Protein 5EK8 (pdb70)

B-factor: mean 59.3, std 18.84, range [24.93, 174.99]

Organism: Rippkaea orientalis (strain PCC 8801 / RF-1) (NCBI:txid41431)

Nearest PDB structures (foldseek):
  5ek8-assembly1_A  TM=1.001E+00  e=0.000E+00  Rippkaea orientalis PCC 8801
  8x8f-assembly1_C  TM=7.205E-01  e=2.694E-16  Enhygromyxa salina
  8x8f-assembly2_F  TM=6.835E-01  e=4.776E-16  Enhygromyxa salina
  8x8f-assembly1_L  TM=6.947E-01  e=1.651E-15  Enhygromyxa salina
  8x8f-assembly1_G  TM=6.897E-01  e=1.574E-15  Enhygromyxa salina

Sequence (668 aa):
MSTKTKTIFDEIKAALVLKVIDSPLGRKLIEEKAEKQVSKTQEAITKPIEQLNKATGQLLFSDTNKPLHNIELEVWDRDVGTPSDYLGKGVTDQNGRFEIYYDPEKAGFKDAPDLELRVIDNRVTFDSDNQPVYTNRIAYIIKGGDNVTQKTYDFGTLTVPYWPYDPNSPFARIFMPNPEETPDDYSVGRKFQAYASANVLTPIKAKHTIANTLNPKEPSLTQIQADYPPNLTINLDREKPGYTRSDEYFVLRVLNGMNPCLLKRSKSDPNQFKMSFIWDNYEKDTEHDLHNVEAYFVLKDGKLFPTMITIQSRYPDSLAPHSPLKDREVYTPNDGEKWLQAKRIFRTAALFDGEAIEHYAKAHVQMEQYAVACFRNLRKNPIRLMLTPHLKSIININRRGDDLLVEPNLGLFVTNGPLTYPGFLQMCTEVVATYDWKDWQPRQPICDDHKYAKAANLYWQILTEYVDAFFAKHQQAIADEWVEIRRFSEDLVEHSMPYQPIEGIMANTDSDYEWYDTGELDKPDLPRATFNGKTKVIRPITNSNQPSATDIDNLKQCCRHIIFHTTLWHTWVNDSQSDEGGELAYNSLALRNGSFGSETDPNIAPDPIEATNQVYIFSVLNGIKYGLLVKNEDDDVPEELRTALLNRKDQFAELGIDIGNIRTLINI

InterPro domains:
  IPR000907 Lipoxygenase [PTHR11771] (290-582)
  IPR013819 Lipoxygenase, C-terminal [PF00305] (296-407)
  IPR013819 Lipoxygenase, C-terminal [PS51393] (297-409)
  IPR036226 Lipoxigenase, C-terminal domain superfamily [SSF48484] (151-633)
  IPR038479 Transthyretin-like superfamily [G3DSA:2.60.40.3330] (50-161)

CATH classification: 2.60.40.3330

Radius of gyration: 27.24 Å; Cα contacts (8 Å, |Δi|>4): 1308; chains: 1; bounding box: 79×76×54 Å

Foldseek 3Di:
DVVLVVLLVVLVVVLVVLVCLLDPNNLVVLVVVVVVQWDDDDDADPDDLVQWFKEKEFEAAPAPRAGQAFWKKWKWFDDPPDDIFTFWIWTAHNRRIDIITGHQCSVVPDDGGFIKMWTKDWDWFQDPVRDTDTIIGTQDMDGAHGRDPHSYHYPYYDYDNGQPFDPPDLFGAGDPPPLVPDPFADDSQLVNLLSVLCNVQSVLLSVLSSVCSVPVQDDALVVLLVSDDAFDVVVVCVVPNCPCLDQQNLVLCCQQFLQRDLWWAFPVHRQKIKAWFDQLQAFFDLFFKDWGKMWIWGHDPQGIGTAKMKIKIDDSPQGHRNRDIDDIDMGGPVNPQVRSLSSQQVLLSSLLCSCLPLACQQQQRLLNLLLSLLSSQDDQACVNLLQNLASGQSSSQNVVQCQAALPQDHHLSQPFARGGSVRSVCSRSQVQLQAELPLAAAFADPGPSSLVRLVLNLLLVLLLVLLVVSCVVCVVSNFVQVSSLQSSLCSSQQRGRFHDPHDGRPDDPDPRIDRPGPRRPGDPVPDADDDPHGGGNYHGLDNDSGDDPSSSVSVSSSSSRSQSSFKASNLSNLLSLCVSQLRQLRYTNGFGDVSDDHSSDCRGTDRSSSSSSSNSVSCSRNSSQPAALQPPPRNSNNVSSNVSLVVCQVVCVVSVDGSRSIGRGDND

Secondary structure (DSSP, 8-state):
-HHHHHHHHHHHHHHHHHHHHSSHHHHHHHHHHHHHTPBPPPPP--S-TTTSEEEEEEEEETTT--B--S-EEEEEE--TTS--EEEEEEE--TTSEEEEEE-GGGG-SSSS--EEEEEEEEEEEE-TTS-EEEEEEEEEEEE--SS--SSEEEEEEEEE-SS-B-TT-SS--B--S-GGG-SSPPPHHHHHHHHHHHHHHHHHHHHHHHHHHH-TT-S-HHHHHHHSPP-HHHHHHHHSTTGGGSHHHHHHHHHHSSS---PEEESS-TTEEEEEE--TTS-B-SSB--EEEEEEEEEETTEEEEEEEEEEEB-SS--STT--BPPPEEE-TTSTHHHHHHHHHHHHHHHHHIIIIIIIIIIIIHHHHHHHHHHHH-SSSTHHHHHHHHHTTHHHHHHHHHHHTS-TTT-HHHHTSSB-HHHHHHHHHHHHTT---TT--PPPPSSTT-HHHHHHHHHHHHHHHHHHHHHHHTHHHHHHTHHHHHHHHHHHHHHSPBP----STTS---SSEEES--TTS--TTS---EETTEEBSSPPS--SSS--HHHHHHHHHHHHHHHHIIIIIHHHHHTTHHHHHS-TTT--S--BTTS-S-TT-TTTSPPHHHHHHHHHHHHHHHH----BTTT-TTS-S-HHHHHHHHHTHHHHHTTT--GGG-BSS---

Structure (mmCIF, N/CA/C/O backbone):
data_5EK8
#
_entry.id   5EK8
#
_cell.length_a   121.166
_cell.length_b   121.166
_cell.length_c   234.673
_cell.angle_alpha   90.00
_cell.angle_beta   90.00
_cell.angle_gamma   120.00
#
_symmetry.space_group_name_H-M   'P 64 2 2'
#
loop_
_entity.id
_entity.type
_entity.pdbx_description
1 polymer Lipoxygenase
2 non-polymer 'FE (II) ION'
3 non-polymer 'SODIUM ION'
4 water water
#
loop_
_atom_site.group_PDB
_atom_site.id
_atom_site.type_symbol
_atom_site.label_atom_id
_atom_site.label_alt_id
_atom_site.label_comp_id
_atom_site.label_asym_id
_atom_site.label_entity_id
_atom_site.label_seq_id
_atom_site.pdbx_PDB_ins_code
_atom_site.Cartn_x
_atom_site.Cartn_y
_atom_site.Cartn_z
_atom_site.occupancy
_atom_site.B_iso_or_equiv
_atom_site.auth_seq_id
_atom_site.auth_comp_id
_atom_site.auth_asym_id
_atom_site.auth_atom_id
_atom_site.pdbx_PDB_model_num
ATOM 1 N N . MET A 1 1 ? 57.398 -21.289 31.792 1.00 161.17 1 MET A N 1
ATOM 2 C CA . MET A 1 1 ? 56.907 -20.153 31.021 1.00 161.11 1 MET A CA 1
ATOM 3 C C . MET A 1 1 ? 57.822 -18.942 31.178 1.00 159.20 1 MET A C 1
ATOM 4 O O . MET A 1 1 ? 57.991 -18.411 32.277 1.00 156.88 1 MET A O 1
ATOM 9 N N . SER A 1 2 ? 58.413 -18.515 30.067 1.00 162.55 2 SER A N 1
ATOM 10 C CA . SER A 1 2 ? 59.306 -17.364 30.061 1.00 160.91 2 SER A CA 1
ATOM 11 C C . SER A 1 2 ? 58.567 -16.081 30.428 1.00 154.86 2 SER A C 1
ATOM 12 O O . SER A 1 2 ? 59.140 -15.174 31.033 1.00 152.50 2 SER A O 1
ATOM 15 N N . THR A 1 3 ? 57.289 -16.022 30.063 1.00 149.99 3 THR A N 1
ATOM 16 C CA . THR A 1 3 ? 56.482 -14.820 30.243 1.00 139.76 3 THR A CA 1
ATOM 17 C C . THR A 1 3 ? 56.131 -14.552 31.704 1.00 129.11 3 THR A C 1
ATOM 18 O O . THR A 1 3 ? 55.914 -13.403 32.087 1.00 127.47 3 THR A O 1
ATOM 22 N N . LYS A 1 4 ? 56.088 -15.601 32.520 1.00 120.55 4 LYS A N 1
ATOM 23 C CA . LYS A 1 4 ? 55.611 -15.458 33.894 1.00 110.17 4 LYS A CA 1
ATOM 24 C C . LYS A 1 4 ? 56.532 -14.611 34.764 1.00 98.68 4 LYS A C 1
ATOM 25 O O . LYS A 1 4 ? 56.071 -13.685 35.446 1.00 91.81 4 LYS A O 1
ATOM 31 N N . THR A 1 5 ? 57.825 -14.919 34.735 1.00 93.53 5 THR A N 1
ATOM 32 C CA . THR A 1 5 ? 58.802 -14.177 35.522 1.00 88.16 5 THR A CA 1
ATOM 33 C C . THR A 1 5 ? 58.795 -12.689 35.174 1.00 85.70 5 THR A C 1
ATOM 34 O O . THR A 1 5 ? 58.680 -11.829 36.061 1.00 87.06 5 THR A O 1
ATOM 38 N N . LYS A 1 6 ? 58.919 -12.390 33.884 1.00 88.05 6 LYS A N 1
ATOM 39 C CA . LYS A 1 6 ? 58.938 -11.007 33.419 1.00 86.84 6 LYS A CA 1
ATOM 40 C C . LYS A 1 6 ? 57.633 -10.273 33.713 1.00 82.41 6 LYS A C 1
ATOM 41 O O . LYS A 1 6 ? 57.645 -9.092 34.054 1.00 82.87 6 LYS A O 1
ATOM 47 N N . THR A 1 7 ? 56.510 -10.969 33.570 1.00 78.19 7 THR A N 1
ATOM 48 C CA . THR A 1 7 ? 55.214 -10.388 33.896 1.00 71.24 7 THR A CA 1
ATOM 49 C C . THR A 1 7 ? 55.194 -9.947 35.355 1.00 68.81 7 THR A C 1
ATOM 50 O O . THR A 1 7 ? 54.820 -8.810 35.671 1.00 70.13 7 THR A O 1
ATOM 54 N N . ILE A 1 8 ? 55.621 -10.846 36.238 1.00 64.19 8 ILE A N 1
ATOM 55 C CA . ILE A 1 8 ? 55.658 -10.537 37.662 1.00 64.03 8 ILE A CA 1
ATOM 56 C C . ILE A 1 8 ? 56.524 -9.308 37.946 1.00 63.58 8 ILE A C 1
ATOM 57 O O . ILE A 1 8 ? 56.053 -8.333 38.554 1.00 62.54 8 ILE A O 1
ATOM 62 N N . PHE A 1 9 ? 57.775 -9.343 37.482 1.00 65.10 9 PHE A N 1
ATOM 63 C CA . PHE A 1 9 ? 58.695 -8.231 37.725 1.00 64.67 9 PHE A CA 1
ATOM 64 C C . PHE A 1 9 ? 58.164 -6.928 37.142 1.00 61.99 9 PHE A C 1
ATOM 65 O O . PHE A 1 9 ? 58.474 -5.847 37.636 1.00 62.24 9 PHE A O 1
ATOM 73 N N . ASP A 1 10 ? 57.367 -7.033 36.084 1.00 62.81 10 ASP A N 1
ATOM 74 C CA . ASP A 1 10 ? 56.831 -5.845 35.431 1.00 63.04 10 ASP A CA 1
ATOM 75 C C . ASP A 1 10 ? 55.715 -5.234 36.261 1.00 59.69 10 ASP A C 1
ATOM 76 O O . ASP A 1 10 ? 55.657 -4.015 36.428 1.00 60.05 10 ASP A O 1
ATOM 81 N N . GLU A 1 11 ? 54.822 -6.080 36.766 1.00 59.52 11 GLU A N 1
ATOM 82 C CA . GLU A 1 11 ? 53.758 -5.614 37.653 1.00 61.79 11 GLU A CA 1
ATOM 83 C C . GLU A 1 11 ? 54.348 -4.958 38.897 1.00 57.11 11 GLU A C 1
ATOM 84 O O . GLU A 1 11 ? 53.937 -3.858 39.303 1.00 59.28 11 GLU A O 1
ATOM 90 N N . ILE A 1 12 ? 55.328 -5.635 39.488 1.00 50.12 12 ILE A N 1
ATOM 91 C CA . ILE A 1 12 ? 56.055 -5.091 40.627 1.00 52.56 12 ILE A CA 1
ATOM 92 C C . ILE A 1 12 ? 56.666 -3.729 40.315 1.00 52.44 12 ILE A C 1
ATOM 93 O O . ILE A 1 12 ? 56.459 -2.760 41.048 1.00 53.82 12 ILE A O 1
ATOM 98 N N . LYS A 1 13 ? 57.409 -3.669 39.217 1.00 57.33 13 LYS A N 1
ATOM 99 C CA . LYS A 1 13 ? 58.045 -2.441 38.751 1.00 60.20 13 LYS A CA 1
ATOM 100 C C . LYS A 1 13 ? 57.055 -1.285 38.651 1.00 58.71 13 LYS A C 1
ATOM 101 O O . LYS A 1 13 ? 57.293 -0.196 39.183 1.00 58.08 13 LYS A O 1
ATOM 107 N N . ALA A 1 14 ? 55.939 -1.540 37.976 1.00 56.97 14 ALA A N 1
ATOM 108 C CA . ALA A 1 14 ? 54.887 -0.542 37.814 1.00 59.77 14 ALA A CA 1
ATOM 109 C C . ALA A 1 14 ? 54.400 -0.027 39.162 1.00 61.87 14 ALA A C 1
ATOM 110 O O . ALA A 1 14 ? 54.309 1.192 39.383 1.00 64.50 14 ALA A O 1
ATOM 112 N N . ALA A 1 15 ? 54.100 -0.964 40.059 1.00 61.90 15 ALA A N 1
ATOM 113 C CA . ALA A 1 15 ? 53.653 -0.620 41.403 1.00 60.34 15 ALA A CA 1
ATOM 114 C C . ALA A 1 15 ? 54.637 0.330 42.089 1.00 62.75 15 ALA A C 1
ATOM 115 O O . ALA A 1 15 ? 54.250 1.397 42.579 1.00 65.78 15 ALA A O 1
ATOM 117 N N . LEU A 1 16 ? 55.910 -0.058 42.096 1.00 61.92 16 LEU A N 1
ATOM 118 C CA . LEU A 1 16 ? 56.960 0.732 42.735 1.00 66.28 16 LEU A CA 1
ATOM 119 C C . LEU A 1 16 ? 57.061 2.143 42.158 1.00 68.22 16 LEU A C 1
ATOM 120 O O . LEU A 1 16 ? 57.153 3.125 42.902 1.00 73.39 16 LEU A O 1
ATOM 125 N N . VAL A 1 17 ? 57.049 2.242 40.831 1.00 65.15 17 VAL A N 1
ATOM 126 C CA . VAL A 1 17 ? 57.109 3.541 40.174 1.00 66.66 17 VAL A CA 1
ATOM 127 C C . VAL A 1 17 ? 55.963 4.423 40.653 1.00 70.70 17 VAL A C 1
ATOM 128 O O . VAL A 1 17 ? 56.166 5.598 40.979 1.00 76.20 17 VAL A O 1
ATOM 132 N N . LEU A 1 18 ? 54.764 3.849 40.717 1.00 66.68 18 LEU A N 1
ATOM 133 C CA . LEU A 1 18 ? 53.613 4.608 41.182 1.00 64.64 18 LEU A CA 1
ATOM 134 C C . LEU A 1 18 ? 53.787 5.052 42.624 1.00 72.34 18 LEU A C 1
ATOM 135 O O . LEU A 1 18 ? 53.289 6.106 43.006 1.00 76.72 18 LEU A O 1
ATOM 140 N N . LYS A 1 19 ? 54.503 4.258 43.416 1.00 76.95 19 LYS A N 1
ATOM 141 C CA . LYS A 1 19 ? 54.814 4.662 44.786 1.00 82.53 19 LYS A CA 1
ATOM 142 C C . LYS A 1 19 ? 55.697 5.904 44.786 1.00 79.32 19 LYS A C 1
ATOM 143 O O . LYS A 1 19 ? 55.461 6.844 45.543 1.00 77.88 19 LYS A O 1
ATOM 149 N N . VAL A 1 20 ? 56.716 5.895 43.929 1.00 78.09 20 VAL A N 1
ATOM 150 C CA . VAL A 1 20 ? 57.662 7.005 43.854 1.00 78.80 20 VAL A CA 1
ATOM 151 C C . VAL A 1 20 ? 57.011 8.307 43.382 1.00 75.33 20 VAL A C 1
ATOM 152 O O . VAL A 1 20 ? 57.268 9.376 43.940 1.00 77.59 20 VAL A O 1
ATOM 156 N N . ILE A 1 21 ? 56.168 8.217 42.358 1.00 67.00 21 ILE A N 1
ATOM 157 C CA . ILE A 1 21 ? 55.560 9.415 41.791 1.00 66.93 21 ILE A CA 1
ATOM 158 C C . ILE A 1 21 ? 54.466 9.976 42.695 1.00 68.20 21 ILE A C 1
ATOM 159 O O . ILE A 1 21 ? 54.383 11.186 42.895 1.00 71.10 21 ILE A O 1
ATOM 164 N N . ASP A 1 22 ? 53.631 9.100 43.246 1.00 69.59 22 ASP A N 1
ATOM 165 C CA . ASP A 1 22 ? 52.563 9.539 44.146 1.00 72.17 22 ASP A CA 1
ATOM 166 C C . ASP A 1 22 ? 53.115 9.735 45.556 1.00 77.26 22 ASP A C 1
ATOM 167 O O . ASP A 1 22 ? 52.629 9.145 46.523 1.00 80.54 22 ASP A O 1
ATOM 172 N N . SER A 1 23 ? 54.139 10.578 45.651 1.00 75.51 23 SER A N 1
ATOM 173 C CA . SER A 1 23 ? 54.844 10.844 46.897 1.00 75.31 23 SER A CA 1
ATOM 174 C C . SER A 1 23 ? 55.436 12.250 46.834 1.00 76.54 23 SER A C 1
ATOM 175 O O . SER A 1 23 ? 55.399 12.878 45.776 1.00 77.62 23 SER A O 1
ATOM 178 N N . PRO A 1 24 ? 55.948 12.767 47.969 1.00 79.61 24 PRO A N 1
ATOM 179 C CA . PRO A 1 24 ? 56.614 14.077 47.982 1.00 79.46 24 PRO A CA 1
ATOM 180 C C . PRO A 1 24 ? 57.700 14.249 46.921 1.00 75.64 24 PRO A C 1
ATOM 181 O O . PRO A 1 24 ? 57.812 15.328 46.337 1.00 71.62 24 PRO A O 1
ATOM 185 N N . LEU A 1 25 ? 58.489 13.200 46.693 1.00 75.08 25 LEU A N 1
ATOM 186 C CA . LEU A 1 25 ? 59.549 13.209 45.681 1.00 73.86 25 LEU A CA 1
ATOM 187 C C . LEU A 1 25 ? 58.967 13.457 44.288 1.00 67.83 25 LEU A C 1
ATOM 188 O O . LEU A 1 25 ? 59.363 14.399 43.570 1.00 66.23 25 LEU A O 1
ATOM 193 N N . GLY A 1 26 ? 58.012 12.607 43.919 1.00 62.27 26 GLY A N 1
ATOM 194 C CA . GLY A 1 26 ? 57.329 12.724 42.649 1.00 62.00 26 GLY A CA 1
ATOM 195 C C . GLY A 1 26 ? 56.646 14.063 42.484 1.00 62.20 26 GLY A C 1
ATOM 196 O O . GLY A 1 26 ? 56.773 14.698 41.439 1.00 67.08 26 GLY A O 1
ATOM 197 N N . ARG A 1 27 ? 55.927 14.497 43.513 1.00 56.74 27 ARG A N 1
ATOM 198 C CA . ARG A 1 27 ? 55.177 15.743 43.424 1.00 63.39 27 ARG A CA 1
ATOM 199 C C . ARG A 1 27 ? 56.098 16.948 43.270 1.00 63.05 27 ARG A C 1
ATOM 200 O O . ARG A 1 27 ? 55.801 17.860 42.496 1.00 64.62 27 ARG A O 1
ATOM 208 N N . LYS A 1 28 ? 57.220 16.946 43.985 1.00 60.18 28 LYS A N 1
ATOM 209 C CA . LYS A 1 28 ? 58.207 18.009 43.824 1.00 64.73 28 LYS A CA 1
ATOM 210 C C . LYS A 1 28 ? 58.720 18.057 42.381 1.00 66.83 28 LYS A C 1
ATOM 211 O O . LYS A 1 28 ? 58.748 19.127 41.761 1.00 57.02 28 LYS A O 1
ATOM 217 N N . LEU A 1 29 ? 59.104 16.900 41.844 1.00 65.39 29 LEU A N 1
ATOM 218 C CA . LEU A 1 29 ? 59.611 16.863 40.472 1.00 65.66 29 LEU A CA 1
ATOM 219 C C . LEU A 1 29 ? 58.581 17.343 39.459 1.00 67.29 29 LEU A C 1
ATOM 220 O O . LEU A 1 29 ? 58.912 18.092 38.542 1.00 69.44 29 LEU A O 1
ATOM 225 N N . ILE A 1 30 ? 57.336 16.908 39.627 1.00 65.44 30 ILE A N 1
ATOM 226 C CA . ILE A 1 30 ? 56.254 17.320 38.741 1.00 63.78 30 ILE A CA 1
ATOM 227 C C . ILE A 1 30 ? 56.054 18.828 38.786 1.00 64.80 30 ILE A C 1
ATOM 228 O O . ILE A 1 30 ? 56.081 19.502 37.754 1.00 68.73 30 ILE A O 1
ATOM 233 N N . GLU A 1 31 ? 55.863 19.351 39.993 1.00 68.48 31 GLU A N 1
ATOM 234 C CA . GLU A 1 31 ? 55.612 20.773 40.185 1.00 67.97 31 GLU A CA 1
ATOM 235 C C . GLU A 1 31 ? 56.741 21.632 39.625 1.00 62.36 31 GLU A C 1
ATOM 236 O O . GLU A 1 31 ? 56.498 22.682 39.020 1.00 60.08 31 GLU A O 1
ATOM 242 N N . GLU A 1 32 ? 57.977 21.186 39.812 1.00 60.70 32 GLU A N 1
ATOM 243 C CA . GLU A 1 32 ? 59.101 21.970 39.327 1.00 66.18 32 GLU A CA 1
ATOM 244 C C . GLU A 1 32 ? 59.194 21.883 37.810 1.00 70.86 32 GLU A C 1
ATOM 245 O O . GLU A 1 32 ? 59.454 22.888 37.154 1.00 72.66 32 GLU A O 1
ATOM 251 N N . LYS A 1 33 ? 58.934 20.698 37.260 1.00 71.44 33 LYS A N 1
ATOM 252 C CA . LYS A 1 33 ? 58.830 20.522 35.811 1.00 66.00 33 LYS A CA 1
ATOM 253 C C . LYS A 1 33 ? 57.846 21.521 35.226 1.00 62.39 33 LYS A C 1
ATOM 254 O O . LYS A 1 33 ? 58.094 22.117 34.178 1.00 67.00 33 LYS A O 1
ATOM 260 N N . ALA A 1 34 ? 56.728 21.700 35.920 1.00 57.91 34 ALA A N 1
ATOM 261 C CA . ALA A 1 34 ? 55.730 22.681 35.519 1.00 61.43 34 ALA A CA 1
ATOM 262 C C . ALA A 1 34 ? 56.251 24.109 35.629 1.00 65.94 34 ALA A C 1
ATOM 263 O O . ALA A 1 34 ? 55.953 24.949 34.778 1.00 70.76 34 ALA A O 1
ATOM 265 N N . GLU A 1 35 ? 57.023 24.385 36.675 1.00 68.82 35 GLU A N 1
ATOM 266 C CA . GLU A 1 35 ? 57.466 25.753 36.930 1.00 71.14 35 GLU A CA 1
ATOM 267 C C . GLU A 1 35 ? 58.578 26.212 35.979 1.00 65.61 35 GLU A C 1
ATOM 268 O O . GLU A 1 35 ? 58.671 27.400 35.676 1.00 61.96 35 GLU A O 1
ATOM 274 N N . LYS A 1 36 ? 59.411 25.287 35.504 1.00 64.96 36 LYS A N 1
ATOM 275 C CA . LYS A 1 36 ? 60.537 25.659 34.644 1.00 68.97 36 LYS A CA 1
ATOM 276 C C . LYS A 1 36 ? 60.074 25.997 33.228 1.00 71.15 36 LYS A C 1
ATOM 277 O O . LYS A 1 36 ? 60.721 26.763 32.515 1.00 70.63 36 LYS A O 1
ATOM 283 N N . GLN A 1 37 ? 58.950 25.417 32.823 1.00 71.16 37 GLN A N 1
ATOM 284 C CA . GLN A 1 37 ? 58.459 25.589 31.463 1.00 72.77 37 GLN A CA 1
ATOM 285 C C . GLN A 1 37 ? 57.675 26.889 31.316 1.00 68.84 37 GLN A C 1
ATOM 286 O O . GLN A 1 37 ? 56.972 27.102 30.326 1.00 63.08 37 GLN A O 1
ATOM 292 N N . VAL A 1 38 ? 57.812 27.762 32.308 1.00 66.57 38 VAL A N 1
ATOM 293 C CA . VAL A 1 38 ? 57.243 29.098 32.233 1.00 68.93 38 VAL A CA 1
ATOM 294 C C . VAL A 1 38 ? 58.341 30.090 31.872 1.00 68.77 38 VAL A C 1
ATOM 295 O O . VAL A 1 38 ? 59.364 30.163 32.552 1.00 68.81 38 VAL A O 1
ATOM 299 N N . SER A 1 39 ? 58.143 30.839 30.792 1.00 70.04 39 SER A N 1
ATOM 300 C CA . SER A 1 39 ? 59.129 31.830 30.376 1.00 69.91 39 SER A CA 1
ATOM 301 C C . SER A 1 39 ? 58.803 33.201 30.963 1.00 71.09 39 SER A C 1
ATOM 302 O O . SER A 1 39 ? 57.698 33.722 30.790 1.00 67.54 39 SER A O 1
ATOM 305 N N . LYS A 1 40 ? 59.768 33.769 31.674 1.00 80.69 40 LYS A N 1
ATOM 306 C CA . LYS A 1 40 ? 59.612 35.089 32.260 1.00 83.19 40 LYS A CA 1
ATOM 307 C C . LYS A 1 40 ? 59.354 36.095 31.162 1.00 81.84 40 LYS A C 1
ATOM 308 O O . LYS A 1 40 ? 60.201 36.291 30.295 1.00 84.44 40 LYS A O 1
ATOM 314 N N . THR A 1 41 ? 58.188 36.728 31.183 1.00 73.06 41 THR A N 1
ATOM 315 C CA . THR A 1 41 ? 57.876 37.700 30.146 1.00 73.01 41 THR A CA 1
ATOM 316 C C . THR A 1 41 ? 58.719 38.960 30.341 1.00 76.10 41 THR A C 1
ATOM 317 O O . THR A 1 41 ? 58.659 39.613 31.383 1.00 78.77 41 THR A O 1
ATOM 321 N N . GLN A 1 42 ? 59.524 39.276 29.331 1.00 76.33 42 GLN A N 1
ATOM 322 C CA . GLN A 1 42 ? 60.441 40.406 29.388 1.00 76.77 42 GLN A CA 1
ATOM 323 C C . GLN A 1 42 ? 59.732 41.698 29.009 1.00 80.53 42 GLN A C 1
ATOM 324 O O . GLN A 1 42 ? 58.716 41.673 28.316 1.00 79.55 42 GLN A O 1
ATOM 330 N N . GLU A 1 43 ? 60.275 42.825 29.456 1.00 82.72 43 GLU A N 1
ATOM 331 C CA . GLU A 1 43 ? 59.654 44.118 29.199 1.00 87.29 43 GLU A CA 1
ATOM 332 C C . GLU A 1 43 ? 60.183 44.755 27.917 1.00 86.05 43 GLU A C 1
ATOM 333 O O . GLU A 1 43 ? 61.281 44.438 27.460 1.00 87.03 43 GLU A O 1
ATOM 339 N N . ALA A 1 44 ? 59.388 45.650 27.340 1.00 86.08 44 ALA A N 1
ATOM 340 C CA . ALA A 1 44 ? 59.757 46.329 26.105 1.00 89.09 44 ALA A CA 1
ATOM 341 C C . ALA A 1 44 ? 61.029 47.142 26.290 1.00 90.51 44 ALA A C 1
ATOM 342 O O . ALA A 1 44 ? 61.221 47.788 27.320 1.00 91.92 44 ALA A O 1
ATOM 344 N N . ILE A 1 45 ? 61.897 47.106 25.286 1.00 90.97 45 ILE A N 1
ATOM 345 C CA . ILE A 1 45 ? 63.138 47.864 25.330 1.00 93.89 45 ILE A CA 1
ATOM 346 C C . ILE A 1 45 ? 62.884 49.322 24.973 1.00 97.84 45 ILE A C 1
ATOM 347 O O . ILE A 1 45 ? 63.050 49.731 23.824 1.00 100.24 45 ILE A O 1
ATOM 352 N N . THR A 1 46 ? 62.467 50.106 25.961 1.00 99.41 46 THR A N 1
ATOM 353 C CA . THR A 1 46 ? 62.226 51.523 25.736 1.00 101.56 46 THR A CA 1
ATOM 354 C C . THR A 1 46 ? 63.552 52.264 25.736 1.00 101.60 46 THR A C 1
ATOM 355 O O . THR A 1 46 ? 64.257 52.312 26.744 1.00 100.17 46 THR A O 1
ATOM 359 N N . LYS A 1 47 ? 63.868 52.826 24.575 1.00 101.46 47 LYS A N 1
ATOM 360 C CA . LYS A 1 47 ? 65.158 53.422 24.268 1.00 102.56 47 LYS A CA 1
ATOM 361 C C . LYS A 1 47 ? 65.052 53.914 22.833 1.00 107.33 47 LYS A C 1
ATOM 362 O O . LYS A 1 47 ? 64.315 53.317 22.041 1.00 109.85 47 LYS A O 1
ATOM 368 N N . PRO A 1 48 ? 65.757 55.009 22.487 1.00 109.58 48 PRO A N 1
ATOM 369 C CA . PRO A 1 48 ? 65.696 55.459 21.090 1.00 111.18 48 PRO A CA 1
ATOM 370 C C . PRO A 1 48 ? 66.073 54.367 20.093 1.00 109.97 48 PRO A C 1
ATOM 371 O O . PRO A 1 48 ? 67.067 53.671 20.288 1.00 108.59 48 PRO A O 1
ATOM 375 N N . ILE A 1 49 ? 65.277 54.225 19.038 1.00 110.75 49 ILE A N 1
ATOM 376 C CA . ILE A 1 49 ? 65.456 53.147 18.068 1.00 110.35 49 ILE A CA 1
ATOM 377 C C . ILE A 1 49 ? 66.756 53.274 17.272 1.00 112.53 49 ILE A C 1
ATOM 378 O O . ILE A 1 49 ? 67.266 52.281 16.748 1.00 111.07 49 ILE A O 1
ATOM 383 N N . GLU A 1 50 ? 67.286 54.491 17.181 1.00 118.43 50 GLU A N 1
ATOM 384 C CA . GLU A 1 50 ? 68.535 54.728 16.467 1.00 122.45 50 GLU A CA 1
ATOM 385 C C . GLU A 1 50 ? 69.700 54.164 17.268 1.00 122.04 50 GLU A C 1
ATOM 386 O O . GLU A 1 50 ? 70.666 53.643 16.709 1.00 124.36 50 GLU A O 1
ATOM 392 N N . GLN A 1 51 ? 69.589 54.272 18.587 1.00 118.48 51 GLN A N 1
ATOM 393 C CA . GLN A 1 51 ? 70.620 53.800 19.498 1.00 113.73 51 GLN A CA 1
ATOM 394 C C . GLN A 1 51 ? 70.575 52.280 19.627 1.00 105.73 51 GLN A C 1
ATOM 395 O O . GLN A 1 51 ? 71.510 51.657 20.130 1.00 102.94 51 GLN A O 1
ATOM 401 N N . LEU A 1 52 ? 69.477 51.691 19.164 1.00 99.60 52 LEU A N 1
ATOM 402 C CA . LEU A 1 52 ? 69.288 50.247 19.218 1.00 93.17 52 LEU A CA 1
ATOM 403 C C . LEU A 1 52 ? 69.877 49.545 18.000 1.00 91.30 52 LEU A C 1
ATOM 404 O O . LEU A 1 52 ? 70.152 50.168 16.975 1.00 93.04 52 LEU A O 1
ATOM 409 N N . ASN A 1 53 ? 70.071 48.239 18.135 1.00 92.27 53 ASN A N 1
ATOM 410 C CA . ASN A 1 53 ? 70.529 47.390 17.046 1.00 96.00 53 ASN A CA 1
ATOM 411 C C . ASN A 1 53 ? 69.343 46.563 16.541 1.00 92.71 53 ASN A C 1
ATOM 412 O O . ASN A 1 53 ? 68.272 46.583 17.151 1.00 92.48 53 ASN A O 1
ATOM 417 N N . LYS A 1 54 ? 69.514 45.842 15.436 1.00 89.79 54 LYS A N 1
ATOM 418 C CA . LYS A 1 54 ? 68.395 45.080 14.888 1.00 86.61 54 LYS A CA 1
ATOM 419 C C . LYS A 1 54 ? 68.782 43.695 14.364 1.00 83.45 54 LYS A C 1
ATOM 420 O O . LYS A 1 54 ? 69.908 43.464 13.917 1.00 84.35 54 LYS A O 1
ATOM 426 N N . ALA A 1 55 ? 67.825 42.777 14.445 1.00 78.03 55 ALA A N 1
ATOM 427 C CA . ALA A 1 55 ? 67.966 41.430 13.918 1.00 72.84 55 ALA A CA 1
ATOM 428 C C . ALA A 1 55 ? 66.750 41.098 13.059 1.00 68.79 55 ALA A C 1
ATOM 429 O O . ALA A 1 55 ? 65.616 41.298 13.480 1.00 67.63 55 ALA A O 1
ATOM 431 N N . THR A 1 56 ? 66.981 40.598 11.852 1.00 65.09 56 THR A N 1
ATOM 432 C CA . THR A 1 56 ? 65.875 40.335 10.942 1.00 65.79 56 THR A CA 1
ATOM 433 C C . THR A 1 56 ? 65.855 38.896 10.470 1.00 65.64 56 THR A C 1
ATOM 434 O O . THR A 1 56 ? 66.820 38.148 10.661 1.00 65.15 56 THR A O 1
ATOM 438 N N . GLY A 1 57 ? 64.746 38.509 9.849 1.00 63.62 57 GLY A N 1
ATOM 439 C CA . GLY A 1 57 ? 64.672 37.187 9.251 1.00 56.30 57 GLY A CA 1
ATOM 440 C C . GLY A 1 57 ? 63.267 36.721 8.944 1.00 55.35 57 GLY A C 1
ATOM 441 O O . GLY A 1 57 ? 62.320 37.495 9.019 1.00 55.62 57 GLY A O 1
ATOM 442 N N . GLN A 1 58 ? 63.135 35.450 8.584 1.00 54.33 58 GLN A N 1
ATOM 443 C CA . GLN A 1 58 ? 61.830 34.866 8.315 1.00 53.38 58 GLN A CA 1
ATOM 444 C C . GLN A 1 58 ? 61.755 33.444 8.847 1.00 67.53 58 GLN A C 1
ATOM 445 O O . GLN A 1 58 ? 62.671 32.648 8.647 1.00 51.74 58 GLN A O 1
ATOM 451 N N . LEU A 1 59 ? 60.658 33.131 9.527 1.00 64.83 59 LEU A N 1
ATOM 452 C CA . LEU A 1 59 ? 60.462 31.805 10.099 1.00 60.08 59 LEU A CA 1
ATOM 453 C C . LEU A 1 59 ? 59.368 31.029 9.377 1.00 58.93 59 LEU A C 1
ATOM 454 O O . LEU A 1 59 ? 58.297 31.562 9.097 1.00 60.57 59 LEU A O 1
ATOM 459 N N . LEU A 1 60 ? 59.649 29.764 9.087 1.00 56.34 60 LEU A N 1
ATOM 460 C CA . LEU A 1 60 ? 58.685 28.887 8.431 1.00 55.40 60 LEU A CA 1
ATOM 461 C C . LEU A 1 60 ? 58.466 27.610 9.244 1.00 52.96 60 LEU A C 1
ATOM 462 O O . LEU A 1 60 ? 59.360 27.174 9.968 1.00 50.50 60 LEU A O 1
ATOM 467 N N . PHE A 1 61 ? 57.277 27.020 9.136 1.00 53.74 61 PHE A N 1
ATOM 468 C CA . PHE A 1 61 ? 57.049 25.680 9.674 1.00 52.08 61 PHE A CA 1
ATOM 469 C C . PHE A 1 61 ? 58.024 24.712 9.015 1.00 56.03 61 PHE A C 1
ATOM 470 O O . PHE A 1 61 ? 58.288 24.818 7.815 1.00 59.06 61 PHE A O 1
ATOM 478 N N . SER A 1 62 ? 58.549 23.765 9.783 1.00 55.10 62 SER A N 1
ATOM 479 C CA . SER A 1 62 ? 59.491 22.796 9.232 1.00 57.56 62 SER A CA 1
ATOM 480 C C . SER A 1 62 ? 58.823 21.799 8.275 1.00 55.43 62 SER A C 1
ATOM 481 O O . SER A 1 62 ? 59.473 21.291 7.361 1.00 56.47 62 SER A O 1
ATOM 484 N N . ASP A 1 63 ? 57.533 21.529 8.475 1.00 53.67 63 ASP A N 1
ATOM 485 C CA . ASP A 1 63 ? 56.856 20.475 7.715 1.00 52.26 63 ASP A CA 1
ATOM 486 C C . ASP A 1 63 ? 56.058 20.967 6.504 1.00 53.94 63 ASP A C 1
ATOM 487 O O . ASP A 1 63 ? 55.990 20.269 5.493 1.00 58.18 63 ASP A O 1
ATOM 492 N N . THR A 1 64 ? 55.458 22.151 6.595 1.00 50.69 64 THR A N 1
ATOM 493 C CA . THR A 1 64 ? 54.688 22.692 5.474 1.00 49.82 64 THR A CA 1
ATOM 494 C C . THR A 1 64 ? 55.431 23.822 4.768 1.00 58.10 64 THR A C 1
ATOM 495 O O . THR A 1 64 ? 55.049 24.237 3.673 1.00 59.29 64 THR A O 1
ATOM 499 N N . ASN A 1 65 ? 56.491 24.314 5.403 1.00 62.75 65 ASN A N 1
ATOM 500 C CA . ASN A 1 65 ? 57.262 25.448 4.892 1.00 65.13 65 ASN A CA 1
ATOM 501 C C . ASN A 1 65 ? 56.400 26.694 4.672 1.00 62.10 65 ASN A C 1
ATOM 502 O O . ASN A 1 65 ? 56.787 27.612 3.947 1.00 57.95 65 ASN A O 1
ATOM 507 N N . LYS A 1 66 ? 55.233 26.714 5.311 1.00 59.89 66 LYS A N 1
ATOM 508 C CA . LYS A 1 66 ? 54.395 27.904 5.368 1.00 55.97 66 LYS A CA 1
ATOM 509 C C . LYS A 1 66 ? 54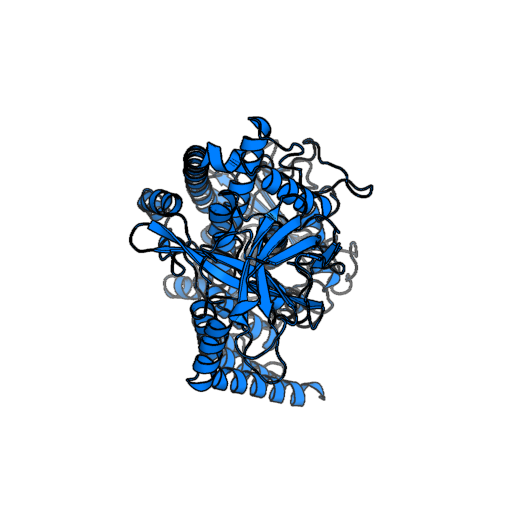.958 28.840 6.425 1.00 55.24 66 LYS A C 1
ATOM 510 O O . LYS A 1 66 ? 55.683 28.400 7.314 1.00 54.16 66 LYS A O 1
ATOM 516 N N . PRO A 1 67 ? 54.638 30.137 6.331 1.00 55.36 67 PRO A N 1
ATOM 517 C CA . PRO A 1 67 ? 55.139 31.090 7.326 1.00 53.76 67 PRO A CA 1
ATOM 518 C C . PRO A 1 67 ? 54.633 30.807 8.733 1.00 54.50 67 PRO A C 1
ATOM 519 O O . PRO A 1 67 ? 53.452 30.508 8.913 1.00 55.56 67 PRO A O 1
ATOM 523 N N . LEU A 1 68 ? 55.533 30.889 9.710 1.00 58.06 68 LEU A N 1
ATOM 524 C CA . LEU A 1 68 ? 55.162 30.843 11.122 1.00 56.56 68 LEU A CA 1
ATOM 525 C C . LEU A 1 68 ? 54.737 32.242 11.549 1.00 54.27 68 LEU A C 1
ATOM 526 O O . LEU A 1 68 ? 55.567 33.079 11.899 1.00 55.46 68 LEU A O 1
ATOM 531 N N . HIS A 1 69 ? 53.433 32.482 11.513 1.00 51.34 69 HIS A N 1
ATOM 532 C CA . HIS A 1 69 ? 52.886 33.829 11.592 1.00 53.41 69 HIS A CA 1
ATOM 533 C C . HIS A 1 69 ? 52.543 34.296 13.001 1.00 58.24 69 HIS A C 1
ATOM 534 O O . HIS A 1 69 ? 52.078 33.514 13.831 1.00 59.46 69 HIS A O 1
ATOM 541 N N . ASN A 1 70 ? 52.771 35.585 13.248 1.00 61.97 70 ASN A N 1
ATOM 542 C CA . ASN A 1 70 ? 52.329 36.259 14.467 1.00 62.79 70 ASN A CA 1
ATOM 543 C C . ASN A 1 70 ? 52.775 35.555 15.742 1.00 65.21 70 ASN A C 1
ATOM 544 O O . ASN A 1 70 ? 52.022 35.475 16.713 1.00 66.76 70 ASN A O 1
ATOM 549 N N . ILE A 1 71 ? 53.996 35.034 15.736 1.00 64.46 71 ILE A N 1
ATOM 550 C CA . ILE A 1 71 ? 54.520 34.356 16.909 1.00 63.97 71 ILE A CA 1
ATOM 551 C C . ILE A 1 71 ? 55.617 35.211 17.532 1.00 69.33 71 ILE A C 1
ATOM 552 O O . ILE A 1 71 ? 56.365 35.894 16.826 1.00 72.48 71 ILE A O 1
ATOM 557 N N . GLU A 1 72 ? 55.684 35.203 18.859 1.00 71.10 72 GLU A N 1
ATOM 558 C CA . GLU A 1 72 ? 56.600 36.087 19.566 1.00 71.75 72 GLU A CA 1
ATOM 559 C C . GLU A 1 72 ? 58.028 35.573 19.496 1.00 66.81 72 GLU A C 1
ATOM 560 O O . GLU A 1 72 ? 58.283 34.373 19.606 1.00 65.31 72 GLU A O 1
ATOM 566 N N . LEU A 1 73 ? 58.952 36.505 19.301 1.00 62.99 73 LEU A N 1
ATOM 567 C CA . LEU A 1 73 ? 60.368 36.194 19.223 1.00 63.70 73 LEU A CA 1
ATOM 568 C C . LEU A 1 73 ? 61.143 37.031 20.226 1.00 63.37 73 LEU A C 1
ATOM 569 O O . LEU A 1 73 ? 60.875 38.223 20.393 1.00 61.79 73 LEU A O 1
ATOM 574 N N . GLU A 1 74 ? 62.104 36.405 20.894 1.00 65.98 74 GLU A N 1
ATOM 575 C CA . GLU A 1 74 ? 62.961 37.127 21.823 1.00 67.39 74 GLU A CA 1
ATOM 576 C C . GLU A 1 74 ? 64.428 36.992 21.419 1.00 68.85 74 GLU A C 1
ATOM 577 O O . GLU A 1 74 ? 64.913 35.894 21.142 1.00 65.97 74 GLU A O 1
ATOM 583 N N . VAL A 1 75 ? 65.128 38.116 21.365 1.00 69.35 75 VAL A N 1
ATOM 584 C CA . VAL A 1 75 ? 66.556 38.093 21.087 1.00 71.09 75 VAL A CA 1
ATOM 585 C C . VAL A 1 75 ? 67.337 38.035 22.394 1.00 76.00 75 VAL A C 1
ATOM 586 O O . VAL A 1 75 ? 67.192 38.894 23.260 1.00 76.29 75 VAL A O 1
ATOM 590 N N . TRP A 1 76 ? 68.156 37.001 22.528 1.00 78.47 76 TRP A N 1
ATOM 591 C CA . TRP A 1 76 ? 68.953 36.788 23.725 1.00 76.25 76 TRP A CA 1
ATOM 592 C C . TRP A 1 76 ? 70.424 36.656 23.381 1.00 78.70 76 TRP A C 1
ATOM 593 O O . TRP A 1 76 ? 70.778 36.242 22.282 1.00 80.22 76 TRP A O 1
ATOM 604 N N . ASP A 1 77 ? 71.282 37.000 24.327 1.00 84.97 77 ASP A N 1
ATOM 605 C CA . ASP A 1 77 ? 72.679 36.641 24.224 1.00 92.01 77 ASP A CA 1
ATOM 606 C C . ASP A 1 77 ? 72.912 35.323 24.937 1.00 98.08 77 ASP A C 1
ATOM 607 O O . ASP A 1 77 ? 72.678 35.210 26.150 1.00 100.30 77 ASP A O 1
ATOM 612 N N . ARG A 1 78 ? 73.363 34.332 24.174 1.00 103.17 78 ARG A N 1
ATOM 613 C CA . ARG A 1 78 ? 73.794 33.060 24.727 1.00 109.27 78 ARG A CA 1
ATOM 614 C C . ARG A 1 78 ? 75.283 33.133 25.027 1.00 119.51 78 ARG A C 1
ATOM 615 O O . ARG A 1 78 ? 76.094 33.430 24.146 1.00 124.13 78 ARG A O 1
ATOM 623 N N . ASP A 1 79 ? 75.644 32.887 26.279 1.00 126.62 79 ASP A N 1
ATOM 624 C CA . ASP A 1 79 ? 77.047 32.855 26.659 1.00 133.58 79 ASP A CA 1
ATOM 625 C C . ASP A 1 79 ? 77.360 31.509 27.298 1.00 136.23 79 ASP A C 1
ATOM 626 O O . ASP A 1 79 ? 76.540 30.950 28.031 1.00 136.27 79 ASP A O 1
ATOM 631 N N . VAL A 1 80 ? 78.540 30.981 26.990 1.00 133.78 80 VAL A N 1
ATOM 632 C CA . VAL A 1 80 ? 78.955 29.688 27.511 1.00 133.66 80 VAL A CA 1
ATOM 633 C C . VAL A 1 80 ? 79.280 29.788 29.001 1.00 136.22 80 VAL A C 1
ATOM 634 O O . VAL A 1 80 ? 79.990 30.696 29.440 1.00 138.59 80 VAL A O 1
ATOM 638 N N . GLY A 1 81 ? 78.733 28.855 29.774 1.00 135.68 81 GLY A N 1
ATOM 639 C CA . GLY A 1 81 ? 78.933 28.821 31.211 1.00 135.82 81 GLY A CA 1
ATOM 640 C C . GLY A 1 81 ? 78.542 30.113 31.909 1.00 136.35 81 GLY A C 1
ATOM 641 O O . GLY A 1 81 ? 79.182 30.526 32.880 1.00 136.29 81 GLY A O 1
ATOM 642 N N . THR A 1 82 ? 77.489 30.751 31.408 1.00 133.04 82 THR A N 1
ATOM 643 C CA . THR A 1 82 ? 77.022 32.028 31.933 1.00 128.71 82 THR A CA 1
ATOM 644 C C . THR A 1 82 ? 75.527 32.138 31.671 1.00 126.90 82 THR A C 1
ATOM 645 O O . THR A 1 82 ? 75.054 31.632 30.649 1.00 128.40 82 THR A O 1
ATOM 649 N N . PRO A 1 83 ? 74.769 32.777 32.590 1.00 122.98 83 PRO A N 1
ATOM 650 C CA . PRO A 1 83 ? 73.342 32.965 32.292 1.00 117.86 83 PRO A CA 1
ATOM 651 C C . PRO A 1 83 ? 73.110 33.855 31.078 1.00 114.04 83 PRO A C 1
ATOM 652 O O . PRO A 1 83 ? 73.798 34.863 30.917 1.00 115.64 83 PRO A O 1
ATOM 656 N N . SER A 1 84 ? 72.152 33.474 30.239 1.00 106.09 84 SER A N 1
ATOM 657 C CA . SER A 1 84 ? 71.813 34.240 29.045 1.00 100.33 84 SER A CA 1
ATOM 658 C C . SER A 1 84 ? 71.262 35.614 29.407 1.00 92.98 84 SER A C 1
ATOM 659 O O . SER A 1 84 ? 70.743 35.810 30.508 1.00 88.19 84 SER A O 1
ATOM 662 N N . ASP A 1 85 ? 71.370 36.564 28.481 1.00 88.26 85 ASP A N 1
ATOM 663 C CA . ASP A 1 85 ? 70.876 37.916 28.753 1.00 81.75 85 ASP A CA 1
ATOM 664 C C . ASP A 1 85 ? 69.806 38.353 27.754 1.00 72.95 85 ASP A C 1
ATOM 665 O O . ASP A 1 85 ? 69.938 38.121 26.563 1.00 73.40 85 ASP A O 1
ATOM 670 N N . TYR A 1 86 ? 68.745 38.990 28.236 1.00 66.65 86 TYR A N 1
ATOM 671 C CA . TYR A 1 86 ? 67.682 39.451 27.347 1.00 60.91 86 TYR A CA 1
ATOM 672 C C . TYR A 1 86 ? 68.068 40.746 26.637 1.00 66.31 86 TYR A C 1
ATOM 673 O O . TYR A 1 86 ? 68.565 41.689 27.259 1.00 69.69 86 TYR A O 1
ATOM 682 N N . LEU A 1 87 ? 67.827 40.785 25.328 1.00 67.51 87 LEU A N 1
ATOM 683 C CA . LEU A 1 87 ? 68.257 41.910 24.501 1.00 70.14 87 LEU A CA 1
ATOM 684 C C . LEU A 1 87 ? 67.096 42.649 23.831 1.00 73.60 87 LEU A C 1
ATOM 685 O O . LEU A 1 87 ? 67.175 43.861 23.621 1.00 73.18 87 LEU A O 1
ATOM 690 N N . GLY A 1 88 ? 66.026 41.928 23.496 1.00 74.38 88 GLY A N 1
ATOM 691 C CA . GLY A 1 88 ? 64.883 42.544 22.841 1.00 58.39 88 GLY A CA 1
ATOM 692 C C . GLY A 1 88 ? 63.750 41.606 22.465 1.00 63.37 88 GLY A C 1
ATOM 693 O O . GLY A 1 88 ? 63.942 40.397 22.341 1.00 66.09 88 GLY A O 1
ATOM 694 N N . LYS A 1 89 ? 62.563 42.176 22.273 1.00 64.06 89 LYS A N 1
ATOM 695 C CA . LYS A 1 89 ? 61.364 41.403 21.950 1.00 66.12 89 LYS A CA 1
ATOM 696 C C . LYS A 1 89 ? 60.840 41.712 20.551 1.00 67.54 89 LYS A C 1
ATOM 697 O O . LYS A 1 89 ? 61.386 42.560 19.850 1.00 71.25 89 LYS A O 1
ATOM 703 N N . GLY A 1 90 ? 59.768 41.027 20.160 1.00 67.32 90 GLY A N 1
ATOM 704 C CA . GLY A 1 90 ? 59.122 41.283 18.885 1.00 66.29 90 GLY A CA 1
ATOM 705 C C . GLY A 1 90 ? 58.354 40.090 18.344 1.00 65.15 90 GLY A C 1
ATOM 706 O O . GLY A 1 90 ? 58.389 39.000 18.920 1.00 67.46 90 GLY A O 1
ATOM 707 N N . VAL A 1 91 ? 57.648 40.301 17.237 1.00 60.36 91 VAL A N 1
ATOM 708 C CA . VAL A 1 91 ? 56.821 39.257 16.636 1.00 61.40 91 VAL A CA 1
ATOM 709 C C . VAL A 1 91 ? 57.106 39.077 15.146 1.00 63.92 91 VAL A C 1
ATOM 710 O O . VAL A 1 91 ? 57.734 39.919 14.506 1.00 69.09 91 VAL A O 1
ATOM 714 N N . THR A 1 92 ? 56.634 37.963 14.601 1.00 59.17 92 THR A N 1
ATOM 715 C CA . THR A 1 92 ? 56.668 37.740 13.164 1.00 57.32 92 THR A CA 1
ATOM 716 C C . THR A 1 92 ? 55.412 38.332 12.531 1.00 60.48 92 THR A C 1
ATOM 717 O O . THR A 1 92 ? 54.360 38.374 13.169 1.00 61.52 92 THR A O 1
ATOM 721 N N . ASP A 1 93 ? 55.509 38.791 11.285 1.00 60.11 93 ASP A N 1
ATOM 722 C CA . ASP A 1 93 ? 54.305 39.207 10.571 1.00 60.86 93 ASP A CA 1
ATOM 723 C C . ASP A 1 93 ? 53.631 37.975 9.984 1.00 62.49 93 ASP A C 1
ATOM 724 O O . ASP A 1 93 ? 54.027 36.844 10.276 1.00 52.05 93 ASP A O 1
ATOM 729 N N . GLN A 1 94 ? 52.620 38.196 9.150 1.00 64.20 94 GLN A N 1
ATOM 730 C CA . GLN A 1 94 ? 51.842 37.094 8.594 1.00 59.48 94 GLN A CA 1
ATOM 731 C C . GLN A 1 94 ? 52.671 36.255 7.624 1.00 61.34 94 GLN A C 1
ATOM 732 O O . GLN A 1 94 ? 52.324 35.110 7.331 1.00 62.84 94 GLN A O 1
ATOM 738 N N . ASN A 1 95 ? 53.777 36.820 7.148 1.00 62.20 95 ASN A N 1
ATOM 739 C CA . ASN A 1 95 ? 54.697 36.088 6.288 1.00 64.22 95 ASN A CA 1
ATOM 740 C C . ASN A 1 95 ? 55.859 35.489 7.071 1.00 63.14 95 ASN A C 1
ATOM 741 O O . ASN A 1 95 ? 56.835 35.025 6.483 1.00 61.09 95 ASN A O 1
ATOM 746 N N . GLY A 1 96 ? 55.748 35.502 8.397 1.00 64.74 96 GLY A N 1
ATOM 747 C CA . GLY A 1 96 ? 56.770 34.935 9.259 1.00 61.77 96 GLY A CA 1
ATOM 748 C C . GLY A 1 96 ? 58.023 35.784 9.330 1.00 63.82 96 GLY A C 1
ATOM 749 O O . GLY A 1 96 ? 59.014 35.392 9.944 1.00 66.79 96 GLY A O 1
ATOM 750 N N . ARG A 1 97 ? 57.979 36.952 8.699 1.00 63.54 97 ARG A N 1
ATOM 751 C CA . ARG A 1 97 ? 59.117 37.862 8.697 1.00 65.31 97 ARG A CA 1
ATOM 752 C C . ARG A 1 97 ? 59.156 38.695 9.977 1.00 67.70 97 ARG A C 1
ATOM 753 O O . ARG A 1 97 ? 58.118 39.020 10.553 1.00 69.66 97 ARG A O 1
ATOM 761 N N . PHE A 1 98 ? 60.359 39.037 10.420 1.00 66.12 98 PHE A N 1
ATOM 762 C CA . PHE A 1 98 ? 60.515 39.805 11.643 1.00 66.78 98 PHE A CA 1
ATOM 763 C C . PHE A 1 98 ? 61.696 40.765 11.582 1.00 68.46 98 PHE A C 1
ATOM 764 O O . PHE A 1 98 ? 62.741 40.475 10.969 1.00 68.20 98 PHE A O 1
ATOM 772 N N . GLU A 1 99 ? 61.504 41.900 12.250 1.00 69.20 99 GLU A N 1
ATOM 773 C CA . GLU A 1 99 ? 62.511 42.940 12.391 1.00 72.20 99 GLU A CA 1
ATOM 774 C C . GLU A 1 99 ? 62.612 43.340 13.865 1.00 71.01 99 GLU A C 1
ATOM 775 O O . GLU A 1 99 ? 62.063 44.361 14.283 1.00 69.64 99 GLU A O 1
ATOM 781 N N . ILE A 1 100 ? 63.302 42.513 14.644 1.00 72.62 100 ILE A N 1
ATOM 782 C CA . ILE A 1 100 ? 63.480 42.724 16.082 1.00 76.11 100 ILE A CA 1
ATOM 783 C C . ILE A 1 100 ? 64.473 43.835 16.409 1.00 79.34 100 ILE A C 1
ATOM 784 O O . ILE A 1 100 ? 65.586 43.849 15.896 1.00 79.52 100 ILE A O 1
ATOM 789 N N . TYR A 1 101 ? 64.079 44.757 17.277 1.00 84.25 101 TYR A N 1
ATOM 790 C CA . TYR A 1 101 ? 65.023 45.734 17.800 1.00 89.86 101 TYR A CA 1
ATOM 791 C C . TYR A 1 101 ? 65.591 45.246 19.128 1.00 93.13 101 TYR A C 1
ATOM 792 O O . TYR A 1 101 ? 64.853 45.078 20.102 1.00 95.56 101 TYR A O 1
ATOM 801 N N . TYR A 1 102 ? 66.898 45.003 19.163 1.00 89.71 102 TYR A N 1
ATOM 802 C CA . TYR A 1 102 ? 67.542 44.557 20.396 1.00 85.30 102 TYR A CA 1
ATOM 803 C C . TYR A 1 102 ? 68.708 45.455 20.793 1.00 85.50 102 TYR A C 1
ATOM 804 O O . TYR A 1 102 ? 69.318 46.113 19.951 1.00 84.03 102 TYR A O 1
ATOM 813 N N . ASP A 1 103 ? 69.003 45.479 22.090 1.00 87.01 103 ASP A N 1
ATOM 814 C CA . ASP A 1 103 ? 70.077 46.302 22.630 1.00 89.77 103 ASP A CA 1
ATOM 815 C C . ASP A 1 103 ? 71.277 45.439 23.004 1.00 89.26 103 ASP A C 1
ATOM 816 O O . ASP A 1 103 ? 71.166 44.556 23.850 1.00 88.87 103 ASP A O 1
ATOM 821 N N . PRO A 1 104 ? 72.431 45.692 22.367 1.00 90.14 104 PRO A N 1
ATOM 822 C CA . PRO A 1 104 ? 73.651 44.944 22.684 1.00 92.10 104 PRO A CA 1
ATOM 823 C C . PRO A 1 104 ? 74.164 45.223 24.093 1.00 94.94 104 PRO A C 1
ATOM 824 O O . PRO A 1 104 ? 74.877 44.396 24.642 1.00 94.55 104 PRO A O 1
ATOM 828 N N . GLU A 1 105 ? 73.796 46.362 24.671 1.00 100.40 105 GLU A N 1
ATOM 829 C CA . GLU A 1 105 ? 74.367 46.792 25.946 1.00 104.87 105 GLU A CA 1
ATOM 830 C C . GLU A 1 105 ? 73.920 45.960 27.145 1.00 106.09 105 GLU A C 1
ATOM 831 O O . GLU A 1 105 ? 74.551 46.013 28.202 1.00 110.64 105 GLU A O 1
ATOM 837 N N . LYS A 1 106 ? 72.845 45.191 26.992 1.00 96.33 106 LYS A N 1
ATOM 838 C CA . LYS A 1 106 ? 72.435 44.277 28.051 1.00 93.28 106 LYS A CA 1
ATOM 839 C C . LYS A 1 106 ? 73.360 43.059 28.058 1.00 94.39 106 LYS A C 1
ATOM 840 O O . LYS A 1 106 ? 73.150 42.103 28.806 1.00 98.84 106 LYS A O 1
ATOM 846 N N . ALA A 1 107 ? 74.383 43.111 27.208 1.00 95.87 107 ALA A N 1
ATOM 847 C CA . ALA A 1 107 ? 75.548 42.245 27.327 1.00 100.96 107 ALA A CA 1
ATOM 848 C C . ALA A 1 107 ? 76.158 42.401 28.704 1.00 108.02 107 ALA A C 1
ATOM 849 O O . ALA A 1 107 ? 76.319 41.432 29.447 1.00 107.84 107 ALA A O 1
ATOM 851 N N . GLY A 1 108 ? 76.501 43.645 29.025 1.00 112.45 108 GLY A N 1
ATOM 852 C CA . GLY A 1 108 ? 77.192 43.963 30.255 1.00 114.88 108 GLY A CA 1
ATOM 853 C C . GLY A 1 108 ? 78.622 43.467 30.222 1.00 117.17 108 GLY A C 1
ATOM 854 O O . GLY A 1 108 ? 79.560 44.259 30.151 1.00 120.78 108 GLY A O 1
ATOM 855 N N . PHE A 1 109 ? 78.785 42.149 30.250 1.00 117.99 109 PHE A N 1
ATOM 856 C CA . PHE A 1 109 ? 80.101 41.541 30.415 1.00 119.56 109 PHE A CA 1
ATOM 857 C C . PHE A 1 109 ? 80.998 41.690 29.184 1.00 118.63 109 PHE A C 1
ATOM 858 O O . PHE A 1 109 ? 82.169 42.055 29.311 1.00 120.69 109 PHE A O 1
ATOM 866 N N . LYS A 1 110 ? 80.455 41.414 28.001 1.00 115.27 110 LYS A N 1
ATOM 867 C CA . LYS A 1 110 ? 81.266 41.381 26.784 1.00 113.25 110 LYS A CA 1
ATOM 868 C C . LYS A 1 110 ? 81.090 42.599 25.889 1.00 106.58 110 LYS A C 1
ATOM 869 O O . LYS A 1 110 ? 80.261 43.473 26.146 1.00 102.28 110 LYS A O 1
ATOM 875 N N . ASP A 1 111 ? 81.872 42.619 24.815 1.00 103.00 111 ASP A N 1
ATOM 876 C CA . ASP A 1 111 ? 81.923 43.750 23.902 1.00 99.45 111 ASP A CA 1
ATOM 877 C C . ASP A 1 111 ? 80.867 43.648 22.813 1.00 92.05 111 ASP A C 1
ATOM 878 O O . ASP A 1 111 ? 80.427 44.662 22.269 1.00 88.31 111 ASP A O 1
ATOM 883 N N . ALA A 1 112 ? 80.473 42.418 22.494 1.00 88.07 112 ALA A N 1
ATOM 884 C CA . ALA A 1 112 ? 79.490 42.173 21.447 1.00 82.49 112 ALA A CA 1
ATOM 885 C C . ALA A 1 112 ? 78.664 40.934 21.758 1.00 78.52 112 ALA A C 1
ATOM 886 O O . ALA A 1 112 ? 79.202 39.918 22.196 1.00 75.08 112 ALA A O 1
ATOM 888 N N . PRO A 1 113 ? 77.347 41.016 21.535 1.00 79.07 113 PRO A N 1
ATOM 889 C CA . PRO A 1 113 ? 76.472 39.866 21.780 1.00 78.88 113 PRO A CA 1
ATOM 890 C C . PRO A 1 113 ? 76.704 38.681 20.835 1.00 82.52 113 PRO A C 1
ATOM 891 O O . PRO A 1 113 ? 77.003 38.866 19.654 1.00 82.56 113 PRO A O 1
ATOM 895 N N . ASP A 1 114 ? 76.584 37.474 21.382 1.00 83.90 114 ASP A N 1
ATOM 896 C CA . ASP A 1 114 ? 76.548 36.244 20.598 1.00 83.52 114 ASP A CA 1
ATOM 897 C C . ASP A 1 114 ? 75.099 35.785 20.528 1.00 78.48 114 ASP A C 1
ATOM 898 O O . ASP A 1 114 ? 74.572 35.212 21.481 1.00 73.95 114 ASP A O 1
ATOM 903 N N . LEU A 1 115 ? 74.460 36.038 19.390 1.00 80.13 115 LEU A N 1
ATOM 904 C CA . LEU A 1 115 ? 73.002 36.010 19.304 1.00 73.15 115 LEU A CA 1
ATOM 905 C C . LEU A 1 115 ? 72.357 34.632 19.409 1.00 68.56 115 LEU A C 1
ATOM 906 O O . LEU A 1 115 ? 72.945 33.610 19.055 1.00 64.77 115 LEU A O 1
ATOM 911 N N . GLU A 1 116 ? 71.129 34.647 19.916 1.00 71.34 116 GLU A N 1
ATOM 912 C CA . GLU A 1 116 ? 70.296 33.470 20.100 1.00 69.40 116 GLU A CA 1
ATOM 913 C C . GLU A 1 116 ? 68.842 33.901 19.982 1.00 68.43 116 GLU A C 1
ATOM 914 O O . GLU A 1 116 ? 68.398 34.808 20.682 1.00 66.03 116 GLU A O 1
ATOM 920 N N . LEU A 1 117 ? 68.105 33.265 19.082 1.00 64.80 117 LEU A N 1
ATOM 921 C CA . LEU A 1 117 ? 66.719 33.636 18.842 1.00 64.42 117 LEU A CA 1
ATOM 922 C C . LEU A 1 117 ? 65.757 32.642 19.479 1.00 65.64 117 LEU A C 1
ATOM 923 O O . LEU A 1 117 ? 65.849 31.441 19.242 1.00 69.70 117 LEU A O 1
ATOM 928 N N . ARG A 1 118 ? 64.833 33.141 20.290 1.00 61.75 118 ARG A N 1
ATOM 929 C CA . ARG A 1 118 ? 63.867 32.272 20.944 1.00 58.17 118 ARG A CA 1
ATOM 930 C C . ARG A 1 118 ? 62.466 32.443 20.373 1.00 56.80 118 ARG A C 1
ATOM 931 O O . ARG A 1 118 ? 61.941 33.556 20.295 1.00 56.88 118 ARG A O 1
ATOM 939 N N . VAL A 1 119 ? 61.877 31.325 19.966 1.00 52.76 119 VAL A N 1
ATOM 940 C CA . VAL A 1 119 ? 60.479 31.275 19.584 1.00 51.18 119 VAL A CA 1
ATOM 941 C C . VAL A 1 119 ? 59.670 31.017 20.845 1.00 51.08 119 VAL A C 1
ATOM 942 O O . VAL A 1 119 ? 59.896 30.017 21.548 1.00 49.29 119 VAL A O 1
ATOM 946 N N . ILE A 1 120 ? 58.731 31.926 21.106 1.00 51.12 120 ILE A N 1
ATOM 947 C CA . ILE A 1 120 ? 57.976 31.968 22.350 1.00 53.28 120 ILE A CA 1
ATOM 948 C C . ILE A 1 120 ? 56.497 31.607 22.178 1.00 57.18 120 ILE A C 1
ATOM 949 O O . ILE A 1 120 ? 55.779 32.204 21.374 1.00 56.85 120 ILE A O 1
ATOM 954 N N . ASP A 1 121 ? 56.065 30.624 22.961 1.00 64.31 121 ASP A N 1
ATOM 955 C CA . ASP A 1 121 ? 54.674 30.192 23.040 1.00 66.55 121 ASP A CA 1
ATOM 956 C C . ASP A 1 121 ? 53.986 30.948 24.172 1.00 65.14 121 ASP A C 1
ATOM 957 O O . ASP A 1 121 ? 54.664 31.602 24.963 1.00 65.26 121 ASP A O 1
ATOM 962 N N . ASN A 1 122 ? 52.660 30.862 24.263 1.00 62.77 122 ASN A N 1
ATOM 963 C CA . ASN A 1 122 ? 51.965 31.339 25.463 1.00 65.79 122 ASN A CA 1
ATOM 964 C C . ASN A 1 122 ? 50.509 30.885 25.588 1.00 65.55 122 ASN A C 1
ATOM 965 O O . ASN A 1 122 ? 49.791 30.759 24.598 1.00 68.87 122 ASN A O 1
ATOM 970 N N . ARG A 1 123 ? 50.093 30.636 26.826 1.00 66.59 123 ARG A N 1
ATOM 971 C CA . ARG A 1 123 ? 48.707 30.332 27.150 1.00 66.83 123 ARG A CA 1
ATOM 972 C C . ARG A 1 123 ? 48.034 31.559 27.759 1.00 66.06 123 ARG A C 1
ATOM 973 O O . ARG A 1 123 ? 48.678 32.354 28.446 1.00 65.65 123 ARG A O 1
ATOM 981 N N . VAL A 1 124 ? 46.739 31.715 27.511 1.00 63.50 124 VAL A N 1
ATOM 982 C CA . VAL A 1 124 ? 46.011 32.852 28.056 1.00 62.48 124 VAL A CA 1
ATOM 983 C C . VAL A 1 124 ? 45.130 32.418 29.219 1.00 62.05 124 VAL A C 1
ATOM 984 O O . VAL A 1 124 ? 44.397 31.436 29.127 1.00 61.79 124 VAL A O 1
ATOM 988 N N . THR A 1 125 ? 45.224 33.160 30.316 1.00 63.08 125 THR A N 1
ATOM 989 C CA . THR A 1 125 ? 44.459 32.887 31.524 1.00 60.67 125 THR A CA 1
ATOM 990 C C . THR A 1 125 ? 43.647 34.135 31.875 1.00 60.96 125 THR A C 1
ATOM 991 O O . THR A 1 125 ? 44.054 35.248 31.554 1.00 61.26 125 THR A O 1
ATOM 995 N N . PHE A 1 126 ? 42.483 33.956 32.493 1.00 61.17 126 PHE A N 1
ATOM 996 C CA . PHE A 1 126 ? 41.703 35.096 32.966 1.00 66.27 126 PHE A CA 1
ATOM 997 C C . PHE A 1 126 ? 41.858 35.297 34.474 1.00 71.51 126 PHE A C 1
ATOM 998 O O . PHE A 1 126 ? 41.746 34.351 35.256 1.00 72.48 126 PHE A O 1
ATOM 1006 N N . ASP A 1 127 ? 42.123 36.539 34.872 1.00 74.85 127 ASP A N 1
ATOM 1007 C CA . ASP A 1 127 ? 42.391 36.858 36.271 1.00 79.17 127 ASP A CA 1
ATOM 1008 C C . ASP A 1 127 ? 41.104 37.042 37.066 1.00 82.45 127 ASP A C 1
ATOM 1009 O O . ASP A 1 127 ? 40.033 36.604 36.642 1.00 80.80 127 ASP A O 1
ATOM 1014 N N . SER A 1 128 ? 41.227 37.692 38.220 1.00 91.25 128 SER A N 1
ATOM 1015 C CA . SER A 1 128 ? 40.096 37.943 39.105 1.00 94.96 128 SER A CA 1
ATOM 1016 C C . SER A 1 128 ? 39.028 38.792 38.429 1.00 94.80 128 SER A C 1
ATOM 1017 O O . SER A 1 128 ? 37.833 38.528 38.571 1.00 94.89 128 SER A O 1
ATOM 1020 N N . ASP A 1 129 ? 39.462 39.809 37.691 1.00 91.54 129 ASP A N 1
ATOM 1021 C CA . ASP A 1 129 ? 38.530 40.727 37.048 1.00 90.89 129 ASP A CA 1
ATOM 1022 C C . ASP A 1 129 ? 38.363 40.426 35.564 1.00 85.36 129 ASP A C 1
ATOM 1023 O O . ASP A 1 129 ? 38.175 41.339 34.759 1.00 83.02 129 ASP A O 1
ATOM 1028 N N . ASN A 1 130 ? 38.444 39.143 35.217 1.00 81.95 130 ASN A N 1
ATOM 1029 C CA . ASN A 1 130 ? 38.126 38.664 33.873 1.00 80.69 130 ASN A CA 1
ATOM 1030 C C . ASN A 1 130 ? 38.986 39.286 32.769 1.00 84.38 130 ASN A C 1
ATOM 1031 O O . ASN A 1 130 ? 38.527 39.479 31.643 1.00 86.05 130 ASN A O 1
ATOM 1036 N N . GLN A 1 131 ? 40.237 39.595 33.098 1.00 86.08 131 GLN A N 1
ATOM 1037 C CA . GLN A 1 131 ? 41.171 40.166 32.130 1.00 85.36 131 GLN A CA 1
ATOM 1038 C C . GLN A 1 131 ? 42.253 39.147 31.763 1.00 80.59 131 GLN A C 1
ATOM 1039 O O . GLN A 1 131 ? 42.707 38.384 32.618 1.00 79.17 131 GLN A O 1
ATOM 1045 N N . PRO A 1 132 ? 42.665 39.129 30.483 1.00 78.11 132 PRO A N 1
ATOM 1046 C CA . PRO A 1 132 ? 43.608 38.130 29.961 1.00 72.28 132 PRO A CA 1
ATOM 1047 C C . PRO A 1 132 ? 44.968 38.148 30.658 1.00 67.47 132 PRO A C 1
ATOM 1048 O O . PRO A 1 132 ? 45.538 39.217 30.879 1.00 65.30 132 PRO A O 1
ATOM 1052 N N . VAL A 1 133 ? 45.473 36.966 31.000 1.00 61.60 133 VAL A N 1
ATOM 1053 C CA . VAL A 1 133 ? 46.820 36.827 31.543 1.00 61.38 133 VAL A CA 1
ATOM 1054 C C . VAL A 1 133 ? 47.665 35.968 30.610 1.00 61.49 133 VAL A C 1
ATOM 1055 O O . VAL A 1 133 ? 47.343 34.806 30.357 1.00 61.54 133 VAL A O 1
ATOM 1059 N N . TYR A 1 134 ? 48.744 36.552 30.101 1.00 63.49 134 TYR A N 1
ATOM 1060 C CA . TYR A 1 134 ? 49.597 35.883 29.126 1.00 63.85 134 TYR A CA 1
ATOM 1061 C C . TYR A 1 134 ? 50.815 35.238 29.786 1.00 65.38 134 TYR A C 1
ATOM 1062 O O . TYR A 1 134 ? 51.645 35.914 30.392 1.00 66.11 134 TYR A O 1
ATOM 1071 N N . THR A 1 135 ? 50.914 33.921 29.654 1.00 65.09 135 THR A N 1
ATOM 1072 C CA . THR A 1 135 ? 51.988 33.167 30.284 1.00 58.21 135 THR A CA 1
ATOM 1073 C C . THR A 1 135 ? 52.880 32.506 29.242 1.00 56.84 135 THR A C 1
ATOM 1074 O O . THR A 1 135 ? 52.466 31.560 28.576 1.00 54.84 135 THR A O 1
ATOM 1078 N N . ASN A 1 136 ? 54.109 33.000 29.118 1.00 57.33 136 ASN A N 1
ATOM 1079 C CA . ASN A 1 136 ? 55.013 32.560 28.057 1.00 51.76 136 ASN A CA 1
ATOM 1080 C C . ASN A 1 136 ? 55.628 31.187 28.297 1.00 52.70 136 ASN A C 1
ATOM 1081 O O . ASN A 1 136 ? 55.623 30.670 29.416 1.00 59.30 136 ASN A O 1
ATOM 1086 N N . ARG A 1 137 ? 56.161 30.616 27.222 1.00 52.31 137 ARG A N 1
ATOM 1087 C CA . ARG A 1 137 ? 56.831 29.321 27.235 1.00 52.36 137 ARG A CA 1
ATOM 1088 C C . ARG A 1 137 ? 57.782 29.270 26.043 1.00 55.68 137 ARG A C 1
ATOM 1089 O O . ARG A 1 137 ? 57.428 29.701 24.944 1.00 55.86 137 ARG A O 1
ATOM 1097 N N . ILE A 1 138 ? 58.989 28.757 26.253 1.00 54.67 138 ILE A N 1
ATOM 1098 C CA . ILE A 1 138 ? 59.978 28.723 25.180 1.00 54.80 138 ILE A CA 1
ATOM 1099 C C . ILE A 1 138 ? 59.693 27.589 24.199 1.00 51.37 138 ILE A C 1
ATOM 1100 O O . ILE A 1 138 ? 59.825 26.409 24.530 1.00 47.95 138 ILE A O 1
ATOM 1105 N N . ALA A 1 139 ? 59.295 27.963 22.986 1.00 51.98 139 ALA A N 1
ATOM 1106 C CA . ALA A 1 139 ? 58.894 26.992 21.975 1.00 51.61 139 ALA A CA 1
ATOM 1107 C C . ALA A 1 139 ? 60.090 26.451 21.191 1.00 50.92 139 ALA A C 1
ATOM 1108 O O . ALA A 1 139 ? 60.137 25.263 20.875 1.00 42.13 139 ALA A O 1
ATOM 1110 N N . TYR A 1 140 ? 61.060 27.307 20.884 1.00 52.97 140 TYR A N 1
ATOM 1111 C CA . TYR A 1 140 ? 62.229 26.833 20.136 1.00 54.45 140 TYR A CA 1
ATOM 1112 C C . TYR A 1 140 ? 63.425 27.764 20.297 1.00 55.99 140 TYR A C 1
ATOM 1113 O O . TYR A 1 140 ? 63.266 28.929 20.640 1.00 55.33 140 TYR A O 1
ATOM 1122 N N . ILE A 1 141 ? 64.628 27.251 20.060 1.00 59.49 141 ILE A N 1
ATOM 1123 C CA . ILE A 1 141 ? 65.820 28.096 20.116 1.00 62.51 141 ILE A CA 1
ATOM 1124 C C . ILE A 1 141 ? 66.722 27.905 18.897 1.00 63.08 141 ILE A C 1
ATOM 1125 O O . ILE A 1 141 ? 67.104 26.786 18.558 1.00 65.34 141 ILE A O 1
ATOM 1130 N N . ILE A 1 142 ? 67.053 29.013 18.244 1.00 60.96 142 ILE A N 1
ATOM 1131 C CA . ILE A 1 142 ? 67.954 29.003 17.104 1.00 64.29 142 ILE A CA 1
ATOM 1132 C C . ILE A 1 142 ? 69.245 29.736 17.436 1.00 69.56 142 ILE A C 1
ATOM 1133 O O . ILE A 1 142 ? 69.212 30.843 17.969 1.00 70.94 142 ILE A O 1
ATOM 1138 N N . LYS A 1 143 ? 70.383 29.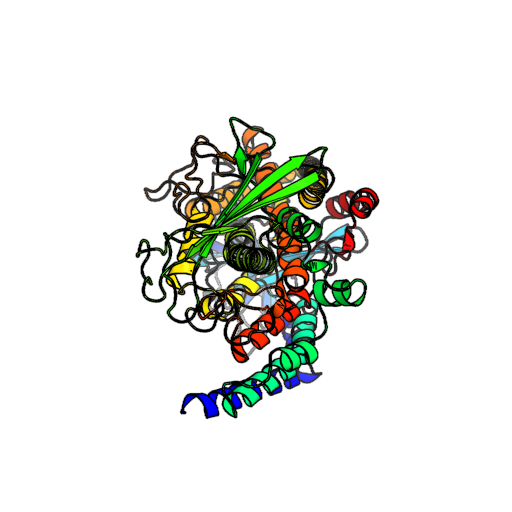126 17.125 1.00 74.90 143 LYS A N 1
ATOM 1139 C CA . LYS A 1 143 ? 71.665 29.767 17.394 1.00 80.31 143 LYS A CA 1
ATOM 1140 C C . LYS A 1 143 ? 72.055 30.701 16.253 1.00 79.90 143 LYS A C 1
ATOM 1141 O O . LYS A 1 143 ? 72.020 30.318 15.083 1.00 74.68 143 LYS A O 1
ATOM 1147 N N . GLY A 1 144 ? 72.409 31.934 16.605 1.00 84.45 144 GLY A N 1
ATOM 1148 C CA . GLY A 1 144 ? 72.797 32.933 15.628 1.00 85.93 144 GLY A CA 1
ATOM 1149 C C . GLY A 1 144 ? 74.280 33.248 15.688 1.00 88.45 144 GLY A C 1
ATOM 1150 O O . GLY A 1 144 ? 75.039 32.583 16.397 1.00 87.64 144 GLY A O 1
ATOM 1151 N N . GLY A 1 145 ? 74.690 34.272 14.946 1.00 90.53 145 GLY A N 1
ATOM 1152 C CA . GLY A 1 145 ? 76.092 34.633 14.828 1.00 91.91 145 GLY A CA 1
ATOM 1153 C C . GLY A 1 145 ? 76.744 35.086 16.120 1.00 92.21 145 GLY A C 1
ATOM 1154 O O . GLY A 1 145 ? 76.076 35.557 17.042 1.00 89.89 145 GLY A O 1
ATOM 1155 N N . ASP A 1 146 ? 78.063 34.937 16.183 1.00 92.74 146 ASP A N 1
ATOM 1156 C CA . ASP A 1 146 ? 78.834 35.366 17.343 1.00 92.85 146 ASP A CA 1
ATOM 1157 C C . ASP A 1 146 ? 79.549 36.677 17.044 1.00 94.53 146 ASP A C 1
ATOM 1158 O O . ASP A 1 146 ? 79.805 36.996 15.881 1.00 95.54 146 ASP A O 1
ATOM 1163 N N . ASN A 1 147 ? 79.865 37.427 18.098 1.00 95.52 147 ASN A N 1
ATOM 1164 C CA . ASN A 1 147 ? 80.556 38.708 17.972 1.00 100.85 147 ASN A CA 1
ATOM 1165 C C . ASN A 1 147 ? 79.833 39.669 17.033 1.00 102.95 147 ASN A C 1
ATOM 1166 O O . ASN A 1 147 ? 80.468 40.394 16.265 1.00 107.21 147 ASN A O 1
ATOM 1171 N N . VAL A 1 148 ? 78.504 39.663 17.094 1.00 99.89 148 VAL A N 1
ATOM 1172 C CA . VAL A 1 148 ? 77.694 40.502 16.219 1.00 99.80 148 VAL A CA 1
ATOM 1173 C C . VAL A 1 148 ? 77.948 41.981 16.479 1.00 100.08 148 VAL A C 1
ATOM 1174 O O . VAL A 1 148 ? 77.568 42.516 17.520 1.00 99.69 148 VAL A O 1
ATOM 1178 N N . THR A 1 149 ? 78.600 42.630 15.520 1.00 101.51 149 THR A N 1
ATOM 1179 C CA . THR A 1 149 ? 78.941 44.043 15.626 1.00 100.78 149 THR A CA 1
ATOM 1180 C C . THR A 1 149 ? 78.399 44.815 14.428 1.00 103.09 149 THR A C 1
ATOM 1181 O O . THR A 1 149 ? 78.954 45.836 14.022 1.00 107.95 149 THR A O 1
ATOM 1185 N N . GLN A 1 150 ? 77.310 44.307 13.865 1.00 100.85 150 GLN A N 1
ATOM 1186 C CA . GLN A 1 150 ? 76.626 44.954 12.757 1.00 102.48 150 GLN A CA 1
ATOM 1187 C C . GLN A 1 150 ? 75.281 45.473 13.249 1.00 100.24 150 GLN A C 1
ATOM 1188 O O . GLN A 1 150 ? 74.613 44.801 14.034 1.00 98.81 150 GLN A O 1
ATOM 1194 N N . LYS A 1 151 ? 74.873 46.655 12.794 1.00 98.46 151 LYS A N 1
ATOM 1195 C CA . LYS A 1 151 ? 73.628 47.239 13.287 1.00 96.42 151 LYS A CA 1
ATOM 1196 C C . LYS A 1 151 ? 72.407 46.482 12.764 1.00 94.45 151 LYS A C 1
ATOM 1197 O O . LYS A 1 151 ? 71.282 46.745 13.187 1.00 93.82 151 LYS A O 1
ATOM 1203 N N . THR A 1 152 ? 72.634 45.553 11.837 1.00 94.71 152 THR A N 1
ATOM 1204 C CA . THR A 1 152 ? 71.596 44.631 11.379 1.00 91.14 152 THR A CA 1
ATOM 1205 C C . THR A 1 152 ? 72.178 43.234 11.187 1.00 87.22 152 THR A C 1
ATOM 1206 O O . THR A 1 152 ? 73.059 43.036 10.349 1.00 85.64 152 THR A O 1
ATOM 1210 N N . TYR A 1 153 ? 71.694 42.266 11.959 1.00 84.84 153 TYR A N 1
ATOM 1211 C CA . TYR A 1 153 ? 72.084 40.876 11.742 1.00 83.11 153 TYR A CA 1
ATOM 1212 C C . TYR A 1 153 ? 70.912 40.076 11.199 1.00 79.33 153 TYR A C 1
ATOM 1213 O O . TYR A 1 153 ? 69.828 40.083 11.776 1.00 78.74 153 TYR A O 1
ATOM 1222 N N . ASP A 1 154 ? 71.138 39.370 10.097 1.00 79.38 154 ASP A N 1
ATOM 1223 C CA . ASP A 1 154 ? 70.061 38.659 9.418 1.00 78.54 154 ASP A CA 1
ATOM 1224 C C . ASP A 1 154 ? 70.193 37.141 9.523 1.00 74.75 154 ASP A C 1
ATOM 1225 O O . ASP A 1 154 ? 71.197 36.564 9.105 1.00 74.04 154 ASP A O 1
ATOM 1230 N N . PHE A 1 155 ? 69.169 36.502 10.083 1.00 74.21 155 PHE A N 1
ATOM 1231 C CA . PHE A 1 155 ? 69.126 35.046 10.156 1.00 77.56 155 PHE A CA 1
ATOM 1232 C C . PHE A 1 155 ? 68.745 34.458 8.805 1.00 80.58 155 PHE A C 1
ATOM 1233 O O . PHE A 1 155 ? 69.058 33.306 8.502 1.00 78.89 155 PHE A O 1
ATOM 1241 N N . GLY A 1 156 ? 68.062 35.261 7.997 1.00 82.08 156 GLY A N 1
ATOM 1242 C CA . GLY A 1 156 ? 67.514 34.783 6.745 1.00 83.04 156 GLY A CA 1
ATOM 1243 C C . GLY A 1 156 ? 66.314 33.907 7.033 1.00 81.20 156 GLY A C 1
ATOM 1244 O O . GLY A 1 156 ? 65.675 34.050 8.076 1.00 79.05 156 GLY A O 1
ATOM 1245 N N . THR A 1 157 ? 66.009 33.000 6.112 1.00 81.53 157 THR A N 1
ATOM 1246 C CA . THR A 1 157 ? 64.881 32.089 6.277 1.00 78.84 157 THR A CA 1
ATOM 1247 C C . THR A 1 157 ? 65.283 30.815 7.017 1.00 80.32 157 THR A C 1
ATOM 1248 O O . THR A 1 157 ? 66.216 30.118 6.625 1.00 87.69 157 THR A O 1
ATOM 1252 N N . LEU A 1 158 ? 64.569 30.526 8.097 1.00 75.55 158 LEU A N 1
ATOM 1253 C CA . LEU A 1 158 ? 64.806 29.320 8.877 1.00 74.98 158 LEU A CA 1
ATOM 1254 C C . LEU A 1 158 ? 63.503 28.566 9.080 1.00 71.31 158 LEU A C 1
ATOM 1255 O O . LEU A 1 158 ? 62.423 29.156 9.020 1.00 70.91 158 LEU A O 1
ATOM 1260 N N . THR A 1 159 ? 63.604 27.263 9.318 1.00 68.91 159 THR A N 1
ATOM 1261 C CA . THR A 1 159 ? 62.425 26.454 9.598 1.00 65.20 159 THR A CA 1
ATOM 1262 C C . THR A 1 159 ? 62.329 26.145 11.085 1.00 62.28 159 THR A C 1
ATOM 1263 O O . THR A 1 159 ? 63.343 26.009 11.770 1.00 59.16 159 THR A O 1
ATOM 1267 N N . VAL A 1 160 ? 61.099 26.043 11.579 1.00 61.45 160 VAL A N 1
ATOM 1268 C CA . VAL A 1 160 ? 60.853 25.736 12.981 1.00 58.90 160 VAL A CA 1
ATOM 1269 C C . VAL A 1 160 ? 59.883 24.567 13.105 1.00 60.53 160 VAL A C 1
ATOM 1270 O O . VAL A 1 160 ? 58.801 24.596 12.525 1.00 60.38 160 VAL A O 1
ATOM 1274 N N . PRO A 1 161 ? 60.272 23.529 13.858 1.00 67.49 161 PRO A N 1
ATOM 1275 C CA . PRO A 1 161 ? 59.378 22.392 14.094 1.00 66.06 161 PRO A CA 1
ATOM 1276 C C . PRO A 1 161 ? 58.311 22.710 15.138 1.00 63.13 161 PRO A C 1
ATOM 1277 O O . PRO A 1 161 ? 58.309 22.120 16.219 1.00 60.60 161 PRO A O 1
ATOM 1281 N N . TYR A 1 162 ? 57.414 23.634 14.809 1.00 57.93 162 TYR A N 1
ATOM 1282 C CA . TYR A 1 162 ? 56.356 24.025 15.729 1.00 51.21 162 TYR A CA 1
ATOM 1283 C C . TYR A 1 162 ? 55.087 23.213 15.490 1.00 52.81 162 TYR A C 1
ATOM 1284 O O . TYR A 1 162 ? 54.431 23.357 14.455 1.00 53.84 162 TYR A O 1
ATOM 1293 N N . TRP A 1 163 ? 54.746 22.376 16.469 1.00 50.92 163 TRP A N 1
ATOM 1294 C CA . TRP A 1 163 ? 53.609 21.459 16.384 1.00 49.42 163 TRP A CA 1
ATOM 1295 C C . TRP A 1 163 ? 53.598 20.681 15.077 1.00 54.58 163 TRP A C 1
ATOM 1296 O O . TRP A 1 163 ? 52.632 20.753 14.318 1.00 56.31 163 TRP A O 1
ATOM 1307 N N . PRO A 1 164 ? 54.674 19.927 14.809 1.00 57.93 164 PRO A N 1
ATOM 1308 C CA . PRO A 1 164 ? 54.768 19.244 13.517 1.00 55.93 164 PRO A CA 1
ATOM 1309 C C . PRO A 1 164 ? 53.750 18.122 13.394 1.00 55.93 164 PRO A C 1
ATOM 1310 O O . PRO A 1 164 ? 53.368 17.533 14.406 1.00 53.92 164 PRO A O 1
ATOM 1314 N N . TYR A 1 165 ? 53.313 17.841 12.169 1.00 55.55 165 TYR A N 1
ATOM 1315 C CA . TYR A 1 165 ? 52.394 16.738 11.925 1.00 50.07 165 TYR A CA 1
ATOM 1316 C C . TYR A 1 165 ? 53.136 15.410 11.868 1.00 52.26 165 TYR A C 1
ATOM 1317 O O . TYR A 1 165 ? 54.260 15.337 11.373 1.00 51.29 165 TYR A O 1
ATOM 1326 N N . ASP A 1 166 ? 52.499 14.365 12.387 1.00 47.86 166 ASP A N 1
ATOM 1327 C CA . ASP A 1 166 ? 53.034 13.010 12.303 1.00 54.28 166 ASP A CA 1
ATOM 1328 C C . ASP A 1 166 ? 52.812 12.472 10.893 1.00 59.37 166 ASP A C 1
ATOM 1329 O O . ASP A 1 166 ? 51.670 12.309 10.464 1.00 64.88 166 ASP A O 1
ATOM 1334 N N . PRO A 1 167 ? 53.903 12.204 10.160 1.00 60.63 167 PRO A N 1
ATOM 1335 C CA . PRO A 1 167 ? 53.802 11.695 8.787 1.00 63.19 167 PRO A CA 1
ATOM 1336 C C . PRO A 1 167 ? 53.611 10.181 8.715 1.00 68.64 167 PRO A C 1
ATOM 1337 O O . PRO A 1 167 ? 53.460 9.635 7.624 1.00 73.42 167 PRO A O 1
ATOM 1341 N N . ASN A 1 168 ? 53.615 9.517 9.866 1.00 73.96 168 ASN A N 1
ATOM 1342 C CA . ASN A 1 168 ? 53.476 8.066 9.913 1.00 72.33 168 ASN A CA 1
ATOM 1343 C C . ASN A 1 168 ? 52.079 7.622 10.318 1.00 70.05 168 ASN A C 1
ATOM 1344 O O . ASN A 1 168 ? 51.768 6.431 10.305 1.00 73.75 168 ASN A O 1
ATOM 1349 N N . SER A 1 169 ? 51.235 8.583 10.673 1.00 61.36 169 SER A N 1
ATOM 1350 C CA . SER A 1 169 ? 49.874 8.269 11.084 1.00 56.79 169 SER A CA 1
ATOM 1351 C C . SER A 1 169 ? 48.901 8.395 9.927 1.00 54.25 169 SER A C 1
ATOM 1352 O O . SER A 1 169 ? 49.050 9.270 9.076 1.00 55.15 169 SER A O 1
ATOM 1355 N N . PRO A 1 170 ? 47.896 7.510 9.894 1.00 50.84 170 PRO A N 1
ATOM 1356 C CA . PRO A 1 170 ? 46.764 7.643 8.971 1.00 46.62 170 PRO A CA 1
ATOM 1357 C C . PRO A 1 170 ? 45.858 8.802 9.380 1.00 48.20 170 PRO A C 1
ATOM 1358 O O . PRO A 1 170 ? 44.888 9.116 8.691 1.00 50.98 170 PRO A O 1
ATOM 1362 N N . PHE A 1 171 ? 46.179 9.425 10.510 1.00 49.12 171 PHE A N 1
ATOM 1363 C CA . PHE A 1 171 ? 45.385 10.522 11.040 1.00 45.83 171 PHE A CA 1
ATOM 1364 C C . PHE A 1 171 ? 46.223 11.782 11.176 1.00 45.59 171 PHE A C 1
ATOM 1365 O O . PHE A 1 171 ? 47.452 11.725 11.224 1.00 50.82 171 PHE A O 1
ATOM 1373 N N . ALA A 1 172 ? 45.554 12.925 11.228 1.00 37.10 172 ALA A N 1
ATOM 1374 C CA . ALA A 1 172 ? 46.238 14.171 11.527 1.00 37.20 172 ALA A CA 1
ATOM 1375 C C . ALA A 1 172 ? 46.543 14.248 13.022 1.00 43.63 172 ALA A C 1
ATOM 1376 O O . ALA A 1 172 ? 45.659 14.510 13.842 1.00 46.27 172 ALA A O 1
ATOM 1378 N N . ARG A 1 173 ? 47.802 13.995 13.367 1.00 45.02 173 ARG A N 1
ATOM 1379 C CA . ARG A 1 173 ? 48.251 13.975 14.754 1.00 43.39 173 ARG A CA 1
ATOM 1380 C C . ARG A 1 173 ? 49.580 14.709 14.887 1.00 45.10 173 ARG A C 1
ATOM 1381 O O . ARG A 1 173 ? 50.291 14.909 13.898 1.00 43.36 173 ARG A O 1
ATOM 1389 N N . ILE A 1 174 ? 49.916 15.108 16.109 1.00 43.08 174 ILE A N 1
ATOM 1390 C CA . ILE A 1 174 ? 51.198 15.753 16.357 1.00 40.32 174 ILE A CA 1
ATOM 1391 C C . ILE A 1 174 ? 52.302 14.703 16.326 1.00 37.52 174 ILE A C 1
ATOM 1392 O O . ILE A 1 174 ? 52.067 13.533 16.631 1.00 38.18 174 ILE A O 1
ATOM 1397 N N . PHE A 1 175 ? 53.500 15.108 15.926 1.00 40.56 175 PHE A N 1
ATOM 1398 C CA . PHE A 1 175 ? 54.638 14.204 15.967 1.00 45.20 175 PHE A CA 1
ATOM 1399 C C . PHE A 1 175 ? 55.269 14.265 17.351 1.00 52.51 175 PHE A C 1
ATOM 1400 O O . PHE A 1 175 ? 55.835 15.284 17.745 1.00 54.73 175 PHE A O 1
ATOM 1408 N N . MET A 1 176 ? 55.159 13.170 18.092 1.00 54.66 176 MET A N 1
ATOM 1409 C CA . MET A 1 176 ? 55.603 13.159 19.474 1.00 56.08 176 MET A CA 1
ATOM 1410 C C . MET A 1 176 ? 56.118 11.783 19.871 1.00 55.94 176 MET A C 1
ATOM 1411 O O . MET A 1 176 ? 55.425 11.028 20.550 1.00 50.70 176 MET A O 1
ATOM 1416 N N . PRO A 1 177 ? 57.344 11.451 19.438 1.00 62.64 177 PRO A N 1
ATOM 1417 C CA . PRO A 1 177 ? 57.962 10.175 19.809 1.00 67.18 177 PRO A CA 1
ATOM 1418 C C . PRO A 1 177 ? 58.174 10.116 21.313 1.00 74.44 177 PRO A C 1
ATOM 1419 O O . PRO A 1 177 ? 57.836 9.124 21.960 1.00 80.24 177 PRO A O 1
ATOM 1423 N N . ASN A 1 178 ? 58.743 11.189 21.851 1.00 70.87 178 ASN A N 1
ATOM 1424 C CA . ASN A 1 178 ? 58.896 11.344 23.285 1.00 68.35 178 ASN A CA 1
ATOM 1425 C C . ASN A 1 178 ? 57.756 12.178 23.838 1.00 67.18 178 ASN A C 1
ATOM 1426 O O . ASN A 1 178 ? 57.758 13.401 23.698 1.00 65.55 178 ASN A O 1
ATOM 1431 N N . PRO A 1 179 ? 56.776 11.519 24.475 1.00 68.87 179 PRO A N 1
ATOM 1432 C CA . PRO A 1 179 ? 55.632 12.218 25.067 1.00 69.32 179 PRO A CA 1
ATOM 1433 C C . PRO A 1 179 ? 56.089 13.119 26.203 1.00 71.73 179 PRO A C 1
ATOM 1434 O O . PRO A 1 179 ? 55.348 13.995 26.647 1.00 69.74 179 PRO A O 1
ATOM 1438 N N . GLU A 1 180 ? 57.317 12.895 26.656 1.00 79.72 180 GLU A N 1
ATOM 1439 C CA . GLU A 1 180 ? 57.895 13.673 27.737 1.00 83.99 180 GLU A CA 1
ATOM 1440 C C . GLU A 1 180 ? 58.269 15.081 27.272 1.00 85.39 180 GLU A C 1
ATOM 1441 O O . GLU A 1 180 ? 58.437 15.979 28.097 1.00 90.54 180 GLU A O 1
ATOM 1447 N N . GLU A 1 181 ? 58.387 15.285 25.960 1.00 80.36 181 GLU A N 1
ATOM 1448 C CA . GLU A 1 181 ? 58.618 16.631 25.441 1.00 76.30 181 GLU A CA 1
ATOM 1449 C C . GLU A 1 181 ? 57.417 17.122 24.627 1.00 68.44 181 GLU A C 1
ATOM 1450 O O . GLU A 1 181 ? 57.542 17.518 23.469 1.00 69.78 181 GLU A O 1
ATOM 1456 N N . THR A 1 182 ? 56.250 17.102 25.262 1.00 60.10 182 THR A N 1
ATOM 1457 C CA . THR A 1 182 ? 55.042 17.698 24.710 1.00 50.45 182 THR A CA 1
ATOM 1458 C C . THR A 1 182 ? 55.134 19.224 24.729 1.00 52.80 182 THR A C 1
ATOM 1459 O O . THR A 1 182 ? 55.752 19.802 25.628 1.00 55.23 182 THR A O 1
ATOM 1463 N N . PRO A 1 183 ? 54.533 19.884 23.727 1.00 47.80 183 PRO A N 1
ATOM 1464 C CA . PRO A 1 183 ? 54.465 21.347 23.717 1.00 43.30 183 PRO A CA 1
ATOM 1465 C C . PRO A 1 183 ? 53.201 21.855 24.400 1.00 43.58 183 PRO A C 1
ATOM 1466 O O . PRO A 1 183 ? 52.927 23.054 24.378 1.00 45.77 183 PRO A O 1
ATOM 1470 N N . ASP A 1 184 ? 52.445 20.935 24.993 1.00 43.50 184 ASP A N 1
ATOM 1471 C CA . ASP A 1 184 ? 51.198 21.260 25.681 1.00 44.99 184 ASP A CA 1
ATOM 1472 C C . ASP A 1 184 ? 50.919 20.226 26.772 1.00 44.56 184 ASP A C 1
ATOM 1473 O O . ASP A 1 184 ? 50.111 19.313 26.594 1.00 39.59 184 ASP A O 1
ATOM 1478 N N . ASP A 1 185 ? 51.604 20.379 27.903 1.00 49.67 185 ASP A N 1
ATOM 1479 C CA . ASP A 1 185 ? 51.519 19.422 29.005 1.00 44.43 185 ASP A CA 1
ATOM 1480 C C . ASP A 1 185 ? 50.223 19.547 29.790 1.00 42.38 185 ASP A C 1
ATOM 1481 O O . ASP A 1 185 ? 49.545 20.572 29.727 1.00 43.12 185 ASP A O 1
ATOM 1486 N N . TYR A 1 186 ? 49.886 18.496 30.533 1.00 45.28 186 TYR A N 1
ATOM 1487 C CA . TYR A 1 186 ? 48.750 18.538 31.453 1.00 48.63 186 TYR A CA 1
ATOM 1488 C C . TYR A 1 186 ? 48.952 19.594 32.541 1.00 47.56 186 TYR A C 1
ATOM 1489 O O . TYR A 1 186 ? 50.059 20.092 32.739 1.00 45.76 186 TYR A O 1
ATOM 1498 N N . SER A 1 187 ? 47.880 19.922 33.253 1.00 51.39 187 SER A N 1
ATOM 1499 C CA . SER A 1 187 ? 48.000 20.688 34.490 1.00 54.01 187 SER A CA 1
ATOM 1500 C C . SER A 1 187 ? 48.596 19.766 35.545 1.00 57.37 187 SER A C 1
ATOM 1501 O O . SER A 1 187 ? 48.452 18.546 35.449 1.00 59.61 187 SER A O 1
ATOM 1504 N N . VAL A 1 188 ? 49.261 20.333 36.546 1.00 57.05 188 VAL A N 1
ATOM 1505 C CA . VAL A 1 188 ? 49.813 19.520 37.627 1.00 60.29 188 VAL A CA 1
ATOM 1506 C C . VAL A 1 188 ? 48.703 18.785 38.378 1.00 56.44 188 VAL A C 1
ATOM 1507 O O . VAL A 1 188 ? 48.917 17.697 38.915 1.00 51.23 188 VAL A O 1
ATOM 1511 N N . GLY A 1 189 ? 47.517 19.385 38.401 1.00 56.19 189 GLY A N 1
ATOM 1512 C CA . GLY A 1 189 ? 46.359 18.772 39.024 1.00 57.87 189 GLY A CA 1
ATOM 1513 C C . GLY A 1 189 ? 45.941 17.497 38.317 1.00 57.16 189 GLY A C 1
ATOM 1514 O O . GLY A 1 189 ? 45.763 16.460 38.951 1.00 59.00 189 GLY A O 1
ATOM 1515 N N . ARG A 1 190 ? 45.781 17.589 37.000 1.00 54.31 190 ARG A N 1
ATOM 1516 C CA . ARG A 1 190 ? 45.455 16.446 36.150 1.00 51.74 190 ARG A CA 1
ATOM 1517 C C . ARG A 1 190 ? 46.449 15.299 36.363 1.00 50.85 190 ARG A C 1
ATOM 1518 O O . ARG A 1 190 ? 46.057 14.133 36.523 1.00 52.46 190 ARG A O 1
ATOM 1526 N N . LYS A 1 191 ? 47.734 15.645 36.394 1.00 49.23 191 LYS A N 1
ATOM 1527 C CA . LYS A 1 191 ? 48.795 14.685 36.686 1.00 45.07 191 LYS A CA 1
ATOM 1528 C C . LYS A 1 191 ? 48.617 14.023 38.056 1.00 43.54 191 LYS A C 1
ATOM 1529 O O . LYS A 1 191 ? 48.654 12.796 38.176 1.00 43.78 191 LYS A O 1
ATOM 1535 N N . PHE A 1 192 ? 48.418 14.847 39.082 1.00 42.62 192 PHE A N 1
ATOM 1536 C CA . PHE A 1 192 ? 48.274 14.364 40.452 1.00 45.42 192 PHE A CA 1
ATOM 1537 C C . PHE A 1 192 ? 47.085 13.419 40.608 1.00 47.96 192 PHE A C 1
ATOM 1538 O O . PHE A 1 192 ? 47.203 12.355 41.218 1.00 45.83 192 PHE A O 1
ATOM 1546 N N . GLN A 1 193 ? 45.943 13.811 40.051 1.00 51.09 193 GLN A N 1
ATOM 1547 C CA . GLN A 1 193 ? 44.760 12.957 40.062 1.00 52.38 193 GLN A CA 1
ATOM 1548 C C . GLN A 1 193 ? 45.050 11.632 39.367 1.00 51.32 193 GLN A C 1
ATOM 1549 O O . GLN A 1 193 ? 44.672 10.561 39.860 1.00 51.33 193 GLN A O 1
ATOM 1555 N N . ALA A 1 194 ? 45.732 11.707 38.230 1.00 51.61 194 ALA A N 1
ATOM 1556 C CA . ALA A 1 194 ? 46.067 10.492 37.497 1.00 58.76 194 ALA A CA 1
ATOM 1557 C C . ALA A 1 194 ? 46.877 9.532 38.361 1.00 56.18 194 ALA A C 1
ATOM 1558 O O . ALA A 1 194 ? 46.502 8.368 38.540 1.00 50.78 194 ALA A O 1
ATOM 1560 N N . TYR A 1 195 ? 47.980 10.033 38.909 1.00 60.37 195 TYR A N 1
ATOM 1561 C CA . TYR A 1 195 ? 48.902 9.191 39.660 1.00 61.58 195 TYR A CA 1
ATOM 1562 C C . TYR A 1 195 ? 48.270 8.682 40.950 1.00 58.78 195 TYR A C 1
ATOM 1563 O O . TYR A 1 195 ? 48.578 7.583 41.408 1.00 58.42 195 TYR A O 1
ATOM 1572 N N . ALA A 1 196 ? 47.368 9.472 41.519 1.00 54.43 196 ALA A N 1
ATOM 1573 C CA . ALA A 1 196 ? 46.659 9.064 42.723 1.00 51.32 196 ALA A CA 1
ATOM 1574 C C . ALA A 1 196 ? 45.730 7.893 42.426 1.00 52.57 196 ALA A C 1
ATOM 1575 O O . ALA A 1 196 ? 45.795 6.844 43.085 1.00 54.12 196 ALA A O 1
ATOM 1577 N N . SER A 1 197 ? 44.862 8.093 41.434 1.00 56.37 197 SER A N 1
ATOM 1578 C CA . SER A 1 197 ? 43.912 7.072 40.998 1.00 55.36 197 SER A CA 1
ATOM 1579 C C . SER A 1 197 ? 44.635 5.770 40.668 1.00 52.64 197 SER A C 1
ATOM 1580 O O . SER A 1 197 ? 44.239 4.679 41.109 1.00 53.19 197 SER A O 1
ATOM 1583 N N . ALA A 1 198 ? 45.711 5.901 39.901 1.00 51.10 198 ALA A N 1
ATOM 1584 C CA . ALA A 1 198 ? 46.512 4.750 39.522 1.00 55.31 198 ALA A CA 1
ATOM 1585 C C . ALA A 1 198 ? 47.131 4.091 40.753 1.00 60.57 198 ALA A C 1
ATOM 1586 O O . ALA A 1 198 ? 47.208 2.871 40.825 1.00 62.80 198 ALA A O 1
ATOM 1588 N N . ASN A 1 199 ? 47.563 4.889 41.724 1.00 67.19 199 ASN A N 1
ATOM 1589 C CA . ASN A 1 199 ? 48.174 4.321 42.925 1.00 70.31 199 ASN A CA 1
ATOM 1590 C C . ASN A 1 199 ? 47.167 3.529 43.758 1.00 67.04 199 ASN A C 1
ATOM 1591 O O . ASN A 1 199 ? 47.523 2.540 44.396 1.00 67.87 199 ASN A O 1
ATOM 1596 N N . VAL A 1 200 ? 45.909 3.959 43.749 1.00 60.22 200 VAL A N 1
ATOM 1597 C CA . VAL A 1 200 ? 44.865 3.177 44.403 1.00 57.25 200 VAL A CA 1
ATOM 1598 C C . VAL A 1 200 ? 44.564 1.878 43.647 1.00 57.87 200 VAL A C 1
ATOM 1599 O O . VAL A 1 200 ? 44.590 0.797 44.229 1.00 58.38 200 VAL A O 1
ATOM 1603 N N . LEU A 1 201 ? 44.296 1.985 42.348 1.00 59.89 201 LEU A N 1
ATOM 1604 C CA . LEU A 1 201 ? 43.761 0.852 41.584 1.00 55.95 201 LEU A CA 1
ATOM 1605 C C . LEU A 1 201 ? 44.789 -0.181 41.088 1.00 57.30 201 LEU A C 1
ATOM 1606 O O . LEU A 1 201 ? 44.460 -1.355 40.929 1.00 54.47 201 LEU A O 1
ATOM 1611 N N . THR A 1 202 ? 46.022 0.250 40.842 1.00 58.76 202 THR A N 1
ATOM 1612 C CA . THR A 1 202 ? 47.037 -0.620 40.240 1.00 56.33 202 THR A CA 1
ATOM 1613 C C . THR A 1 202 ? 47.482 -1.816 41.098 1.00 57.22 202 THR A C 1
ATOM 1614 O O . THR A 1 202 ? 47.700 -2.896 40.552 1.00 59.65 202 THR A O 1
ATOM 1618 N N . PRO A 1 203 ? 47.626 -1.643 42.430 1.00 57.41 203 PRO A N 1
ATOM 1619 C CA . PRO A 1 203 ? 48.007 -2.828 43.216 1.00 53.38 203 PRO A CA 1
ATOM 1620 C C . PRO A 1 203 ? 47.007 -3.980 43.116 1.00 50.52 203 PRO A C 1
ATOM 1621 O O . PRO A 1 203 ? 47.390 -5.140 43.298 1.00 50.91 203 PRO A O 1
ATOM 1625 N N . ILE A 1 204 ? 45.750 -3.657 42.820 1.00 43.98 204 ILE A N 1
ATOM 1626 C CA . ILE A 1 204 ? 44.711 -4.663 42.630 1.00 49.71 204 ILE A CA 1
ATOM 1627 C C . ILE A 1 204 ? 44.984 -5.468 41.362 1.00 60.19 204 ILE A C 1
ATOM 1628 O O . ILE A 1 204 ? 45.092 -6.700 41.392 1.00 68.43 204 ILE A O 1
ATOM 1633 N N . LYS A 1 205 ? 45.096 -4.751 40.249 1.00 59.16 205 LYS A N 1
ATOM 1634 C CA . LYS A 1 205 ? 45.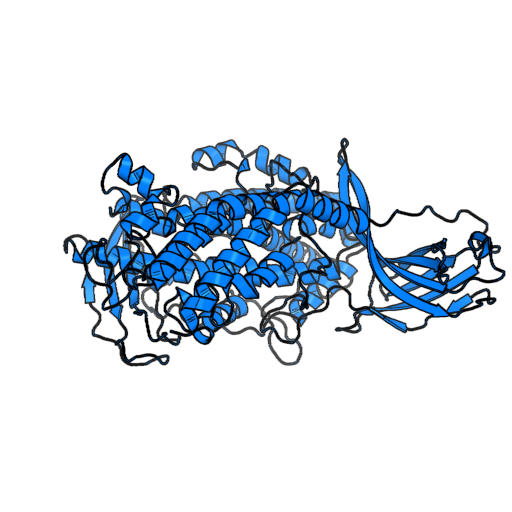379 -5.350 38.954 1.00 57.65 205 LYS A CA 1
ATOM 1635 C C . LYS A 1 205 ? 46.664 -6.166 39.017 1.00 58.17 205 LYS A C 1
ATOM 1636 O O . LYS A 1 205 ? 46.761 -7.241 38.433 1.00 60.89 205 LYS A O 1
ATOM 1642 N N . ALA A 1 206 ? 47.644 -5.646 39.746 1.00 56.15 206 ALA A N 1
ATOM 1643 C CA . ALA A 1 206 ? 48.918 -6.324 39.926 1.00 57.69 206 ALA A CA 1
ATOM 1644 C C . ALA A 1 206 ? 48.723 -7.633 40.676 1.00 59.57 206 ALA A C 1
ATOM 1645 O O . ALA A 1 206 ? 49.230 -8.676 40.258 1.00 58.62 206 ALA A O 1
ATOM 1647 N N . LYS A 1 207 ? 47.984 -7.568 41.782 1.00 61.46 207 LYS A N 1
ATOM 1648 C CA . LYS A 1 207 ? 47.642 -8.759 42.554 1.00 59.58 207 LYS A CA 1
ATOM 1649 C C . LYS A 1 207 ? 47.030 -9.831 41.658 1.00 59.62 207 LYS A C 1
ATOM 1650 O O . LYS A 1 207 ? 47.448 -10.992 41.678 1.00 58.42 207 LYS A O 1
ATOM 1656 N N . HIS A 1 208 ? 46.047 -9.428 40.860 1.00 56.91 208 HIS A N 1
ATOM 1657 C CA . HIS A 1 208 ? 45.350 -10.365 39.991 1.00 56.17 208 HIS A CA 1
ATOM 1658 C C . HIS A 1 208 ? 46.277 -10.963 38.945 1.00 59.19 208 HIS A C 1
ATOM 1659 O O . HIS A 1 208 ? 46.256 -12.170 38.702 1.00 60.01 208 HIS A O 1
ATOM 1666 N N . THR A 1 209 ? 47.092 -10.109 38.336 1.00 57.58 209 THR A N 1
ATOM 1667 C CA . THR A 1 209 ? 48.008 -10.534 37.288 1.00 55.04 209 THR A CA 1
ATOM 1668 C C . THR A 1 209 ? 49.003 -11.556 37.814 1.00 59.48 209 THR A C 1
ATOM 1669 O O . THR A 1 209 ? 49.230 -12.594 37.188 1.00 62.72 209 THR A O 1
ATOM 1673 N N . ILE A 1 210 ? 49.590 -11.260 38.972 1.00 57.48 210 ILE A N 1
ATOM 1674 C CA . ILE A 1 210 ? 50.549 -12.168 39.591 1.00 54.43 210 ILE A CA 1
ATOM 1675 C C . ILE A 1 210 ? 49.856 -13.470 39.973 1.00 55.97 210 ILE A C 1
ATOM 1676 O O . ILE A 1 210 ? 50.433 -14.547 39.845 1.00 60.53 210 ILE A O 1
ATOM 1681 N N . ALA A 1 211 ? 48.607 -13.366 40.419 1.00 57.35 211 ALA A N 1
ATOM 1682 C CA . ALA A 1 211 ? 47.837 -14.543 40.809 1.00 59.55 211 ALA A CA 1
ATOM 1683 C C . ALA A 1 211 ? 47.551 -15.446 39.611 1.00 66.51 211 ALA A C 1
ATOM 1684 O O . ALA A 1 211 ? 47.502 -16.669 39.742 1.00 68.02 211 ALA A O 1
ATOM 1686 N N . ASN A 1 212 ? 47.364 -14.833 38.446 1.00 70.08 212 ASN A N 1
ATOM 1687 C CA . ASN A 1 212 ? 47.002 -15.563 37.238 1.00 71.41 212 ASN A CA 1
ATOM 1688 C C . ASN A 1 212 ? 48.119 -16.457 36.720 1.00 77.54 212 ASN A C 1
ATOM 1689 O O . ASN A 1 212 ? 47.864 -17.494 36.109 1.00 83.32 212 ASN A O 1
ATOM 1694 N N . THR A 1 213 ? 49.359 -16.055 36.962 1.00 78.21 213 THR A N 1
ATOM 1695 C CA . THR A 1 213 ? 50.500 -16.849 36.528 1.00 81.08 213 THR A CA 1
ATOM 1696 C C . THR A 1 213 ? 50.643 -18.114 37.378 1.00 83.00 213 THR A C 1
ATOM 1697 O O . THR A 1 213 ? 51.080 -19.155 36.888 1.00 84.07 213 THR A O 1
ATOM 1701 N N . LEU A 1 214 ? 50.264 -18.017 38.650 1.00 83.24 214 LEU A N 1
ATOM 1702 C CA . LEU A 1 214 ? 50.329 -19.156 39.564 1.00 84.93 214 LEU A CA 1
ATOM 1703 C C . LEU A 1 214 ? 49.275 -20.202 39.207 1.00 86.92 214 LEU A C 1
ATOM 1704 O O . LEU A 1 214 ? 49.465 -21.400 39.427 1.00 89.63 214 LEU A O 1
ATOM 1709 N N . ASN A 1 215 ? 48.161 -19.728 38.659 1.00 85.28 215 ASN A N 1
ATOM 1710 C CA . ASN A 1 215 ? 47.066 -20.584 38.222 1.00 87.33 215 ASN A CA 1
ATOM 1711 C C . ASN A 1 215 ? 46.268 -19.880 37.140 1.00 86.81 215 ASN A C 1
ATOM 1712 O O . ASN A 1 215 ? 45.596 -18.885 37.410 1.00 90.19 215 ASN A O 1
ATOM 1717 N N . PRO A 1 216 ? 46.339 -20.400 35.908 1.00 83.60 216 PRO A N 1
ATOM 1718 C CA . PRO A 1 216 ? 45.753 -19.761 34.723 1.00 80.09 216 PRO A CA 1
ATOM 1719 C C . PRO A 1 216 ? 44.238 -19.575 34.802 1.00 75.84 216 PRO A C 1
ATOM 1720 O O . PRO A 1 216 ? 43.678 -18.851 33.981 1.00 72.30 216 PRO A O 1
ATOM 1724 N N . LYS A 1 217 ? 43.589 -20.215 35.770 1.00 77.91 217 LYS A N 1
ATOM 1725 C CA . LYS A 1 217 ? 42.139 -20.116 35.908 1.00 77.24 217 LYS A CA 1
ATOM 1726 C C . LYS A 1 217 ? 41.756 -19.219 37.083 1.00 73.80 217 LYS A C 1
ATOM 1727 O O . LYS A 1 217 ? 40.576 -18.975 37.338 1.00 72.60 217 LYS A O 1
ATOM 1733 N N . GLU A 1 218 ? 42.763 -18.727 37.793 1.00 72.66 218 GLU A N 1
ATOM 1734 C CA . GLU A 1 218 ? 42.538 -17.843 38.928 1.00 75.69 218 GLU A CA 1
ATOM 1735 C C . GLU A 1 218 ? 43.169 -16.481 38.649 1.00 73.49 218 GLU A C 1
ATOM 1736 O O . GLU A 1 218 ? 44.073 -16.385 37.824 1.00 74.23 218 GLU A O 1
ATOM 1742 N N . PRO A 1 219 ? 42.682 -15.416 39.313 1.00 71.77 219 PRO A N 1
ATOM 1743 C CA . PRO A 1 219 ? 41.583 -15.403 40.289 1.00 72.21 219 PRO A CA 1
ATOM 1744 C C . PRO A 1 219 ? 40.217 -15.546 39.629 1.00 72.36 219 PRO A C 1
ATOM 1745 O O . PRO A 1 219 ? 40.087 -15.296 38.433 1.00 74.87 219 PRO A O 1
ATOM 1749 N N . SER A 1 220 ? 39.220 -15.959 40.402 1.00 70.44 220 SER A N 1
ATOM 1750 C CA . SER A 1 220 ? 37.860 -16.075 39.897 1.00 65.73 220 SER A CA 1
ATOM 1751 C C . SER A 1 220 ? 37.343 -14.718 39.445 1.00 61.89 220 SER A C 1
ATOM 1752 O O . SER A 1 220 ? 37.890 -13.681 39.821 1.00 60.57 220 SER A O 1
ATOM 1755 N N . LEU A 1 221 ? 36.286 -14.726 38.642 1.00 59.29 221 LEU A N 1
ATOM 1756 C CA . LEU A 1 221 ? 35.650 -13.486 38.227 1.00 51.56 221 LEU A CA 1
ATOM 1757 C C . LEU A 1 221 ? 35.008 -12.798 39.423 1.00 51.29 221 LEU A C 1
ATOM 1758 O O . LEU A 1 221 ? 34.984 -11.571 39.517 1.00 52.81 221 LEU A O 1
ATOM 1763 N N . THR A 1 222 ? 34.498 -13.609 40.343 1.00 53.48 222 THR A N 1
ATOM 1764 C CA . THR A 1 222 ? 33.911 -13.109 41.580 1.00 57.92 222 THR A CA 1
ATOM 1765 C C . THR A 1 222 ? 34.932 -12.351 42.429 1.00 52.00 222 THR A C 1
ATOM 1766 O O . THR A 1 222 ? 34.647 -11.267 42.948 1.00 46.59 222 THR A O 1
ATOM 1770 N N . GLN A 1 223 ? 36.122 -12.930 42.556 1.00 50.52 223 GLN A N 1
ATOM 1771 C CA . GLN A 1 223 ? 37.200 -12.331 43.335 1.00 56.16 223 GLN A CA 1
ATOM 1772 C C . GLN A 1 223 ? 37.705 -11.028 42.709 1.00 59.29 223 GLN A C 1
ATOM 1773 O O . GLN A 1 223 ? 37.923 -10.033 43.411 1.00 62.38 223 GLN A O 1
ATOM 1779 N N . ILE A 1 224 ? 37.889 -11.041 41.389 1.00 55.79 224 ILE A N 1
ATOM 1780 C CA . ILE A 1 224 ? 38.317 -9.852 40.654 1.00 47.98 224 ILE A CA 1
ATOM 1781 C C . ILE A 1 224 ? 37.298 -8.738 40.816 1.00 46.41 224 ILE A C 1
ATOM 1782 O O . ILE A 1 224 ? 37.656 -7.589 41.083 1.00 48.74 224 ILE A O 1
ATOM 1787 N N . GLN A 1 225 ? 36.024 -9.083 40.663 1.00 43.46 225 GLN A N 1
ATOM 1788 C CA . GLN A 1 225 ? 34.967 -8.091 40.785 1.00 42.74 225 GLN A CA 1
ATOM 1789 C C . GLN A 1 225 ? 34.923 -7.506 42.196 1.00 46.65 225 GLN A C 1
ATOM 1790 O O . GLN A 1 225 ? 34.853 -6.290 42.368 1.00 46.14 225 GLN A O 1
ATOM 1796 N N . ALA A 1 226 ? 34.975 -8.382 43.197 1.00 47.82 226 ALA A N 1
ATOM 1797 C CA . ALA A 1 226 ? 34.965 -7.965 44.597 1.00 48.84 226 ALA A CA 1
ATOM 1798 C C . ALA A 1 226 ? 36.121 -7.031 44.933 1.00 50.15 226 ALA A C 1
ATOM 1799 O O . ALA A 1 226 ? 35.937 -6.041 45.644 1.00 51.11 226 ALA A O 1
ATOM 1801 N N . ASP A 1 227 ? 37.307 -7.346 44.417 1.00 47.06 227 ASP A N 1
ATOM 1802 C CA . ASP A 1 227 ? 38.511 -6.596 44.769 1.00 47.88 227 ASP A CA 1
ATOM 1803 C C . ASP A 1 227 ? 38.527 -5.174 44.196 1.00 51.74 227 ASP A C 1
ATOM 1804 O O . ASP A 1 227 ? 39.276 -4.318 44.676 1.00 52.96 227 ASP A O 1
ATOM 1809 N N . TYR A 1 228 ? 37.709 -4.923 43.177 1.00 51.20 228 TYR A N 1
ATOM 1810 C CA . TYR A 1 228 ? 37.501 -3.561 42.688 1.00 50.15 228 TYR A CA 1
ATOM 1811 C C . TYR A 1 228 ? 36.210 -3.002 43.273 1.00 46.83 228 TYR A C 1
ATOM 1812 O O . TYR A 1 228 ? 35.322 -3.764 43.645 1.00 50.73 228 TYR A O 1
ATOM 1821 N N . PRO A 1 229 ? 36.109 -1.669 43.378 1.00 43.85 229 PRO A N 1
ATOM 1822 C CA . PRO A 1 229 ? 34.846 -1.058 43.809 1.00 43.48 229 PRO A CA 1
ATOM 1823 C C . PRO A 1 229 ? 33.695 -1.398 42.868 1.00 48.37 229 PRO A C 1
ATOM 1824 O O . PRO A 1 229 ? 33.939 -1.722 41.712 1.00 52.66 229 PRO A O 1
ATOM 1828 N N . PRO A 1 230 ? 32.450 -1.337 43.359 1.00 52.27 230 PRO A N 1
ATOM 1829 C CA . PRO A 1 230 ? 31.298 -1.644 42.505 1.00 53.12 230 PRO A CA 1
ATOM 1830 C C . PRO A 1 230 ? 31.037 -0.551 41.475 1.00 50.99 230 PRO A C 1
ATOM 1831 O O . PRO A 1 230 ? 31.544 0.559 41.624 1.00 50.86 230 PRO A O 1
ATOM 1835 N N . ASN A 1 231 ? 30.259 -0.870 40.445 1.00 50.46 231 ASN A N 1
ATOM 1836 C CA . ASN A 1 231 ? 29.876 0.115 39.439 1.00 46.02 231 ASN A CA 1
ATOM 1837 C C . ASN A 1 231 ? 28.382 0.354 39.506 1.00 45.25 231 ASN A C 1
ATOM 1838 O O . ASN A 1 231 ? 27.712 -0.152 40.403 1.00 43.27 231 ASN A O 1
ATOM 1843 N N . LEU A 1 232 ? 27.860 1.110 38.547 1.00 46.80 232 LEU A N 1
ATOM 1844 C CA . LEU A 1 232 ? 26.452 1.483 38.567 1.00 46.95 232 LEU A CA 1
ATOM 1845 C C . LEU A 1 232 ? 25.519 0.269 38.543 1.00 49.99 232 LEU A C 1
ATOM 1846 O O . LEU A 1 232 ? 24.564 0.198 39.321 1.00 53.23 232 LEU A O 1
ATOM 1851 N N . THR A 1 233 ? 25.804 -0.688 37.664 1.00 45.67 233 THR A N 1
ATOM 1852 C CA . THR A 1 233 ? 24.920 -1.838 37.492 1.00 48.00 233 THR A CA 1
ATOM 1853 C C . THR A 1 233 ? 24.942 -2.757 38.715 1.00 48.69 233 THR A C 1
ATOM 1854 O O . THR A 1 233 ? 23.903 -3.285 39.127 1.00 50.20 233 THR A O 1
ATOM 1858 N N . ILE A 1 234 ? 26.119 -2.929 39.307 1.00 45.64 234 ILE A N 1
ATOM 1859 C CA . ILE A 1 234 ? 26.230 -3.705 40.537 1.00 45.16 234 ILE A CA 1
ATOM 1860 C C . ILE A 1 234 ? 25.388 -3.080 41.650 1.00 43.86 234 ILE A C 1
ATOM 1861 O O . ILE A 1 234 ? 24.601 -3.771 42.289 1.00 45.66 234 ILE A O 1
ATOM 1866 N N . ASN A 1 235 ? 25.542 -1.774 41.859 1.00 43.55 235 ASN A N 1
ATOM 1867 C CA . ASN A 1 235 ? 24.761 -1.046 42.860 1.00 42.97 235 ASN A CA 1
ATOM 1868 C C . ASN A 1 235 ? 23.258 -1.183 42.626 1.00 46.99 235 ASN A C 1
ATOM 1869 O O . ASN A 1 235 ? 22.488 -1.497 43.549 1.00 50.13 235 ASN A O 1
ATOM 1874 N N . LEU A 1 236 ? 22.849 -0.937 41.384 1.00 46.76 236 LEU A N 1
ATOM 1875 C CA . LEU A 1 236 ? 21.446 -1.043 41.005 1.00 47.65 236 LEU A CA 1
ATOM 1876 C C . LEU A 1 236 ? 20.893 -2.420 41.341 1.00 48.21 236 LEU A C 1
ATOM 1877 O O . LEU A 1 236 ? 19.839 -2.536 41.965 1.00 46.80 236 LEU A O 1
ATOM 1882 N N . ASP A 1 237 ? 21.616 -3.460 40.936 1.00 48.92 237 ASP A N 1
ATOM 1883 C CA . ASP A 1 237 ? 21.192 -4.829 41.208 1.00 48.89 237 ASP A CA 1
ATOM 1884 C C . ASP A 1 237 ? 21.298 -5.177 42.693 1.00 41.97 237 ASP A C 1
ATOM 1885 O O . ASP A 1 237 ? 20.729 -6.170 43.143 1.00 44.32 237 ASP A O 1
ATOM 1890 N N . ARG A 1 238 ? 22.023 -4.360 43.449 1.00 40.05 238 ARG A N 1
ATOM 1891 C CA . ARG A 1 238 ? 22.115 -4.553 44.890 1.00 45.85 238 ARG A CA 1
ATOM 1892 C C . ARG A 1 238 ? 20.886 -3.973 45.571 1.00 52.91 238 ARG A C 1
ATOM 1893 O O . ARG A 1 238 ? 20.481 -4.436 46.638 1.00 57.30 238 ARG A O 1
ATOM 1901 N N . GLU A 1 239 ? 20.292 -2.956 44.952 1.00 56.14 239 GLU A N 1
ATOM 1902 C CA . GLU A 1 239 ? 19.022 -2.435 45.453 1.00 60.07 239 GLU A CA 1
ATOM 1903 C C . GLU A 1 239 ? 17.857 -3.298 44.966 1.00 60.63 239 GLU A C 1
ATOM 1904 O O . GLU A 1 239 ? 17.085 -3.834 45.768 1.00 57.40 239 GLU A O 1
ATOM 1910 N N . LYS A 1 240 ? 17.744 -3.431 43.648 1.00 60.06 240 LYS A N 1
ATOM 1911 C CA . LYS A 1 240 ? 16.696 -4.241 43.034 1.00 59.79 240 LYS A CA 1
ATOM 1912 C C . LYS A 1 240 ? 17.310 -5.335 42.159 1.00 57.64 240 LYS A C 1
ATOM 1913 O O . LYS A 1 240 ? 17.738 -5.073 41.032 1.00 47.88 240 LYS A O 1
ATOM 1919 N N . PRO A 1 241 ? 17.363 -6.566 42.691 1.00 59.49 241 PRO A N 1
ATOM 1920 C CA . PRO A 1 241 ? 17.962 -7.736 42.037 1.00 57.06 241 PRO A CA 1
ATOM 1921 C C . PRO A 1 241 ? 17.542 -7.914 40.580 1.00 54.21 241 PRO A C 1
ATOM 1922 O O . PRO A 1 241 ? 16.352 -7.944 40.266 1.00 48.86 241 PRO A O 1
ATOM 1926 N N . GLY A 1 242 ? 18.533 -8.020 39.703 1.00 65.45 242 GLY A N 1
ATOM 1927 C CA . GLY A 1 242 ? 18.297 -8.300 38.299 1.00 70.68 242 GLY A CA 1
ATOM 1928 C C . GLY A 1 242 ? 17.702 -7.169 37.482 1.00 71.39 242 GLY A C 1
ATOM 1929 O O . GLY A 1 242 ? 17.242 -7.397 36.360 1.00 72.59 242 GLY A O 1
ATOM 1930 N N . TYR A 1 243 ? 17.703 -5.954 38.025 1.00 66.07 243 TYR A N 1
ATOM 1931 C CA . TYR A 1 243 ? 17.110 -4.830 37.308 1.00 62.94 243 TYR A CA 1
ATOM 1932 C C . TYR A 1 243 ? 17.878 -4.525 36.021 1.00 61.29 243 TYR A C 1
ATOM 1933 O O . TYR A 1 243 ? 17.277 -4.282 34.974 1.00 60.00 243 TYR A O 1
ATOM 1942 N N . THR A 1 244 ? 19.205 -4.546 36.091 1.00 54.27 244 THR A N 1
ATOM 1943 C CA . THR A 1 244 ? 20.008 -4.161 34.937 1.00 47.33 244 THR A CA 1
ATOM 1944 C C . THR A 1 244 ? 19.985 -5.201 33.820 1.00 47.84 244 THR A C 1
ATOM 1945 O O . THR A 1 244 ? 20.407 -4.911 32.704 1.00 50.22 244 THR A O 1
ATOM 1949 N N . ARG A 1 245 ? 19.488 -6.402 34.107 1.00 47.15 245 ARG A N 1
ATOM 1950 C CA . ARG A 1 245 ? 19.362 -7.425 33.067 1.00 47.89 245 ARG A CA 1
ATOM 1951 C C . ARG A 1 245 ? 17.991 -7.363 32.373 1.00 50.61 245 ARG A C 1
ATOM 1952 O O . ARG A 1 245 ? 17.740 -8.096 31.416 1.00 51.80 245 ARG A O 1
ATOM 1960 N N . SER A 1 246 ? 17.119 -6.473 32.844 1.00 46.16 246 SER A N 1
ATOM 1961 C CA . SER A 1 246 ? 15.757 -6.361 32.314 1.00 42.58 246 SER A CA 1
ATOM 1962 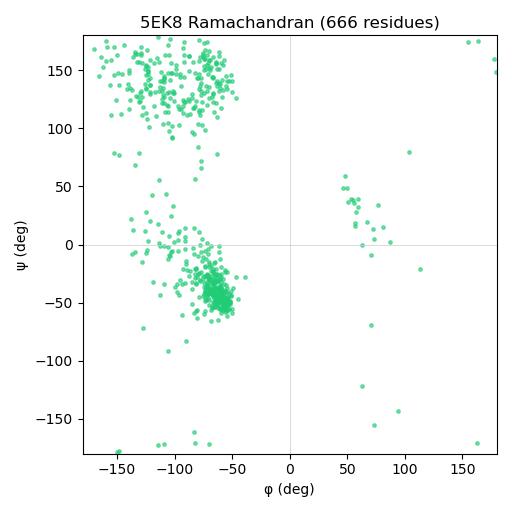C C . SER A 1 246 ? 15.696 -5.667 30.951 1.00 44.82 246 SER A C 1
ATOM 1963 O O . SER A 1 246 ? 16.655 -5.028 30.530 1.00 46.46 246 SER A O 1
ATOM 1966 N N . ASP A 1 247 ? 14.557 -5.798 30.273 1.00 44.29 247 ASP A N 1
ATOM 1967 C CA . ASP A 1 247 ? 14.356 -5.199 28.954 1.00 44.18 247 ASP A CA 1
ATOM 1968 C C . ASP A 1 247 ? 14.311 -3.672 28.999 1.00 49.80 247 ASP A C 1
ATOM 1969 O O . ASP A 1 247 ? 14.839 -2.998 28.105 1.00 51.35 247 ASP A O 1
ATOM 1974 N N . GLU A 1 248 ? 13.667 -3.140 30.033 1.00 53.58 248 GLU A N 1
ATOM 1975 C CA . GLU A 1 248 ? 13.544 -1.698 30.217 1.00 52.21 248 GLU A CA 1
ATOM 1976 C C . GLU A 1 248 ? 14.923 -1.049 30.268 1.00 49.80 248 GLU A C 1
ATOM 1977 O O . GLU A 1 248 ? 15.179 -0.020 29.627 1.00 50.65 248 GLU A O 1
ATOM 1983 N N . TYR A 1 249 ? 15.813 -1.677 31.026 1.00 46.77 249 TYR A N 1
ATOM 1984 C CA . TYR A 1 249 ? 17.162 -1.167 31.203 1.00 45.47 249 TYR A CA 1
ATOM 1985 C C . TYR A 1 249 ? 17.984 -1.360 29.934 1.00 44.97 249 TYR A C 1
ATOM 1986 O O . TYR A 1 249 ? 18.812 -0.515 29.591 1.00 41.13 249 TYR A O 1
ATOM 1995 N N . PHE A 1 250 ? 17.748 -2.476 29.247 1.00 48.20 250 PHE A N 1
ATOM 1996 C CA . PHE A 1 250 ? 18.398 -2.756 27.971 1.00 48.32 250 PHE A CA 1
ATOM 1997 C C . PHE A 1 250 ? 18.131 -1.628 26.983 1.00 50.03 250 PHE A C 1
ATOM 1998 O O . PHE A 1 250 ? 19.057 -1.092 26.362 1.00 53.90 250 PHE A O 1
ATOM 2006 N N . VAL A 1 251 ? 16.858 -1.264 26.865 1.00 46.93 251 VAL A N 1
ATOM 2007 C CA . VAL A 1 251 ? 16.441 -0.178 25.985 1.00 46.29 251 VAL A CA 1
ATOM 2008 C C . VAL A 1 251 ? 17.028 1.154 26.434 1.00 43.82 251 VAL A C 1
ATOM 2009 O O . VAL A 1 251 ? 17.586 1.906 25.623 1.00 37.97 251 VAL A O 1
ATOM 2013 N N . LEU A 1 252 ? 16.906 1.438 27.728 1.00 46.82 252 LEU A N 1
ATOM 2014 C CA . LEU A 1 252 ? 17.437 2.680 28.280 1.00 47.51 252 LEU A CA 1
ATOM 2015 C C . LEU A 1 252 ? 18.922 2.864 27.966 1.00 48.94 252 LEU A C 1
ATOM 2016 O O . LEU A 1 252 ? 19.355 3.965 27.637 1.00 51.31 252 LEU A O 1
ATOM 2021 N N . ARG A 1 253 ? 19.696 1.786 28.051 1.00 46.66 253 ARG A N 1
ATOM 2022 C CA . ARG A 1 253 ? 21.136 1.887 27.832 1.00 45.49 253 ARG A CA 1
ATOM 2023 C C . ARG A 1 253 ? 21.480 1.867 26.352 1.00 49.24 253 ARG A C 1
ATOM 2024 O O . ARG A 1 253 ? 22.521 2.383 25.944 1.00 49.99 253 ARG A O 1
ATOM 2032 N N . VAL A 1 254 ? 20.610 1.269 25.546 1.00 52.65 254 VAL A N 1
ATOM 2033 C CA . VAL A 1 254 ? 20.761 1.376 24.103 1.00 50.43 254 VAL A CA 1
ATOM 2034 C C . VAL A 1 254 ? 20.619 2.841 23.700 1.00 52.35 254 VAL A C 1
ATOM 2035 O O . VAL A 1 254 ? 21.379 3.354 22.873 1.00 48.14 254 VAL A O 1
ATOM 2039 N N . LEU A 1 255 ? 19.654 3.516 24.321 1.00 54.57 255 LEU A N 1
ATOM 2040 C CA . LEU A 1 255 ? 19.374 4.920 24.022 1.00 53.99 255 LEU A CA 1
ATOM 2041 C C . LEU A 1 255 ? 20.416 5.890 24.572 1.00 50.18 255 LEU A C 1
ATOM 2042 O O . LEU A 1 255 ? 20.899 6.770 23.857 1.00 47.83 255 LEU A O 1
ATOM 2047 N N . ASN A 1 256 ? 20.759 5.728 25.843 1.00 49.24 256 ASN A N 1
ATOM 2048 C CA . ASN A 1 256 ? 21.496 6.765 26.552 1.00 47.57 256 ASN A CA 1
ATOM 2049 C C . ASN A 1 256 ? 22.818 6.311 27.151 1.00 46.32 256 ASN A C 1
ATOM 2050 O O . ASN A 1 256 ? 23.506 7.097 27.801 1.00 42.18 256 ASN A O 1
ATOM 2055 N N . GLY A 1 257 ? 23.179 5.054 26.908 1.00 45.65 257 GLY A N 1
ATOM 2056 C CA . GLY A 1 257 ? 24.392 4.480 27.465 1.00 45.86 257 GLY A CA 1
ATOM 2057 C C . GLY A 1 257 ? 25.680 5.033 26.883 1.00 49.19 257 GLY A C 1
ATOM 2058 O O . GLY A 1 257 ? 25.664 6.010 26.131 1.00 46.48 257 GLY A O 1
ATOM 2059 N N . MET A 1 258 ? 26.796 4.398 27.247 1.00 52.98 258 MET A N 1
ATOM 2060 C CA . MET A 1 258 ? 28.132 4.782 26.786 1.00 47.20 258 MET A CA 1
ATOM 2061 C C . MET A 1 258 ? 28.169 4.904 25.274 1.00 46.29 258 MET A C 1
ATOM 2062 O O . MET A 1 258 ? 28.730 5.852 24.724 1.00 48.30 258 MET A O 1
ATOM 2067 N N . ASN A 1 259 ? 27.569 3.918 24.616 1.00 48.03 259 ASN A N 1
ATOM 2068 C CA . ASN A 1 259 ? 27.314 3.963 23.185 1.00 43.14 259 ASN A CA 1
ATOM 2069 C C . ASN A 1 259 ? 25.849 4.294 22.966 1.00 38.44 259 ASN A C 1
ATOM 2070 O O . ASN A 1 259 ? 25.006 3.400 22.939 1.00 37.47 259 ASN A O 1
ATOM 2075 N N . PRO A 1 260 ? 25.535 5.588 22.826 1.00 36.50 260 PRO A N 1
ATOM 2076 C CA . PRO A 1 260 ? 24.141 5.961 22.605 1.00 39.81 260 PRO A CA 1
ATOM 2077 C C . PRO A 1 260 ? 23.790 5.732 21.147 1.00 43.42 260 PRO A C 1
ATOM 2078 O O . PRO A 1 260 ? 24.186 6.519 20.286 1.00 44.97 260 PRO A O 1
ATOM 2082 N N . CYS A 1 261 ? 23.058 4.657 20.884 1.00 44.93 261 CYS A N 1
ATOM 2083 C CA . CYS A 1 261 ? 22.814 4.193 19.524 1.00 47.81 261 CYS A CA 1
ATOM 2084 C C . CYS A 1 261 ? 21.950 5.143 18.700 1.00 50.09 261 CYS A C 1
ATOM 2085 O O . CYS A 1 261 ? 20.864 5.534 19.119 1.00 50.96 261 CYS A O 1
ATOM 2088 N N . LEU A 1 262 ? 22.451 5.518 17.526 1.00 51.17 262 LEU A N 1
ATOM 2089 C CA . LEU A 1 262 ? 21.652 6.254 16.557 1.00 52.77 262 LEU A CA 1
ATOM 2090 C C . LEU A 1 262 ? 20.870 5.231 15.748 1.00 50.95 262 LEU A C 1
ATOM 2091 O O . LEU A 1 262 ? 21.387 4.650 14.798 1.00 51.60 262 LEU A O 1
ATOM 2096 N N . LEU A 1 263 ? 19.622 5.008 16.143 1.00 46.34 263 LEU A N 1
ATOM 2097 C CA . LEU A 1 263 ? 18.826 3.911 15.601 1.00 44.55 263 LEU A CA 1
ATOM 2098 C C . LEU A 1 263 ? 18.412 4.082 14.139 1.00 50.55 263 LEU A C 1
ATOM 2099 O O . LEU A 1 263 ? 18.387 5.189 13.599 1.00 50.44 263 LEU A O 1
ATOM 2104 N N . LYS A 1 264 ? 18.087 2.961 13.507 1.00 51.67 264 LYS A N 1
ATOM 2105 C CA . LYS A 1 264 ? 17.519 2.977 12.170 1.00 51.23 264 LYS A CA 1
ATOM 2106 C C . LYS A 1 264 ? 16.012 2.759 12.263 1.00 56.43 264 LYS A C 1
ATOM 2107 O O . LYS A 1 264 ? 15.543 1.851 12.945 1.00 61.40 264 LYS A O 1
ATOM 2113 N N . ARG A 1 265 ? 15.267 3.627 11.592 1.00 54.83 265 ARG A N 1
ATOM 2114 C CA . ARG A 1 265 ? 13.817 3.575 11.537 1.00 51.05 265 ARG A CA 1
ATOM 2115 C C . ARG A 1 265 ? 13.383 2.908 10.237 1.00 54.50 265 ARG A C 1
ATOM 2116 O O . ARG A 1 265 ? 14.049 3.045 9.209 1.00 60.62 265 ARG A O 1
ATOM 2124 N N . SER A 1 266 ? 12.274 2.181 10.281 1.00 51.06 266 SER A N 1
ATOM 2125 C CA . SER A 1 266 ? 11.760 1.530 9.084 1.00 51.69 266 SER A CA 1
ATOM 2126 C C . SER A 1 266 ? 11.019 2.535 8.211 1.00 55.63 266 SER A C 1
ATOM 2127 O O . SER A 1 266 ? 10.398 3.471 8.714 1.00 56.97 266 SER A O 1
ATOM 2130 N N . LYS A 1 267 ? 11.095 2.342 6.899 1.00 56.88 267 LYS A N 1
ATOM 2131 C CA . LYS A 1 267 ? 10.469 3.266 5.964 1.00 58.32 267 LYS A CA 1
ATOM 2132 C C . LYS A 1 267 ? 8.983 2.964 5.819 1.00 63.32 267 LYS A C 1
ATOM 2133 O O . LYS A 1 267 ? 8.171 3.871 5.644 1.00 67.87 267 LYS A O 1
ATOM 2139 N N . SER A 1 268 ? 8.630 1.687 5.899 1.00 61.60 268 SER A N 1
ATOM 2140 C CA . SER A 1 268 ? 7.233 1.286 5.820 1.00 65.34 268 SER A CA 1
ATOM 2141 C C . SER A 1 268 ? 6.537 1.474 7.169 1.00 73.31 268 SER A C 1
ATOM 2142 O O . SER A 1 268 ? 5.530 2.177 7.261 1.00 77.81 268 SER A O 1
ATOM 2145 N N . ASP A 1 269 ? 7.085 0.854 8.213 1.00 74.20 269 ASP A N 1
ATOM 2146 C CA . ASP A 1 269 ? 6.538 0.969 9.564 1.00 71.15 269 ASP A CA 1
ATOM 2147 C C . ASP A 1 269 ? 7.407 1.887 10.420 1.00 70.34 269 ASP A C 1
ATOM 2148 O O . ASP A 1 269 ? 8.410 1.453 10.978 1.00 72.62 269 ASP A O 1
ATOM 2153 N N . PRO A 1 270 ? 7.011 3.161 10.545 1.00 67.51 270 PRO A N 1
ATOM 2154 C CA . PRO A 1 270 ? 7.834 4.145 11.259 1.00 65.73 270 PRO A CA 1
ATOM 2155 C C . PRO A 1 270 ? 7.854 3.938 12.779 1.00 65.25 270 PRO A C 1
ATOM 2156 O O . PRO A 1 270 ? 8.484 4.715 13.498 1.00 66.29 270 PRO A O 1
ATOM 2160 N N . ASN A 1 271 ? 7.170 2.908 13.267 1.00 62.12 271 ASN A N 1
ATOM 2161 C CA . ASN A 1 271 ? 7.244 2.569 14.686 1.00 59.87 271 ASN A CA 1
ATOM 2162 C C . ASN A 1 271 ? 8.257 1.461 14.933 1.00 60.50 271 ASN A C 1
ATOM 2163 O O . ASN A 1 271 ? 8.538 1.101 16.076 1.00 60.63 271 ASN A O 1
ATOM 2168 N N . GLN A 1 272 ? 8.804 0.923 13.847 1.00 55.79 272 GLN A N 1
ATOM 2169 C CA . GLN A 1 272 ? 9.821 -0.119 13.935 1.00 49.72 272 GLN A CA 1
ATOM 2170 C C . GLN A 1 272 ? 11.216 0.483 13.870 1.00 45.38 272 GLN A C 1
ATOM 2171 O O . GLN A 1 272 ? 11.480 1.378 13.071 1.00 44.38 272 GLN A O 1
ATOM 2177 N N . PHE A 1 273 ? 12.099 -0.010 14.732 1.00 45.82 273 PHE A N 1
ATOM 2178 C CA . PHE A 1 273 ? 13.462 0.491 14.841 1.00 44.97 273 PHE A CA 1
ATOM 2179 C C . PHE A 1 273 ? 14.426 -0.678 14.910 1.00 48.08 273 PHE A C 1
ATOM 2180 O O . PHE A 1 273 ? 14.017 -1.810 15.164 1.00 53.40 273 PHE A O 1
ATOM 2188 N N . LYS A 1 274 ? 15.704 -0.402 14.683 1.00 44.27 274 LYS A N 1
ATOM 2189 C CA . LYS A 1 274 ? 16.731 -1.425 14.800 1.00 41.36 274 LYS A CA 1
ATOM 2190 C C . LYS A 1 274 ? 18.122 -0.823 14.894 1.00 37.06 274 LYS A C 1
ATOM 2191 O O . LYS A 1 274 ? 18.335 0.343 14.555 1.00 34.38 274 LYS A O 1
ATOM 2197 N N . MET A 1 275 ? 19.061 -1.629 15.379 1.00 35.40 275 MET A N 1
ATOM 2198 C CA . MET A 1 275 ? 20.467 -1.257 15.404 1.00 39.37 275 MET A CA 1
ATOM 2199 C C . MET A 1 275 ? 21.322 -2.447 14.969 1.00 44.64 275 MET A C 1
ATOM 2200 O O . MET A 1 275 ? 21.125 -3.576 15.428 1.00 48.88 275 MET A O 1
ATOM 2205 N N . SER A 1 276 ? 22.259 -2.185 14.065 1.00 47.86 276 SER A N 1
ATOM 2206 C CA . SER A 1 276 ? 23.032 -3.243 13.440 1.00 48.64 276 SER A CA 1
ATOM 2207 C C . SER A 1 276 ? 24.508 -3.129 13.767 1.00 48.35 276 SER A C 1
ATOM 2208 O O . SER A 1 276 ? 25.111 -2.063 13.628 1.00 51.19 276 SER A O 1
ATOM 2211 N N . PHE A 1 277 ? 25.086 -4.243 14.190 1.00 44.34 277 PHE A N 1
ATOM 2212 C CA . PHE A 1 277 ? 26.528 -4.350 14.285 1.00 47.30 277 PHE A CA 1
ATOM 2213 C C . PHE A 1 277 ? 26.992 -5.549 13.468 1.00 49.32 277 PHE A C 1
ATOM 2214 O O . PHE A 1 277 ? 26.763 -6.700 13.847 1.00 53.17 277 PHE A O 1
ATOM 2222 N N . ILE A 1 278 ? 27.625 -5.258 12.334 1.00 45.26 278 ILE A N 1
ATOM 2223 C CA . ILE A 1 278 ? 28.125 -6.285 11.424 1.00 47.36 278 ILE A CA 1
ATOM 2224 C C . ILE A 1 278 ? 29.632 -6.141 11.229 1.00 46.56 278 ILE A C 1
ATOM 2225 O O . ILE A 1 278 ? 30.130 -5.058 10.924 1.00 46.85 278 ILE A O 1
ATOM 2230 N N . TRP A 1 279 ? 30.349 -7.245 11.399 1.00 44.66 279 TRP A N 1
ATOM 2231 C CA . TRP A 1 279 ? 31.806 -7.216 11.440 1.00 44.06 279 TRP A CA 1
ATOM 2232 C C . TRP A 1 279 ? 32.436 -7.951 10.262 1.00 45.06 279 TRP A C 1
ATOM 2233 O O . TRP A 1 279 ? 33.620 -8.292 10.300 1.00 48.21 279 TRP A O 1
ATOM 2244 N N . ASP A 1 280 ? 31.649 -8.183 9.214 1.00 40.76 280 ASP A N 1
ATOM 2245 C CA . ASP A 1 280 ? 32.129 -8.912 8.038 1.00 40.86 280 ASP A CA 1
ATOM 2246 C C . ASP A 1 280 ? 33.379 -8.276 7.425 1.00 43.35 280 ASP A C 1
ATOM 2247 O O . ASP A 1 280 ? 34.171 -8.949 6.759 1.00 42.70 280 ASP A O 1
ATOM 2252 N N . ASN A 1 281 ? 33.554 -6.982 7.680 1.00 44.50 281 ASN A N 1
ATOM 2253 C CA . ASN A 1 281 ? 34.666 -6.207 7.139 1.00 42.47 281 ASN A CA 1
ATOM 2254 C C . ASN A 1 281 ? 36.001 -6.383 7.870 1.00 41.14 281 ASN A C 1
ATOM 2255 O O . ASN A 1 281 ? 37.038 -5.921 7.395 1.00 34.85 281 ASN A O 1
ATOM 2260 N N . TYR A 1 282 ? 35.978 -7.040 9.026 1.00 45.29 282 TYR A N 1
ATOM 2261 C CA . TYR A 1 282 ? 37.121 -6.979 9.938 1.00 39.59 282 TYR A CA 1
ATOM 2262 C C . TYR A 1 282 ? 37.723 -8.329 10.310 1.00 39.88 282 TYR A C 1
ATOM 2263 O O . TYR A 1 282 ? 37.048 -9.361 10.300 1.00 40.69 282 TYR A O 1
ATOM 2272 N N . GLU A 1 283 ? 39.013 -8.302 10.625 1.00 34.57 283 GLU A N 1
ATOM 2273 C CA . GLU A 1 283 ? 39.745 -9.503 10.993 1.00 37.36 283 GLU A CA 1
ATOM 2274 C C . GLU A 1 283 ? 39.531 -9.870 12.464 1.00 41.74 283 GLU A C 1
ATOM 2275 O O . GLU A 1 283 ? 39.862 -9.098 13.365 1.00 44.54 283 GLU A O 1
ATOM 2281 N N . LYS A 1 284 ? 38.967 -11.051 12.694 1.00 42.62 284 LYS A N 1
ATOM 2282 C CA . LYS A 1 284 ? 38.774 -11.572 14.040 1.00 41.18 284 LYS A CA 1
ATOM 2283 C C . LYS A 1 284 ? 40.097 -12.093 14.578 1.00 49.00 284 LYS A C 1
ATOM 2284 O O . LYS A 1 284 ? 40.887 -12.659 13.820 1.00 49.93 284 LYS A O 1
ATOM 2290 N N . ASP A 1 285 ? 40.345 -11.904 15.876 1.00 47.13 285 ASP A N 1
ATOM 2291 C CA . ASP A 1 285 ? 41.511 -12.520 16.504 1.00 43.88 285 ASP A CA 1
ATOM 2292 C C . ASP A 1 285 ? 41.194 -13.985 16.771 1.00 42.04 285 ASP A C 1
ATOM 2293 O O . ASP A 1 285 ? 40.077 -14.435 16.527 1.00 45.23 285 ASP A O 1
ATOM 2298 N N . THR A 1 286 ? 42.173 -14.732 17.264 1.00 43.32 286 THR A N 1
ATOM 2299 C CA . THR A 1 286 ? 41.993 -16.168 17.444 1.00 52.03 286 THR A CA 1
ATOM 2300 C C . THR A 1 286 ? 41.264 -16.542 18.738 1.00 57.83 286 THR A C 1
ATOM 2301 O O . THR A 1 286 ? 40.708 -17.635 18.840 1.00 61.61 286 THR A O 1
ATOM 2305 N N . GLU A 1 287 ? 41.258 -15.644 19.718 1.00 57.92 287 GLU A N 1
ATOM 2306 C CA . GLU A 1 287 ? 40.707 -15.969 21.033 1.00 58.64 287 GLU A CA 1
ATOM 2307 C C . GLU A 1 287 ? 39.191 -15.769 21.120 1.00 55.56 287 GLU A C 1
ATOM 2308 O O . GLU A 1 287 ? 38.461 -16.665 21.545 1.00 56.64 287 GLU A O 1
ATOM 2314 N N . HIS A 1 288 ? 38.720 -14.592 20.721 1.00 51.18 288 HIS A N 1
ATOM 2315 C CA . HIS A 1 288 ? 37.332 -14.213 20.964 1.00 48.35 288 HIS A CA 1
ATOM 2316 C C . HIS A 1 288 ? 36.389 -14.566 19.818 1.00 49.48 288 HIS A C 1
ATOM 2317 O O . HIS A 1 288 ? 36.817 -14.824 18.693 1.00 51.13 288 HIS A O 1
ATOM 2324 N N . ASP A 1 289 ? 35.097 -14.569 20.125 1.00 48.10 289 ASP A N 1
ATOM 2325 C CA . ASP A 1 289 ? 34.065 -14.763 19.124 1.00 48.92 289 ASP A CA 1
ATOM 2326 C C . ASP A 1 289 ? 33.685 -13.428 18.494 1.00 51.87 289 ASP A C 1
ATOM 2327 O O . ASP A 1 289 ? 33.979 -12.368 19.047 1.00 49.32 289 ASP A O 1
ATOM 2332 N N . LEU A 1 290 ? 33.030 -13.492 17.336 1.00 53.13 290 LEU A N 1
ATOM 2333 C CA . LEU A 1 290 ? 32.513 -12.302 16.663 1.00 51.91 290 LEU A CA 1
ATOM 2334 C C . LEU A 1 290 ? 31.047 -12.495 16.311 1.00 50.02 290 LEU A C 1
ATOM 2335 O O . LEU A 1 290 ? 30.670 -13.527 15.754 1.00 50.33 290 LEU A O 1
ATOM 2340 N N . HIS A 1 291 ? 30.218 -11.504 16.624 1.00 47.21 291 HIS A N 1
ATOM 2341 C CA . HIS A 1 291 ? 28.788 -11.630 16.367 1.00 50.14 291 HIS A CA 1
ATOM 2342 C C . HIS A 1 291 ? 28.203 -10.464 15.575 1.00 52.68 291 HIS A C 1
ATOM 2343 O O . HIS A 1 291 ? 28.225 -9.314 16.018 1.00 54.46 291 HIS A O 1
ATOM 2350 N N . ASN A 1 292 ? 27.684 -10.774 14.394 1.00 50.19 292 ASN A N 1
ATOM 2351 C CA . ASN A 1 292 ? 26.825 -9.843 13.688 1.00 51.53 292 ASN A CA 1
ATOM 2352 C C . ASN A 1 292 ? 25.484 -9.814 14.404 1.00 50.65 292 ASN A C 1
ATOM 2353 O O . ASN A 1 292 ? 24.652 -10.702 14.215 1.00 53.33 292 ASN A O 1
ATOM 2358 N N . VAL A 1 293 ? 25.286 -8.811 15.252 1.00 51.56 293 VAL A N 1
ATOM 2359 C CA . VAL A 1 293 ? 24.068 -8.748 16.051 1.00 46.79 293 VAL A CA 1
ATOM 2360 C C . VAL A 1 293 ? 23.197 -7.573 15.647 1.00 46.12 293 VAL A C 1
ATOM 2361 O O . VAL A 1 293 ? 23.680 -6.459 15.433 1.00 46.90 293 VAL A O 1
ATOM 2365 N N . GLU A 1 294 ? 21.903 -7.833 15.529 1.00 45.66 294 GLU A N 1
ATOM 2366 C CA . GLU A 1 294 ? 20.968 -6.783 15.169 1.00 44.57 294 GLU A CA 1
ATOM 2367 C C . GLU A 1 294 ? 19.804 -6.784 16.145 1.00 46.19 294 GLU A C 1
ATOM 2368 O O . GLU A 1 294 ? 19.141 -7.803 16.332 1.00 50.45 294 GLU A O 1
ATOM 2374 N N . ALA A 1 295 ? 19.569 -5.645 16.786 1.00 44.60 295 ALA A N 1
ATOM 2375 C CA . ALA A 1 295 ? 18.489 -5.551 17.762 1.00 45.20 295 ALA A CA 1
ATOM 2376 C C . ALA A 1 295 ? 17.335 -4.758 17.187 1.00 50.77 295 ALA A C 1
ATOM 2377 O O . ALA A 1 295 ? 17.526 -3.678 16.656 1.00 56.13 295 ALA A O 1
ATOM 2379 N N . TYR A 1 296 ? 16.137 -5.307 17.299 1.00 49.30 296 TYR A N 1
ATOM 2380 C CA . TYR A 1 296 ? 14.943 -4.674 16.775 1.00 47.39 296 TYR A CA 1
ATOM 2381 C C . TYR A 1 296 ? 14.092 -4.175 17.930 1.00 50.69 296 TYR A C 1
ATOM 2382 O O . TYR A 1 296 ? 13.969 -4.842 18.961 1.00 44.71 296 TYR A O 1
ATOM 2391 N N . PHE A 1 297 ? 13.513 -2.993 17.756 1.00 54.57 297 PHE A N 1
ATOM 2392 C CA . PHE A 1 297 ? 12.683 -2.381 18.785 1.00 50.28 297 PHE A CA 1
ATOM 2393 C C . PHE A 1 297 ? 11.391 -1.879 18.164 1.00 52.20 297 PHE A C 1
ATOM 2394 O O . PHE A 1 297 ? 11.330 -1.640 16.967 1.00 54.63 297 PHE A O 1
ATOM 2402 N N . VAL A 1 298 ? 10.352 -1.738 18.974 1.00 55.12 298 VAL A N 1
ATOM 2403 C CA . VAL A 1 298 ? 9.119 -1.132 18.500 1.00 56.78 298 VAL A CA 1
ATOM 2404 C C . VAL A 1 298 ? 8.795 0.065 19.392 1.00 58.88 298 VAL A C 1
ATOM 2405 O O . VAL A 1 298 ? 9.149 0.086 20.572 1.00 57.54 298 VAL A O 1
ATOM 2409 N N . LEU A 1 299 ? 8.151 1.073 18.817 1.00 58.62 299 LEU A N 1
ATOM 2410 C CA . LEU A 1 299 ? 7.763 2.257 19.569 1.00 56.62 299 LEU A CA 1
ATOM 2411 C C . LEU A 1 299 ? 6.264 2.235 19.832 1.00 62.11 299 LEU A C 1
ATOM 2412 O O . LEU A 1 299 ? 5.458 2.314 18.904 1.00 65.08 299 LEU A O 1
ATOM 2417 N N . LYS A 1 300 ? 5.893 2.113 21.101 1.00 66.27 300 LYS A N 1
ATOM 2418 C CA . LYS A 1 300 ? 4.488 2.070 21.480 1.00 67.59 300 LYS A CA 1
ATOM 2419 C C . LYS A 1 300 ? 4.217 3.088 22.577 1.00 66.77 300 LYS A C 1
ATOM 2420 O O . LYS A 1 300 ? 4.700 2.944 23.699 1.00 73.85 300 LYS A O 1
ATOM 2426 N N . ASP A 1 301 ? 3.463 4.126 22.231 1.00 62.84 301 ASP A N 1
ATOM 2427 C CA . ASP A 1 301 ? 3.055 5.165 23.177 1.00 64.56 301 ASP A CA 1
ATOM 2428 C C . ASP A 1 301 ? 4.233 5.894 23.825 1.00 65.94 301 ASP A C 1
ATOM 2429 O O . ASP A 1 301 ? 4.194 6.219 25.012 1.00 68.15 301 ASP A O 1
ATOM 2434 N N . GLY A 1 302 ? 5.270 6.156 23.039 1.00 62.95 302 GLY A N 1
ATOM 2435 C CA . GLY A 1 302 ? 6.417 6.914 23.509 1.00 66.01 302 GLY A CA 1
ATOM 2436 C C . GLY A 1 302 ? 7.407 6.084 24.301 1.00 69.09 302 GLY A C 1
ATOM 2437 O O . GLY A 1 302 ? 8.277 6.619 24.990 1.00 72.05 302 GLY A O 1
ATOM 2438 N N . LYS A 1 303 ? 7.271 4.767 24.204 1.00 69.43 303 LYS A N 1
ATOM 2439 C CA . LYS A 1 303 ? 8.192 3.851 24.861 1.00 68.20 303 LYS A CA 1
ATOM 2440 C C . LYS A 1 303 ? 8.798 2.918 23.822 1.00 66.97 303 LYS A C 1
ATOM 2441 O O . LYS A 1 303 ? 8.142 2.563 22.842 1.00 66.69 303 LYS A O 1
ATOM 2447 N N . LEU A 1 304 ? 10.050 2.527 24.031 1.00 64.07 304 LEU A N 1
ATOM 2448 C CA . LEU A 1 304 ? 10.704 1.574 23.143 1.00 58.57 304 LEU A CA 1
ATOM 2449 C C . LEU A 1 304 ? 10.842 0.207 23.803 1.00 53.41 304 LEU A C 1
ATOM 2450 O O . LEU A 1 304 ? 11.471 0.078 24.849 1.00 56.32 304 LEU A O 1
ATOM 2455 N N . PHE A 1 305 ? 10.249 -0.809 23.185 1.00 47.54 305 PHE A N 1
ATOM 2456 C CA . PHE A 1 305 ? 10.361 -2.180 23.664 1.00 48.77 305 PHE A CA 1
ATOM 2457 C C . PHE A 1 305 ? 11.150 -3.013 22.662 1.00 53.14 305 PHE A C 1
ATOM 2458 O O . PHE A 1 305 ? 10.976 -2.851 21.456 1.00 59.08 305 PHE A O 1
ATOM 2466 N N . PRO A 1 306 ? 12.009 -3.919 23.152 1.00 52.40 306 PRO A N 1
ATOM 2467 C CA . PRO A 1 306 ? 12.758 -4.790 22.239 1.00 51.17 306 PRO A CA 1
ATOM 2468 C C . PRO A 1 306 ? 11.884 -5.914 21.690 1.00 52.88 306 PRO A C 1
ATOM 2469 O O . PRO A 1 306 ? 11.234 -6.613 22.463 1.00 56.05 306 PRO A O 1
ATOM 2473 N N . THR A 1 307 ? 11.859 -6.079 20.372 1.00 53.71 307 THR A N 1
ATOM 2474 C CA . THR A 1 307 ? 11.021 -7.103 19.757 1.00 54.11 307 THR A CA 1
ATOM 2475 C C . THR A 1 307 ? 11.798 -8.387 19.473 1.00 49.34 307 THR A C 1
ATOM 2476 O O . THR A 1 307 ? 11.292 -9.484 19.710 1.00 47.49 307 THR A O 1
ATOM 2480 N N . MET A 1 308 ? 13.016 -8.251 18.956 1.00 46.72 308 MET A N 1
ATOM 2481 C CA . MET A 1 308 ? 13.902 -9.402 18.795 1.00 49.84 308 MET A CA 1
ATOM 2482 C C . MET A 1 308 ? 15.364 -8.991 18.685 1.00 46.67 308 MET A C 1
ATOM 2483 O O . MET A 1 308 ? 15.684 -7.817 18.572 1.00 47.91 308 MET A O 1
ATOM 2488 N N . ILE A 1 309 ? 16.244 -9.980 18.750 1.00 42.58 309 ILE A N 1
ATOM 2489 C CA . ILE A 1 309 ? 17.668 -9.790 18.547 1.00 41.46 309 ILE A CA 1
ATOM 2490 C C . ILE A 1 309 ? 18.126 -10.960 17.710 1.00 46.58 309 ILE A C 1
ATOM 2491 O O . ILE A 1 309 ? 17.898 -12.118 18.067 1.00 50.62 309 ILE A O 1
ATOM 2496 N N . THR A 1 310 ? 18.743 -10.660 16.577 1.00 45.15 310 THR A N 1
ATOM 2497 C CA . THR A 1 310 ? 19.286 -11.702 15.733 1.00 43.06 310 THR A CA 1
ATOM 2498 C C . THR A 1 310 ? 20.795 -11.741 15.900 1.00 42.26 310 THR A C 1
ATOM 2499 O O . THR A 1 310 ? 21.453 -10.698 16.041 1.00 37.87 310 THR A O 1
ATOM 2503 N N . ILE A 1 311 ? 21.333 -12.954 15.903 1.00 43.61 311 ILE A N 1
ATOM 2504 C CA . ILE A 1 311 ? 22.764 -13.143 16.080 1.00 45.28 311 ILE A CA 1
ATOM 2505 C C . ILE A 1 311 ? 23.323 -14.080 15.015 1.00 48.58 311 ILE A C 1
ATOM 2506 O O . ILE A 1 311 ? 22.882 -15.220 14.874 1.00 46.15 311 ILE A O 1
ATOM 2511 N N . GLN A 1 312 ? 24.298 -13.591 14.261 1.00 46.10 312 GLN A N 1
ATOM 2512 C CA . GLN A 1 312 ? 24.955 -14.425 13.267 1.00 47.31 312 GLN A CA 1
ATOM 2513 C C . GLN A 1 312 ? 26.459 -14.425 13.514 1.00 47.61 312 GLN A C 1
ATOM 2514 O O . GLN A 1 312 ? 27.119 -13.403 13.355 1.00 47.01 312 GLN A O 1
ATOM 2520 N N . SER A 1 313 ? 26.999 -15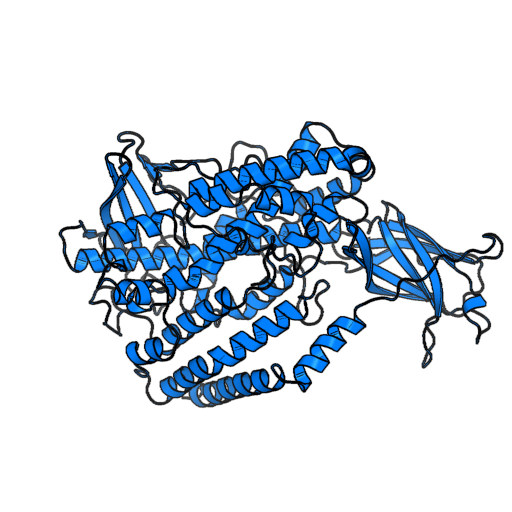.573 13.903 1.00 49.20 313 SER A N 1
ATOM 2521 C CA . SER A 1 313 ? 28.363 -15.615 14.420 1.00 48.04 313 SER A CA 1
ATOM 2522 C C . SER A 1 313 ? 29.379 -16.200 13.444 1.00 47.17 313 SER A C 1
ATOM 2523 O O . SER A 1 313 ? 29.065 -17.075 12.637 1.00 49.37 313 SER A O 1
ATOM 2526 N N . ARG A 1 314 ? 30.603 -15.692 13.532 1.00 39.86 314 ARG A N 1
ATOM 2527 C CA . ARG A 1 314 ? 31.745 -16.283 12.859 1.00 39.58 314 ARG A CA 1
ATOM 2528 C C . ARG A 1 314 ? 32.045 -17.645 13.456 1.00 46.28 314 ARG A C 1
ATOM 2529 O O . ARG A 1 314 ? 31.884 -17.842 14.662 1.00 53.45 314 ARG A O 1
ATOM 2537 N N . TYR A 1 315 ? 32.468 -18.589 12.621 1.00 48.59 315 TYR A N 1
ATOM 2538 C CA . TYR A 1 315 ? 33.074 -19.809 13.136 1.00 49.84 315 TYR A CA 1
ATOM 2539 C C . TYR A 1 315 ? 34.356 -19.386 13.839 1.00 50.64 315 TYR A C 1
ATOM 2540 O O . TYR A 1 315 ? 34.890 -18.312 13.548 1.00 53.94 315 TYR A O 1
ATOM 2549 N N . PRO A 1 316 ? 34.846 -20.205 14.782 1.00 46.50 316 PRO A N 1
ATOM 2550 C CA . PRO A 1 316 ? 36.138 -19.871 15.390 1.00 47.10 316 PRO A CA 1
ATOM 2551 C C . PRO A 1 316 ? 37.232 -19.744 14.332 1.00 47.28 316 PRO A C 1
ATOM 2552 O O . PRO A 1 316 ? 38.131 -18.913 14.473 1.00 42.79 316 PRO A O 1
ATOM 2556 N N . ASP A 1 317 ? 37.124 -20.555 13.281 1.00 55.01 317 ASP A N 1
ATOM 2557 C CA . ASP A 1 317 ? 38.014 -20.504 12.118 1.00 58.44 317 ASP A CA 1
ATOM 2558 C C . ASP A 1 317 ? 37.968 -19.185 11.345 1.00 52.56 317 ASP A C 1
ATOM 2559 O O . ASP A 1 317 ? 38.999 -18.688 10.895 1.00 51.03 317 ASP A O 1
ATOM 2564 N N . SER A 1 318 ? 36.768 -18.638 11.180 1.00 49.82 318 SER A N 1
ATOM 2565 C CA . SER A 1 318 ? 36.551 -17.471 10.328 1.00 49.13 318 SER A CA 1
ATOM 2566 C C . SER A 1 318 ? 37.277 -16.205 10.806 1.00 45.55 318 SER A C 1
ATOM 2567 O O . SER A 1 318 ? 36.670 -15.294 11.372 1.00 41.90 318 SER A O 1
ATOM 2570 N N . LEU A 1 319 ? 38.578 -16.149 10.539 1.00 47.82 319 LEU A N 1
ATOM 2571 C CA . LEU A 1 319 ? 39.406 -15.032 10.976 1.00 46.80 319 LEU A CA 1
ATOM 2572 C C . LEU A 1 319 ? 39.328 -13.853 10.022 1.00 42.62 319 LEU A C 1
ATOM 2573 O O . LEU A 1 319 ? 38.943 -12.749 10.409 1.00 38.28 319 LEU A O 1
ATOM 2578 N N . ALA A 1 320 ? 39.705 -14.102 8.771 1.00 45.06 320 ALA A N 1
ATOM 2579 C CA . ALA A 1 320 ? 39.762 -13.063 7.745 1.00 40.99 320 ALA A CA 1
ATOM 2580 C C . ALA A 1 320 ? 38.395 -12.435 7.482 1.00 36.18 320 ALA A C 1
ATOM 2581 O O . ALA A 1 320 ? 37.369 -13.088 7.663 1.00 36.04 320 ALA A O 1
ATOM 2583 N N . PRO A 1 321 ? 38.377 -11.156 7.065 1.00 35.75 321 PRO A N 1
ATOM 2584 C CA . PRO A 1 321 ? 37.116 -10.515 6.678 1.00 35.37 321 PRO A CA 1
ATOM 2585 C C . PRO A 1 321 ? 36.372 -11.316 5.616 1.00 34.75 321 PRO A C 1
ATOM 2586 O O . PRO A 1 321 ? 37.006 -11.887 4.728 1.00 39.16 321 PRO A O 1
ATOM 2590 N N . HIS A 1 322 ? 35.047 -11.371 5.741 1.00 35.92 322 HIS A N 1
ATOM 2591 C CA . HIS A 1 322 ? 34.160 -12.049 4.787 1.00 38.95 322 HIS A CA 1
ATOM 2592 C C . HIS A 1 322 ? 34.337 -13.567 4.777 1.00 37.42 322 HIS A C 1
ATOM 2593 O O . HIS A 1 322 ? 33.937 -14.245 3.829 1.00 42.04 322 HIS A O 1
ATOM 2600 N N . SER A 1 323 ? 34.918 -14.092 5.851 1.00 38.02 323 SER A N 1
ATOM 2601 C CA . SER A 1 323 ? 34.980 -15.534 6.090 1.00 40.97 323 SER A CA 1
ATOM 2602 C C . SER A 1 323 ? 33.602 -16.075 6.513 1.00 37.81 323 SER A C 1
ATOM 2603 O O . SER A 1 323 ? 32.745 -15.304 6.945 1.00 38.57 323 SER A O 1
ATOM 2606 N N . PRO A 1 324 ? 33.379 -17.395 6.371 1.00 34.11 324 PRO A N 1
ATOM 2607 C CA . PRO A 1 324 ? 32.047 -17.983 6.574 1.00 37.50 324 PRO A CA 1
ATOM 2608 C C . PRO A 1 324 ? 31.390 -17.689 7.924 1.00 48.19 324 PRO A C 1
ATOM 2609 O O . PRO A 1 324 ? 32.072 -17.606 8.945 1.00 55.21 324 PRO A O 1
ATOM 2613 N N . LEU A 1 325 ? 30.067 -17.535 7.905 1.00 51.01 325 LEU A N 1
ATOM 2614 C CA . LEU A 1 325 ? 29.274 -17.310 9.111 1.00 48.32 325 LEU A CA 1
ATOM 2615 C C . LEU A 1 325 ? 28.383 -18.510 9.412 1.00 54.26 325 LEU A C 1
ATOM 2616 O O . LEU A 1 325 ? 27.930 -19.203 8.498 1.00 55.66 325 LEU A O 1
ATOM 2621 N N . LYS A 1 326 ? 28.127 -18.749 10.697 1.00 53.68 326 LYS A N 1
ATOM 2622 C CA . LYS A 1 326 ? 27.127 -19.732 11.112 1.00 50.16 326 LYS A CA 1
ATOM 2623 C C . LYS A 1 326 ? 25.736 -19.206 10.765 1.00 43.06 326 LYS A C 1
ATOM 2624 O O . LYS A 1 326 ? 25.560 -18.004 10.584 1.00 40.72 326 LYS A O 1
ATOM 2630 N N . ASP A 1 327 ? 24.751 -20.094 10.666 1.00 40.40 327 ASP A N 1
ATOM 2631 C CA . ASP A 1 327 ? 23.385 -19.669 10.364 1.00 49.84 327 ASP A CA 1
ATOM 2632 C C . ASP A 1 327 ? 22.878 -18.666 11.396 1.00 57.29 327 ASP A C 1
ATOM 2633 O O . ASP A 1 327 ? 23.039 -18.874 12.600 1.00 65.49 327 ASP A O 1
ATOM 2638 N N . ARG A 1 328 ? 22.281 -17.575 10.923 1.00 57.69 328 ARG A N 1
ATOM 2639 C CA . ARG A 1 328 ? 21.765 -16.548 11.822 1.00 57.36 328 ARG A CA 1
ATOM 2640 C C . ARG A 1 328 ? 20.660 -17.142 12.680 1.00 54.59 328 ARG A C 1
ATOM 2641 O O . ARG A 1 328 ? 19.866 -17.960 12.216 1.00 51.74 328 ARG A O 1
ATOM 2649 N N . GLU A 1 329 ? 20.646 -16.747 13.948 1.00 54.98 329 GLU A N 1
ATOM 2650 C CA . GLU A 1 329 ? 19.658 -17.211 14.908 1.00 54.91 329 GLU A CA 1
ATOM 2651 C C . GLU A 1 329 ? 18.792 -16.034 15.319 1.00 53.31 329 GLU A C 1
ATOM 2652 O O . GLU A 1 329 ? 19.217 -14.878 15.201 1.00 53.85 329 GLU A O 1
ATOM 2658 N N . VAL A 1 330 ? 17.587 -16.333 15.799 1.00 51.74 330 VAL A N 1
ATOM 2659 C CA . VAL A 1 330 ? 16.616 -15.310 16.181 1.00 48.60 330 VAL A CA 1
ATOM 2660 C C . VAL A 1 330 ? 16.147 -15.494 17.622 1.00 48.92 330 VAL A C 1
ATOM 2661 O O . VAL A 1 330 ? 15.833 -16.609 18.043 1.00 51.48 330 VAL A O 1
ATOM 2665 N N . TYR A 1 331 ? 16.093 -14.400 18.378 1.00 48.99 331 TYR A N 1
ATOM 2666 C CA . TYR A 1 331 ? 15.697 -14.478 19.779 1.00 49.83 331 TYR A CA 1
ATOM 2667 C C . TYR A 1 331 ? 14.680 -13.404 20.153 1.00 52.60 331 TYR A C 1
ATOM 2668 O O . TYR A 1 331 ? 14.893 -12.225 19.907 1.00 53.39 331 TYR A O 1
ATOM 2677 N N . THR A 1 332 ? 13.572 -13.832 20.750 1.00 56.87 332 THR A N 1
ATOM 2678 C CA . THR A 1 332 ? 12.512 -12.927 21.185 1.00 58.06 332 THR A CA 1
ATOM 2679 C C . THR A 1 332 ? 12.493 -12.834 22.718 1.00 58.33 332 THR A C 1
ATOM 2680 O O . THR A 1 332 ? 13.072 -13.686 23.394 1.00 55.98 332 THR A O 1
ATOM 2684 N N . PRO A 1 333 ? 11.835 -11.799 23.278 1.00 60.86 333 PRO A N 1
ATOM 2685 C CA . PRO A 1 333 ? 11.838 -11.619 24.738 1.00 64.69 333 PRO A CA 1
ATOM 2686 C C . PRO A 1 333 ? 11.209 -12.754 25.549 1.00 66.07 333 PRO A C 1
ATOM 2687 O O . PRO A 1 333 ? 11.200 -12.669 26.775 1.00 66.86 333 PRO A O 1
ATOM 2691 N N . ASN A 1 334 ? 10.695 -13.788 24.892 1.00 66.53 334 ASN A N 1
ATOM 2692 C CA . ASN A 1 334 ? 10.121 -14.918 25.612 1.00 68.10 334 ASN A CA 1
ATOM 2693 C C . ASN A 1 334 ? 10.970 -16.177 25.474 1.00 65.65 334 ASN A C 1
ATOM 2694 O O . ASN A 1 334 ? 10.545 -17.268 25.851 1.00 70.87 334 ASN A O 1
ATOM 2699 N N . ASP A 1 335 ? 12.177 -16.019 24.943 1.00 61.97 335 ASP A N 1
ATOM 2700 C CA . ASP A 1 335 ? 13.079 -17.150 24.760 1.00 62.98 335 ASP A CA 1
ATOM 2701 C C . ASP A 1 335 ? 13.976 -17.346 25.981 1.00 62.64 335 ASP A C 1
ATOM 2702 O O . ASP A 1 335 ? 14.974 -18.065 25.919 1.00 63.61 335 ASP A O 1
ATOM 2707 N N . GLY A 1 336 ? 13.613 -16.695 27.084 1.00 60.85 336 GLY A N 1
ATOM 2708 C CA . GLY A 1 336 ? 14.253 -16.910 28.371 1.00 54.55 336 GLY A CA 1
ATOM 2709 C C . GLY A 1 336 ? 15.728 -16.568 28.488 1.00 53.68 336 GLY A C 1
ATOM 2710 O O . GLY A 1 336 ? 16.156 -15.424 28.271 1.00 55.18 336 GLY A O 1
ATOM 2711 N N . GLU A 1 337 ? 16.516 -17.574 28.849 1.00 54.52 337 GLU A N 1
ATOM 2712 C CA . GLU A 1 337 ? 17.926 -17.349 29.120 1.00 57.70 337 GLU A CA 1
ATOM 2713 C C . GLU A 1 337 ? 18.690 -17.097 27.828 1.00 58.60 337 GLU A C 1
ATOM 2714 O O . GLU A 1 337 ? 19.710 -16.417 27.841 1.00 61.92 337 GLU A O 1
ATOM 2720 N N . LYS A 1 338 ? 18.200 -17.629 26.712 1.00 54.49 338 LYS A N 1
ATOM 2721 C CA . LYS A 1 338 ? 18.844 -17.359 25.433 1.00 50.88 338 LYS A CA 1
ATOM 2722 C C . LYS A 1 338 ? 18.529 -15.934 25.000 1.00 49.89 338 LYS A C 1
ATOM 2723 O O . LYS A 1 338 ? 19.316 -15.301 24.291 1.00 52.55 338 LYS A O 1
ATOM 2729 N N . TRP A 1 339 ? 17.391 -15.422 25.456 1.00 49.66 339 TRP A N 1
ATOM 2730 C CA . TRP A 1 339 ? 17.081 -14.007 25.293 1.00 47.82 339 TRP A CA 1
ATOM 2731 C C . TRP A 1 339 ? 18.063 -13.154 26.101 1.00 49.77 339 TRP A C 1
ATOM 2732 O O . TRP A 1 339 ? 18.657 -12.205 25.574 1.00 53.49 339 TRP A O 1
ATOM 2743 N N . LEU A 1 340 ? 18.243 -13.502 27.375 1.00 42.52 340 LEU A N 1
ATOM 2744 C CA . LEU A 1 340 ? 19.186 -12.773 28.231 1.00 46.01 340 LEU A CA 1
ATOM 2745 C C . LEU A 1 340 ? 20.618 -12.789 27.674 1.00 47.87 340 LEU A C 1
ATOM 2746 O O . LEU A 1 340 ? 21.322 -11.766 27.667 1.00 48.63 340 LEU A O 1
ATOM 2751 N N . GLN A 1 341 ? 21.037 -13.957 27.200 1.00 49.36 341 GLN A N 1
ATOM 2752 C CA . GLN A 1 341 ? 22.364 -14.137 26.618 1.00 51.38 341 GLN A CA 1
ATOM 2753 C C . GLN A 1 341 ? 22.517 -13.342 25.317 1.00 49.11 341 GLN A C 1
ATOM 2754 O O . GLN A 1 341 ? 23.580 -12.772 25.048 1.00 47.17 341 GLN A O 1
ATOM 2760 N N . ALA A 1 342 ? 21.448 -13.294 24.524 1.00 45.82 342 ALA A N 1
ATOM 2761 C CA . ALA A 1 342 ? 21.429 -12.449 23.333 1.00 44.15 342 ALA A CA 1
ATOM 2762 C C . ALA A 1 342 ? 21.633 -10.983 23.714 1.00 45.95 342 ALA A C 1
ATOM 2763 O O . ALA A 1 342 ? 22.424 -10.269 23.084 1.00 43.91 342 ALA A O 1
ATOM 2765 N N . LYS A 1 343 ? 20.928 -10.539 24.753 1.00 44.39 3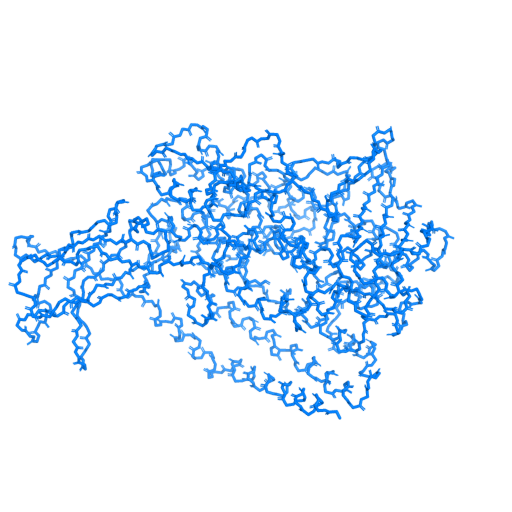43 LYS A N 1
ATOM 2766 C CA . LYS A 1 343 ? 21.042 -9.153 25.203 1.00 42.06 343 LYS A CA 1
ATOM 2767 C C . LYS A 1 343 ? 22.464 -8.832 25.660 1.00 40.91 343 LYS A C 1
ATOM 2768 O O . LYS A 1 343 ? 22.988 -7.743 25.394 1.00 39.49 343 LYS A O 1
ATOM 2774 N N . ARG A 1 344 ? 23.095 -9.785 26.337 1.00 44.64 344 ARG A N 1
ATOM 2775 C CA . ARG A 1 344 ? 24.477 -9.581 26.760 1.00 44.79 344 ARG A CA 1
ATOM 2776 C C . ARG A 1 344 ? 25.425 -9.478 25.555 1.00 46.43 344 ARG A C 1
ATOM 2777 O O . ARG A 1 344 ? 26.307 -8.606 25.514 1.00 42.84 344 ARG A O 1
ATOM 2785 N N . ILE A 1 345 ? 25.241 -10.371 24.581 1.00 45.73 345 ILE A N 1
ATOM 2786 C CA . ILE A 1 345 ? 26.057 -10.358 23.365 1.00 42.53 345 ILE A CA 1
ATOM 2787 C C . ILE A 1 345 ? 25.947 -9.013 22.638 1.00 43.36 345 ILE A C 1
ATOM 2788 O O . ILE A 1 345 ? 26.964 -8.403 22.265 1.00 43.75 345 ILE A O 1
ATOM 2793 N N . PHE A 1 346 ? 24.712 -8.549 22.455 1.00 37.78 346 PHE A N 1
ATOM 2794 C CA . PHE A 1 346 ? 24.487 -7.221 21.905 1.00 37.22 346 PHE A CA 1
ATOM 2795 C C . PHE A 1 346 ? 25.242 -6.173 22.703 1.00 39.85 346 PHE A C 1
ATOM 2796 O O . PHE A 1 346 ? 25.908 -5.315 22.124 1.00 40.76 346 PHE A O 1
ATOM 2804 N N . ARG A 1 347 ? 25.129 -6.242 24.030 1.00 40.57 347 ARG A N 1
ATOM 2805 C CA . ARG A 1 347 ? 25.805 -5.281 24.902 1.00 37.53 347 ARG A CA 1
ATOM 2806 C C . ARG A 1 347 ? 27.307 -5.221 24.644 1.00 34.61 347 ARG A C 1
ATOM 2807 O O . ARG A 1 347 ? 27.903 -4.144 24.637 1.00 32.85 347 ARG A O 1
ATOM 2815 N N . THR A 1 348 ? 27.913 -6.383 24.433 1.00 33.81 348 THR A N 1
ATOM 2816 C CA . THR A 1 348 ? 29.354 -6.451 24.226 1.00 36.20 348 THR A CA 1
ATOM 2817 C C . THR A 1 348 ? 29.741 -5.892 22.860 1.00 40.24 348 THR A C 1
ATOM 2818 O O . THR A 1 348 ? 30.743 -5.172 22.730 1.00 42.61 348 THR A O 1
ATOM 2822 N N . ALA A 1 349 ? 28.955 -6.221 21.840 1.00 39.36 349 ALA A N 1
ATOM 2823 C CA . ALA A 1 349 ? 29.209 -5.645 20.520 1.00 40.63 349 ALA A CA 1
ATOM 2824 C C . ALA A 1 349 ? 29.093 -4.122 20.593 1.00 41.60 349 ALA A C 1
ATOM 2825 O O . ALA A 1 349 ? 29.885 -3.391 19.988 1.00 41.92 349 ALA A O 1
ATOM 2827 N N . ALA A 1 350 ? 28.122 -3.654 21.371 1.00 41.20 350 ALA A N 1
ATOM 2828 C CA . ALA A 1 350 ? 27.874 -2.227 21.521 1.00 40.31 350 ALA A CA 1
ATOM 2829 C C . ALA A 1 350 ? 28.978 -1.556 22.324 1.00 35.34 350 ALA A C 1
ATOM 2830 O O . ALA A 1 350 ? 29.255 -0.373 22.135 1.00 38.68 350 ALA A O 1
ATOM 2832 N N . LEU A 1 351 ? 29.611 -2.309 23.216 1.00 36.54 351 LEU A N 1
ATOM 2833 C CA . LEU A 1 351 ? 30.657 -1.741 24.057 1.00 42.13 351 LEU A CA 1
ATOM 2834 C C . LEU A 1 351 ? 31.955 -1.627 23.271 1.00 45.56 351 LEU A C 1
ATOM 2835 O O . LEU A 1 351 ? 32.637 -0.603 23.329 1.00 43.59 351 LEU A O 1
ATOM 2840 N N . PHE A 1 352 ? 32.302 -2.680 22.536 1.00 47.02 352 PHE A N 1
ATOM 2841 C CA . PHE A 1 352 ? 33.497 -2.622 21.704 1.00 46.38 352 PHE A CA 1
ATOM 2842 C C . PHE A 1 352 ? 33.344 -1.566 20.608 1.00 46.82 352 PHE A C 1
ATOM 2843 O O . PHE A 1 352 ? 34.260 -0.766 20.379 1.00 46.42 352 PHE A O 1
ATOM 2851 N N . ASP A 1 353 ? 32.191 -1.554 19.942 1.00 44.81 353 ASP A N 1
ATOM 2852 C CA . ASP A 1 353 ? 31.922 -0.536 18.933 1.00 45.02 353 ASP A CA 1
ATOM 2853 C C . ASP A 1 353 ? 31.986 0.853 19.551 1.00 44.98 353 ASP A C 1
ATOM 2854 O O . ASP A 1 353 ? 32.531 1.788 18.962 1.00 43.21 353 ASP A O 1
ATOM 2859 N N . GLY A 1 354 ? 31.421 0.971 20.749 1.00 40.80 354 GLY A N 1
ATOM 2860 C CA . GLY A 1 354 ? 31.398 2.227 21.470 1.00 39.20 354 GLY A CA 1
ATOM 2861 C C . GLY A 1 354 ? 32.785 2.740 21.786 1.00 40.08 354 GLY A C 1
ATOM 2862 O O . GLY A 1 354 ? 33.046 3.932 21.677 1.00 40.43 354 GLY A O 1
ATOM 2863 N N . GLU A 1 355 ? 33.684 1.844 22.176 1.00 41.40 355 GLU A N 1
ATOM 2864 C CA . GLU A 1 355 ? 35.045 2.256 22.491 1.00 43.65 355 GLU A CA 1
ATOM 2865 C C . GLU A 1 355 ? 35.843 2.601 21.242 1.00 39.88 355 GLU A C 1
ATOM 2866 O O . GLU A 1 355 ? 36.536 3.614 21.214 1.00 40.07 355 GLU A O 1
ATOM 2872 N N . ALA A 1 356 ? 35.753 1.752 20.222 1.00 40.75 356 ALA A N 1
ATOM 2873 C CA . ALA A 1 356 ? 36.440 1.998 18.951 1.00 37.09 356 ALA A CA 1
ATOM 2874 C C . ALA A 1 356 ? 35.942 3.267 18.263 1.00 34.89 356 ALA A C 1
ATOM 2875 O O . ALA A 1 356 ? 36.689 4.231 18.108 1.00 33.32 356 ALA A O 1
ATOM 2877 N N . ILE A 1 357 ? 34.676 3.259 17.860 1.00 33.08 357 ILE A N 1
ATOM 2878 C CA . ILE A 1 357 ? 34.118 4.353 17.072 1.00 36.30 357 ILE A CA 1
ATOM 2879 C C . ILE A 1 357 ? 33.702 5.577 17.899 1.00 35.31 357 ILE A C 1
ATOM 2880 O O . ILE A 1 357 ? 34.243 6.670 17.709 1.00 34.81 357 ILE A O 1
ATOM 2885 N N . GLU A 1 358 ? 32.724 5.395 18.786 1.00 31.03 358 GLU A N 1
ATOM 2886 C CA . GLU A 1 358 ? 32.130 6.506 19.534 1.00 36.16 358 GLU A CA 1
ATOM 2887 C C . GLU A 1 358 ? 33.135 7.230 20.422 1.00 43.01 358 GLU A C 1
ATOM 2888 O O . GLU A 1 358 ? 33.114 8.456 20.545 1.00 46.18 358 GLU A O 1
ATOM 2894 N N . HIS A 1 359 ? 34.020 6.461 21.035 1.00 42.64 359 HIS A N 1
ATOM 2895 C CA . HIS A 1 359 ? 35.022 7.022 21.915 1.00 41.33 359 HIS A CA 1
ATOM 2896 C C . HIS A 1 359 ? 36.314 7.390 21.198 1.00 42.27 359 HIS A C 1
ATOM 2897 O O . HIS A 1 359 ? 36.534 8.550 20.846 1.00 43.88 359 HIS A O 1
ATOM 2904 N N . TYR A 1 360 ? 37.173 6.394 21.004 1.00 39.91 360 TYR A N 1
ATOM 2905 C CA . TYR A 1 360 ? 38.516 6.634 20.489 1.00 42.61 360 TYR A CA 1
ATOM 2906 C C . TYR A 1 360 ? 38.523 7.319 19.127 1.00 40.40 360 TYR A C 1
ATOM 2907 O O . TYR A 1 360 ? 39.253 8.286 18.916 1.00 40.34 360 TYR A O 1
ATOM 2916 N N . ALA A 1 361 ? 37.702 6.832 18.208 1.00 35.83 361 ALA A N 1
ATOM 2917 C CA . ALA A 1 361 ? 37.689 7.391 16.863 1.00 31.83 361 ALA A CA 1
ATOM 2918 C C . ALA A 1 361 ? 37.020 8.761 16.809 1.00 33.93 361 ALA A C 1
ATOM 2919 O O . ALA A 1 361 ? 37.632 9.738 16.371 1.00 37.84 361 ALA A O 1
ATOM 2921 N N . LYS A 1 362 ? 35.765 8.826 17.247 1.00 32.34 362 LYS A N 1
ATOM 2922 C CA . LYS A 1 362 ? 34.957 10.035 17.082 1.00 36.60 362 LYS A CA 1
ATOM 2923 C C . LYS A 1 362 ? 35.385 11.182 17.987 1.00 39.62 362 LYS A C 1
ATOM 2924 O O . LYS A 1 362 ? 35.285 12.348 17.607 1.00 41.82 362 LYS A O 1
ATOM 2930 N N . ALA A 1 363 ? 35.857 10.862 19.185 1.00 42.23 363 ALA A N 1
ATOM 2931 C CA . ALA A 1 363 ? 36.233 11.911 20.123 1.00 39.08 363 ALA A CA 1
ATOM 2932 C C . ALA A 1 363 ? 37.719 12.245 20.036 1.00 41.18 363 ALA A C 1
ATOM 2933 O O . ALA A 1 363 ? 38.083 13.376 19.726 1.00 45.55 363 ALA A O 1
ATOM 2935 N N . HIS A 1 364 ? 38.574 11.266 20.303 1.00 39.91 364 HIS A N 1
ATOM 2936 C CA . HIS A 1 364 ? 40.007 11.523 20.390 1.00 44.64 364 HIS A CA 1
ATOM 2937 C C . HIS A 1 364 ? 40.625 11.889 19.050 1.00 48.22 364 HIS A C 1
ATOM 2938 O O . HIS A 1 364 ? 41.103 13.014 18.846 1.00 55.31 364 HIS A O 1
ATOM 2945 N N . VAL A 1 365 ? 40.617 10.922 18.141 1.00 43.01 365 VAL A N 1
ATOM 2946 C CA . VAL A 1 365 ? 41.248 11.091 16.848 1.00 41.42 365 VAL A CA 1
ATOM 2947 C C . VAL A 1 365 ? 40.667 12.273 16.079 1.00 43.85 365 VAL A C 1
ATOM 2948 O O . VAL A 1 365 ? 41.413 13.099 15.557 1.00 53.37 365 VAL A O 1
ATOM 2952 N N . GLN A 1 366 ? 39.344 12.368 16.018 1.00 38.90 366 GLN A N 1
ATOM 2953 C CA . GLN A 1 366 ? 38.728 13.421 15.224 1.00 42.55 366 GLN A CA 1
ATOM 2954 C C . GLN A 1 366 ? 39.079 14.810 15.757 1.00 48.17 366 GLN A C 1
ATOM 2955 O O . GLN A 1 366 ? 39.185 15.765 14.990 1.00 51.85 366 GLN A O 1
ATOM 2961 N N . MET A 1 367 ? 39.279 14.924 17.066 1.00 45.74 367 MET A N 1
ATOM 2962 C CA . MET A 1 367 ? 39.538 16.231 17.661 1.00 41.68 367 MET A CA 1
ATOM 2963 C C . MET A 1 367 ? 41.026 16.584 17.700 1.00 42.36 367 MET A C 1
ATOM 2964 O O . MET A 1 367 ? 41.382 17.764 17.783 1.00 43.85 367 MET A O 1
ATOM 2969 N N . GLU A 1 368 ? 41.898 15.579 17.631 1.00 39.30 368 GLU A N 1
ATOM 2970 C CA . GLU A 1 368 ? 43.332 15.868 17.637 1.00 37.46 368 GLU A CA 1
ATOM 2971 C C . GLU A 1 368 ? 43.741 16.750 16.453 1.00 41.14 368 GLU A C 1
ATOM 2972 O O . GLU A 1 368 ? 44.598 17.621 16.594 1.00 42.57 368 GLU A O 1
ATOM 2978 N N . GLN A 1 369 ? 43.117 16.539 15.295 1.00 40.40 369 GLN A N 1
ATOM 2979 C CA . GLN A 1 369 ? 43.461 17.301 14.094 1.00 34.83 369 GLN A CA 1
ATOM 2980 C C . GLN A 1 369 ? 43.129 18.778 14.287 1.00 35.88 369 GLN A C 1
ATOM 2981 O O . GLN A 1 369 ? 43.913 19.670 13.917 1.00 40.56 369 GLN A O 1
ATOM 2987 N N . TYR A 1 370 ? 41.977 19.029 14.903 1.00 35.05 370 TYR A N 1
ATOM 2988 C CA . TYR A 1 370 ? 41.565 20.382 15.218 1.00 31.58 370 TYR A CA 1
ATOM 2989 C C . TYR A 1 370 ? 42.493 20.989 16.248 1.00 37.55 370 TYR A C 1
ATOM 2990 O O . TYR A 1 370 ? 42.799 22.175 16.183 1.00 43.41 370 TYR A O 1
ATOM 2999 N N . ALA A 1 371 ? 42.938 20.176 17.202 1.00 39.94 371 ALA A N 1
ATOM 3000 C CA . ALA A 1 371 ? 43.896 20.648 18.199 1.00 47.00 371 ALA A CA 1
ATOM 3001 C C . ALA A 1 371 ? 45.186 21.125 17.538 1.00 45.81 371 ALA A C 1
ATOM 3002 O O . ALA A 1 371 ? 45.578 22.290 17.677 1.00 50.40 371 ALA A O 1
ATOM 3004 N N . VAL A 1 372 ? 45.831 20.222 16.808 1.00 39.10 372 VAL A N 1
ATOM 3005 C CA . VAL A 1 372 ? 47.089 20.530 16.144 1.00 43.03 372 VAL A CA 1
ATOM 3006 C C . VAL A 1 372 ? 46.977 21.767 15.258 1.00 43.50 372 VAL A C 1
ATOM 3007 O O . VAL A 1 372 ? 47.779 22.695 15.384 1.00 43.27 372 VAL A O 1
ATOM 3011 N N . ALA A 1 373 ? 45.975 21.790 14.381 1.00 46.27 373 ALA A N 1
ATOM 3012 C CA . ALA A 1 373 ? 45.764 22.951 13.516 1.00 44.89 373 ALA A CA 1
ATOM 3013 C C . ALA A 1 373 ? 45.591 24.237 14.331 1.00 53.45 373 ALA A C 1
ATOM 3014 O O . ALA A 1 373 ? 46.204 25.275 14.031 1.00 60.21 373 ALA A O 1
ATOM 3016 N N . CYS A 1 374 ? 44.758 24.149 15.367 1.00 48.15 374 CYS A N 1
ATOM 3017 C CA . CYS A 1 374 ? 44.452 25.285 16.226 1.00 45.93 374 CYS A CA 1
ATOM 3018 C C . CYS A 1 374 ? 45.703 25.896 16.828 1.00 46.99 374 CYS A C 1
ATOM 3019 O O . CYS A 1 374 ? 45.975 27.083 16.643 1.00 47.87 374 CYS A O 1
ATOM 3022 N N . PHE A 1 375 ? 46.462 25.083 17.553 1.00 48.13 375 PHE A N 1
ATOM 3023 C CA . PHE A 1 375 ? 47.667 25.575 18.207 1.00 50.14 375 PHE A CA 1
ATOM 3024 C C . PHE A 1 375 ? 48.726 25.969 17.188 1.00 51.69 375 PHE A C 1
ATOM 3025 O O . PHE A 1 375 ? 49.629 26.747 17.490 1.00 53.95 375 PHE A O 1
ATOM 3033 N N . ARG A 1 376 ? 48.609 25.435 15.977 1.00 49.89 376 ARG A N 1
ATOM 3034 C CA . ARG A 1 376 ? 49.534 25.797 14.917 1.00 46.25 376 ARG A CA 1
ATOM 3035 C C . ARG A 1 376 ? 49.288 27.209 14.410 1.00 46.74 376 ARG A C 1
ATOM 3036 O O . ARG A 1 376 ? 50.238 27.932 14.121 1.00 48.67 376 ARG A O 1
ATOM 3044 N N . ASN A 1 377 ? 48.022 27.608 14.302 1.00 49.86 377 ASN A N 1
ATOM 3045 C CA . ASN A 1 377 ? 47.713 28.826 13.548 1.00 50.92 377 ASN A CA 1
ATOM 3046 C C . ASN A 1 377 ? 46.926 29.926 14.270 1.00 55.07 377 ASN A C 1
ATOM 3047 O O . ASN A 1 377 ? 46.760 31.019 13.728 1.00 57.25 377 ASN A O 1
ATOM 3052 N N . LEU A 1 378 ? 46.445 29.655 15.479 1.00 55.35 378 LEU A N 1
ATOM 3053 C CA . LEU A 1 378 ? 45.611 30.632 16.179 1.00 55.13 378 LEU A CA 1
ATOM 3054 C C . LEU A 1 378 ? 46.349 31.320 17.325 1.00 56.04 378 LEU A C 1
ATOM 3055 O O . LEU A 1 378 ? 46.550 30.727 18.385 1.00 58.46 378 LEU A O 1
ATOM 3060 N N . ARG A 1 379 ? 46.739 32.574 17.107 1.00 56.24 379 ARG A N 1
ATOM 3061 C CA . ARG A 1 379 ? 47.457 33.355 18.117 1.00 55.85 379 ARG A CA 1
ATOM 3062 C C . ARG A 1 379 ? 46.800 34.708 18.398 1.00 60.61 379 ARG A C 1
ATOM 3063 O O . ARG A 1 379 ? 46.216 34.911 19.463 1.00 63.29 379 ARG A O 1
ATOM 3071 N N . LYS A 1 380 ? 46.904 35.634 17.446 1.00 60.08 380 LYS A N 1
ATOM 3072 C CA . LYS A 1 380 ? 46.311 36.963 17.599 1.00 60.94 380 LYS A CA 1
ATOM 3073 C C . LYS A 1 380 ? 44.786 36.940 17.505 1.00 60.30 380 LYS A C 1
ATOM 3074 O O . LYS A 1 380 ? 44.105 37.795 18.078 1.00 59.27 380 LYS A O 1
ATOM 3080 N N . ASN A 1 381 ? 44.255 35.956 16.786 1.00 56.07 381 ASN A N 1
ATOM 3081 C CA . ASN A 1 381 ? 42.815 35.861 16.574 1.00 55.63 381 ASN A CA 1
ATOM 3082 C C . ASN A 1 381 ? 42.070 35.341 17.809 1.00 54.96 381 ASN A C 1
ATOM 3083 O O . ASN A 1 381 ? 42.357 34.252 18.307 1.00 54.57 381 ASN A O 1
ATOM 3088 N N . PRO A 1 382 ? 41.105 36.131 18.305 1.00 54.89 382 PRO A N 1
ATOM 3089 C CA . PRO A 1 382 ? 40.281 35.847 19.486 1.00 55.87 382 PRO A CA 1
ATOM 3090 C C . PRO A 1 382 ? 39.705 34.435 19.519 1.00 58.43 382 PRO A C 1
ATOM 3091 O O . PRO A 1 382 ? 39.469 33.911 20.607 1.00 66.13 382 PRO A O 1
ATOM 3095 N N . ILE A 1 383 ? 39.486 33.833 18.354 1.00 52.06 383 ILE A N 1
ATOM 3096 C CA . ILE A 1 383 ? 38.957 32.473 18.279 1.00 51.09 383 ILE A CA 1
ATOM 3097 C C . ILE A 1 383 ? 39.872 31.489 19.023 1.00 50.68 383 ILE A C 1
ATOM 3098 O O . ILE A 1 383 ? 39.409 30.481 19.569 1.00 50.59 383 ILE A O 1
ATOM 3103 N N . ARG A 1 384 ? 41.164 31.804 19.063 1.00 49.42 384 ARG A N 1
ATOM 3104 C CA . ARG A 1 384 ? 42.112 31.064 19.893 1.00 55.46 384 ARG A CA 1
ATOM 3105 C C . ARG A 1 384 ? 41.608 30.935 21.329 1.00 59.88 384 ARG A C 1
ATOM 3106 O O . ARG A 1 384 ? 41.462 29.829 21.860 1.00 59.14 384 ARG A O 1
ATOM 3114 N N . LEU A 1 385 ? 41.318 32.086 21.931 1.00 60.58 385 LEU A N 1
ATOM 3115 C CA . LEU A 1 385 ? 40.812 32.168 23.297 1.00 56.79 385 LEU A CA 1
ATOM 3116 C C . LEU A 1 385 ? 39.567 31.317 23.494 1.00 55.70 385 LEU A C 1
ATOM 3117 O O . LEU A 1 385 ? 39.248 30.907 24.611 1.00 61.04 385 LEU A O 1
ATOM 3122 N N . MET A 1 386 ? 38.871 31.048 22.399 1.00 52.71 386 MET A N 1
ATOM 3123 C CA . MET A 1 386 ? 37.637 30.288 22.451 1.00 50.42 386 MET A CA 1
ATOM 3124 C C . MET A 1 386 ? 37.874 28.792 22.267 1.00 55.93 386 MET A C 1
ATOM 3125 O O . MET A 1 386 ? 37.174 27.972 22.866 1.00 61.33 386 MET A O 1
ATOM 3130 N N . LEU A 1 387 ? 38.882 28.438 21.470 1.00 53.59 387 LEU A N 1
ATOM 3131 C CA . LEU A 1 387 ? 39.091 27.038 21.094 1.00 54.02 387 LEU A CA 1
ATOM 3132 C C . LEU A 1 387 ? 40.151 26.299 21.917 1.00 58.45 387 LEU A C 1
ATOM 3133 O O . LEU A 1 387 ? 39.954 25.136 22.272 1.00 60.77 387 LEU A O 1
ATOM 3138 N N . THR A 1 388 ? 41.264 26.965 22.217 1.00 57.08 388 THR A N 1
ATOM 3139 C CA . THR A 1 388 ? 42.376 26.324 22.926 1.00 57.36 388 THR A CA 1
ATOM 3140 C C . THR A 1 388 ? 42.026 25.577 24.234 1.00 56.11 388 THR A C 1
ATOM 3141 O O . THR A 1 388 ? 42.525 24.469 24.443 1.00 51.86 388 THR A O 1
ATOM 3145 N N . PRO A 1 389 ? 41.178 26.159 25.117 1.00 58.97 389 PRO A N 1
ATOM 3146 C CA . PRO A 1 389 ? 40.923 25.428 26.370 1.00 53.04 389 PRO A CA 1
ATOM 3147 C C . PRO A 1 389 ? 40.219 24.083 26.180 1.00 55.41 389 PRO A C 1
ATOM 3148 O O . PRO A 1 389 ? 40.301 23.222 27.053 1.00 62.90 389 PRO A O 1
ATOM 3152 N N . HIS A 1 390 ? 39.541 23.906 25.053 1.00 53.85 390 HIS A N 1
ATOM 3153 C CA . HIS A 1 390 ? 38.845 22.657 24.778 1.00 50.82 390 HIS A CA 1
ATOM 3154 C C . HIS A 1 390 ? 39.720 21.681 23.995 1.00 46.50 390 HIS A C 1
ATOM 3155 O O . HIS A 1 390 ? 39.483 20.475 24.008 1.00 47.75 390 HIS A O 1
ATOM 3162 N N . LEU A 1 391 ? 40.733 22.207 23.316 1.00 42.72 391 LEU A N 1
ATOM 3163 C CA . LEU A 1 391 ? 41.602 21.381 22.484 1.00 42.34 391 LEU A CA 1
ATOM 3164 C C . LEU A 1 391 ? 42.941 21.098 23.149 1.00 45.92 391 LEU A C 1
ATOM 3165 O O . LEU A 1 391 ? 43.734 20.305 22.645 1.00 46.91 391 LEU A O 1
ATOM 3170 N N . LYS A 1 392 ? 43.188 21.734 24.289 1.00 49.15 392 LYS A N 1
ATOM 3171 C CA . LYS A 1 392 ? 44.452 21.532 24.981 1.00 47.88 392 LYS A CA 1
ATOM 3172 C C . LYS A 1 392 ? 44.555 20.120 25.557 1.00 47.46 392 LYS A C 1
ATOM 3173 O O . LYS A 1 392 ? 43.542 19.467 25.809 1.00 46.93 392 LYS A O 1
ATOM 3179 N N . SER A 1 393 ? 45.792 19.649 25.699 1.00 48.72 393 SER A N 1
ATOM 3180 C CA . SER A 1 393 ? 46.130 18.403 26.394 1.00 49.88 393 SER A CA 1
ATOM 3181 C C . SER A 1 393 ? 45.728 17.103 25.683 1.00 53.45 393 SER A C 1
ATOM 3182 O O . SER A 1 393 ? 46.138 16.026 26.112 1.00 55.23 393 SER A O 1
ATOM 3185 N N . ILE A 1 394 ? 44.956 17.186 24.600 1.00 50.60 394 ILE A N 1
ATOM 3186 C CA . ILE A 1 394 ? 44.452 15.972 23.951 1.00 44.62 394 ILE A CA 1
ATOM 3187 C C . ILE A 1 394 ? 45.570 15.184 23.259 1.00 42.28 394 ILE A C 1
ATOM 3188 O O . ILE A 1 394 ? 45.519 13.947 23.179 1.00 44.10 394 ILE A O 1
ATOM 3193 N N . ILE A 1 395 ? 46.597 15.894 22.800 1.00 41.17 395 ILE A N 1
ATOM 3194 C CA . ILE A 1 395 ? 47.740 15.249 22.168 1.00 44.63 395 ILE A CA 1
ATOM 3195 C C . ILE A 1 395 ? 48.412 14.288 23.147 1.00 52.51 395 ILE A C 1
ATOM 3196 O O . ILE A 1 395 ? 48.852 13.196 22.767 1.00 58.39 395 ILE A O 1
ATOM 3201 N N . ASN A 1 396 ? 48.456 14.698 24.412 1.00 49.92 396 ASN A N 1
ATOM 3202 C CA . ASN A 1 396 ? 49.055 13.902 25.472 1.00 47.32 396 ASN A CA 1
ATOM 3203 C C . ASN A 1 396 ? 48.328 12.577 25.659 1.00 46.54 396 ASN A C 1
ATOM 3204 O O . ASN A 1 396 ? 48.948 11.510 25.654 1.00 45.54 396 ASN A O 1
ATOM 3209 N N . ILE A 1 397 ? 47.009 12.646 25.813 1.00 45.71 397 ILE A N 1
ATOM 3210 C CA . ILE A 1 397 ? 46.238 11.445 26.107 1.00 46.42 397 ILE A CA 1
ATOM 3211 C C . ILE A 1 397 ? 46.197 10.516 24.899 1.00 45.21 397 ILE A C 1
ATOM 3212 O O . ILE A 1 397 ? 46.226 9.296 25.058 1.00 38.99 397 ILE A O 1
ATOM 3217 N N . ASN A 1 398 ? 46.158 11.077 23.694 1.00 48.45 398 ASN A N 1
ATOM 3218 C CA . ASN A 1 398 ? 46.193 10.227 22.507 1.00 45.55 398 ASN A CA 1
ATOM 3219 C C . ASN A 1 398 ? 47.539 9.511 22.371 1.00 44.67 398 ASN A C 1
ATOM 3220 O O . ASN A 1 398 ? 47.598 8.301 22.089 1.00 44.41 398 ASN A O 1
ATOM 3225 N N . ARG A 1 399 ? 48.616 10.258 22.593 1.00 44.47 399 ARG A N 1
ATOM 3226 C CA . ARG A 1 399 ? 49.956 9.686 22.556 1.00 50.26 399 ARG A CA 1
ATOM 3227 C C . ARG A 1 399 ? 50.127 8.614 23.632 1.00 54.43 399 ARG A C 1
ATOM 3228 O O . ARG A 1 399 ? 50.863 7.646 23.443 1.00 53.97 399 ARG A O 1
ATOM 3236 N N . ARG A 1 400 ? 49.434 8.784 24.755 1.00 62.30 400 ARG A N 1
ATOM 3237 C CA . ARG A 1 400 ? 49.451 7.782 25.818 1.00 67.45 400 ARG A CA 1
ATOM 3238 C C . ARG A 1 400 ? 48.678 6.533 25.397 1.00 67.62 400 ARG A C 1
ATOM 3239 O O . ARG A 1 400 ? 49.110 5.403 25.637 1.00 64.81 400 ARG A O 1
ATOM 3247 N N . GLY A 1 401 ? 47.530 6.754 24.765 1.00 67.35 401 GLY A N 1
ATOM 3248 C CA . GLY A 1 401 ? 46.704 5.677 24.259 1.00 67.86 401 GLY A CA 1
ATOM 3249 C C . GLY A 1 401 ? 47.438 4.854 23.222 1.00 68.71 401 GLY A C 1
ATOM 3250 O O . GLY A 1 401 ? 47.143 3.673 23.040 1.00 69.46 401 GLY A O 1
ATOM 3251 N N . ASP A 1 402 ? 48.403 5.475 22.546 1.00 67.54 402 ASP A N 1
ATOM 3252 C CA . ASP A 1 402 ? 49.268 4.746 21.616 1.00 66.46 402 ASP A CA 1
ATOM 3253 C C . ASP A 1 402 ? 49.994 3.569 22.275 1.00 67.09 402 ASP A C 1
ATOM 3254 O O . ASP A 1 402 ? 50.427 2.642 21.592 1.00 64.75 402 ASP A O 1
ATOM 3259 N N . ASP A 1 403 ? 50.133 3.616 23.598 1.00 69.88 403 ASP A N 1
ATOM 3260 C CA . ASP A 1 403 ? 50.713 2.511 24.355 1.00 68.15 403 ASP A CA 1
ATOM 3261 C C . ASP A 1 403 ? 49.661 1.780 25.189 1.00 64.71 403 ASP A C 1
ATOM 3262 O O . ASP A 1 403 ? 49.742 0.566 25.377 1.00 63.25 403 ASP A O 1
ATOM 3267 N N . LEU A 1 404 ? 48.675 2.521 25.689 1.00 69.94 404 LEU A N 1
ATOM 3268 C CA . LEU A 1 404 ? 47.755 1.990 26.694 1.00 73.12 404 LEU A CA 1
ATOM 3269 C C . LEU A 1 404 ? 46.462 1.391 26.135 1.00 81.30 404 LEU A C 1
ATOM 3270 O O . LEU A 1 404 ? 45.934 0.425 26.690 1.00 88.63 404 LEU A O 1
ATOM 3275 N N . LEU A 1 405 ? 45.943 1.960 25.051 1.00 76.85 405 LEU A N 1
ATOM 3276 C CA . LEU A 1 405 ? 44.654 1.514 24.526 1.00 72.92 405 LEU A CA 1
ATOM 3277 C C . LEU A 1 405 ? 44.756 0.822 23.169 1.00 70.63 405 LEU A C 1
ATOM 3278 O O . LEU A 1 405 ? 44.115 -0.209 22.942 1.00 64.49 405 LEU A O 1
ATOM 3283 N N . VAL A 1 406 ? 45.562 1.389 22.275 1.00 73.79 406 VAL A N 1
ATOM 3284 C CA . VAL A 1 406 ? 45.577 0.962 20.878 1.00 74.02 406 VAL A CA 1
ATOM 3285 C C . VAL A 1 406 ? 46.946 0.469 20.394 1.00 78.19 406 VAL A C 1
ATOM 3286 O O . VAL A 1 406 ? 47.211 0.423 19.190 1.00 78.82 406 VAL A O 1
ATOM 3290 N N . GLU A 1 407 ? 47.810 0.096 21.334 1.00 79.06 407 GLU A N 1
ATOM 3291 C CA . GLU A 1 407 ? 49.084 -0.536 20.998 1.00 78.96 407 GLU A CA 1
ATOM 3292 C C . GLU A 1 407 ? 48.825 -1.910 20.376 1.00 74.46 407 GLU A C 1
ATOM 3293 O O . GLU A 1 407 ? 48.065 -2.709 20.927 1.00 69.61 407 GLU A O 1
ATOM 3299 N N . PRO A 1 408 ? 49.451 -2.179 19.217 1.00 76.40 408 PRO A N 1
ATOM 3300 C CA . PRO A 1 408 ? 49.288 -3.380 18.385 1.00 77.21 408 PRO A CA 1
ATOM 3301 C C . PRO A 1 408 ? 49.139 -4.709 19.138 1.00 80.23 408 PRO A C 1
ATOM 3302 O O . PRO A 1 408 ? 48.499 -5.618 18.609 1.00 79.18 408 PRO A O 1
ATOM 3306 N N . ASN A 1 409 ? 49.703 -4.825 20.338 1.00 86.73 409 ASN A N 1
ATOM 3307 C CA . ASN A 1 409 ? 49.678 -6.102 21.049 1.00 90.18 409 ASN A CA 1
ATOM 3308 C C . ASN A 1 409 ? 49.363 -6.023 22.543 1.00 89.72 409 ASN A C 1
ATOM 3309 O O . ASN A 1 409 ? 49.178 -7.054 23.188 1.00 89.74 409 ASN A O 1
ATOM 3314 N N . LEU A 1 410 ? 49.299 -4.816 23.097 1.00 88.31 410 LEU A N 1
ATOM 3315 C CA . LEU A 1 410 ? 49.140 -4.668 24.544 1.00 84.63 410 LEU A CA 1
ATOM 3316 C C . LEU A 1 410 ? 47.993 -3.740 24.948 1.00 79.49 410 LEU A C 1
ATOM 3317 O O . LEU A 1 410 ? 47.576 -3.735 26.108 1.00 79.51 410 LEU A O 1
ATOM 3322 N N . GLY A 1 411 ? 47.489 -2.961 23.993 1.00 76.91 411 GLY A N 1
ATOM 3323 C CA . GLY A 1 411 ? 46.404 -2.026 24.249 1.00 70.05 411 GLY A CA 1
ATOM 3324 C C . GLY A 1 411 ? 45.087 -2.707 24.573 1.00 59.87 411 GLY A C 1
ATOM 3325 O O . GLY A 1 411 ? 44.775 -3.760 24.020 1.00 60.63 411 GLY A O 1
ATOM 3326 N N . LEU A 1 412 ? 44.309 -2.103 25.467 1.00 50.48 412 LEU A N 1
ATOM 3327 C CA . LEU A 1 412 ? 43.076 -2.722 25.948 1.00 47.72 412 LEU A CA 1
ATOM 3328 C C . LEU A 1 412 ? 42.049 -2.992 24.847 1.00 52.58 412 LEU A C 1
ATOM 3329 O O . LEU A 1 412 ? 41.478 -4.074 24.793 1.00 52.12 412 LEU A O 1
ATOM 3334 N N . PHE A 1 413 ? 41.809 -2.011 23.981 1.00 52.20 413 PHE A N 1
ATOM 3335 C CA . PHE A 1 413 ? 40.773 -2.144 22.958 1.00 53.09 413 PHE A CA 1
ATOM 3336 C C . PHE A 1 413 ? 41.129 -3.221 21.931 1.00 50.71 413 PHE A C 1
ATOM 3337 O O . PHE A 1 413 ? 40.251 -3.903 21.407 1.00 46.49 413 PHE A O 1
ATOM 3345 N N . VAL A 1 414 ? 42.419 -3.373 21.652 1.00 51.92 414 VAL A N 1
ATOM 3346 C CA . VAL A 1 414 ? 42.888 -4.428 20.761 1.00 50.35 414 VAL A CA 1
ATOM 3347 C C . VAL A 1 414 ? 42.838 -5.791 21.446 1.00 52.84 414 VAL A C 1
ATOM 3348 O O . VAL A 1 414 ? 42.148 -6.702 20.986 1.00 54.82 414 VAL A O 1
ATOM 3352 N N . THR A 1 415 ? 43.577 -5.910 22.547 1.00 53.18 415 THR A N 1
ATOM 3353 C CA . THR A 1 415 ? 43.676 -7.144 23.328 1.00 51.01 415 THR A CA 1
ATOM 3354 C C . THR A 1 415 ? 42.317 -7.718 23.720 1.00 47.62 415 THR A C 1
ATOM 3355 O O . THR A 1 415 ? 42.019 -8.876 23.435 1.00 48.85 415 THR A O 1
ATOM 3359 N N . ASN A 1 416 ? 41.503 -6.899 24.377 1.00 40.27 416 ASN A N 1
ATOM 3360 C CA . ASN A 1 416 ? 40.212 -7.337 24.896 1.00 41.93 416 ASN A CA 1
ATOM 3361 C C . ASN A 1 416 ? 39.123 -7.338 23.828 1.00 44.17 416 ASN A C 1
ATOM 3362 O O . ASN A 1 416 ? 38.106 -8.014 23.975 1.00 43.45 416 ASN A O 1
ATOM 3367 N N . GLY A 1 417 ? 39.336 -6.570 22.761 1.00 46.48 417 GLY A N 1
ATOM 3368 C CA . GLY A 1 417 ? 38.423 -6.552 21.632 1.00 37.30 417 GLY A CA 1
ATOM 3369 C C . GLY A 1 417 ? 38.560 -7.805 20.784 1.00 37.16 417 GLY A C 1
ATOM 3370 O O . GLY A 1 417 ? 39.630 -8.427 20.751 1.00 35.58 417 GLY A O 1
ATOM 3371 N N . PRO A 1 418 ? 37.477 -8.177 20.079 1.00 35.54 418 PRO A N 1
ATOM 3372 C CA . PRO A 1 418 ? 37.400 -9.400 19.269 1.00 36.34 418 PRO A CA 1
ATOM 3373 C C . PRO A 1 418 ? 38.195 -9.318 17.966 1.00 40.15 418 PRO A C 1
ATOM 3374 O O . PRO A 1 418 ? 38.297 -10.303 17.230 1.00 44.87 418 PRO A O 1
ATOM 3378 N N . LEU A 1 419 ? 38.752 -8.149 17.681 1.00 39.32 419 LEU A N 1
ATOM 3379 C CA . LEU A 1 419 ? 39.472 -7.948 16.435 1.00 38.76 419 LEU A CA 1
ATOM 3380 C C . LEU A 1 419 ? 40.974 -7.938 16.641 1.00 42.00 419 LEU A C 1
ATOM 3381 O O . LEU A 1 419 ? 41.461 -7.784 17.759 1.00 44.62 419 LEU A O 1
ATOM 3386 N N . THR A 1 420 ? 41.701 -8.106 15.544 1.00 43.98 420 THR A N 1
ATOM 3387 C CA . THR A 1 420 ? 43.135 -7.880 15.535 1.00 42.77 420 THR A CA 1
ATOM 3388 C C . THR A 1 420 ? 43.376 -6.374 15.564 1.00 40.16 420 THR A C 1
ATOM 3389 O O . THR A 1 420 ? 42.430 -5.587 15.481 1.00 40.50 420 THR A O 1
ATOM 3393 N N . TYR A 1 421 ? 44.631 -5.963 15.699 1.00 39.72 421 TYR A N 1
ATOM 3394 C CA . TYR A 1 421 ? 44.935 -4.540 15.611 1.00 40.22 421 TYR A CA 1
ATOM 3395 C C . TYR A 1 421 ? 44.559 -3.971 14.230 1.00 40.83 421 TYR A C 1
ATOM 3396 O O . TYR A 1 421 ? 43.959 -2.896 14.160 1.00 37.93 421 TYR A O 1
ATOM 3405 N N . PRO A 1 422 ? 44.901 -4.679 13.131 1.00 44.00 422 PRO A N 1
ATOM 3406 C CA . PRO A 1 422 ? 44.426 -4.174 11.834 1.00 46.33 422 PRO A CA 1
ATOM 3407 C C . PRO A 1 422 ? 42.908 -3.981 11.748 1.00 45.53 422 PRO A C 1
ATOM 3408 O O . PRO A 1 422 ? 42.467 -3.032 11.103 1.00 46.37 422 PRO A O 1
ATOM 3412 N N . GLY A 1 423 ? 42.130 -4.845 12.396 1.00 37.52 423 GLY A N 1
ATOM 3413 C CA . GLY A 1 423 ? 40.682 -4.720 12.385 1.00 37.77 423 GLY A CA 1
ATOM 3414 C C . GLY A 1 423 ? 40.202 -3.464 13.089 1.00 42.68 423 GLY A C 1
ATOM 3415 O O . GLY A 1 423 ? 39.450 -2.657 12.527 1.00 48.68 423 GLY A O 1
ATOM 3416 N N . PHE A 1 424 ? 40.639 -3.307 14.333 1.00 43.93 424 PHE A N 1
ATOM 3417 C CA . PHE A 1 424 ? 40.305 -2.140 15.140 1.00 43.48 424 PHE A CA 1
ATOM 3418 C C . PHE A 1 424 ? 40.700 -0.840 14.431 1.00 45.61 424 PHE A C 1
ATOM 3419 O O . PHE A 1 424 ? 39.907 0.122 14.321 1.00 46.46 424 PHE A O 1
ATOM 3427 N N . LEU A 1 425 ? 41.942 -0.825 13.956 1.00 43.02 425 LEU A N 1
ATOM 3428 C CA . LEU A 1 425 ? 42.457 0.294 13.182 1.00 42.08 425 LEU A CA 1
ATOM 3429 C C . LEU A 1 425 ? 41.551 0.579 11.997 1.00 41.83 425 LEU A C 1
ATOM 3430 O O . LEU A 1 425 ? 41.210 1.727 11.730 1.00 42.73 425 LEU A O 1
ATOM 3435 N N . GLN A 1 426 ? 41.145 -0.477 11.303 1.00 38.86 426 GLN A N 1
ATOM 3436 C CA . GLN A 1 426 ? 40.307 -0.313 10.126 1.00 47.39 426 GLN A CA 1
ATOM 3437 C C . GLN A 1 426 ? 38.970 0.329 10.480 1.00 51.11 426 GLN A C 1
ATOM 3438 O O . GLN A 1 426 ? 38.466 1.155 9.720 1.00 50.80 426 GLN A O 1
ATOM 3444 N N . MET A 1 427 ? 38.404 -0.038 11.631 1.00 44.74 427 MET A N 1
ATOM 3445 C CA . MET A 1 427 ? 37.188 0.628 12.099 1.00 42.04 427 MET A CA 1
ATOM 3446 C C . MET A 1 427 ? 37.452 2.121 12.205 1.00 43.43 427 MET A C 1
ATOM 3447 O O . MET A 1 427 ? 36.676 2.964 11.699 1.00 46.00 427 MET A O 1
ATOM 3452 N N . CYS A 1 428 ? 38.576 2.438 12.842 1.00 43.00 428 CYS A N 1
ATOM 3453 C CA . CYS A 1 428 ? 38.910 3.834 13.101 1.00 44.09 428 CYS A CA 1
ATOM 3454 C C . CYS A 1 428 ? 39.088 4.655 11.830 1.00 38.35 428 CYS A C 1
ATOM 3455 O O . CYS A 1 428 ? 38.443 5.694 11.663 1.00 35.35 428 CYS A O 1
ATOM 3458 N N . THR A 1 429 ? 39.962 4.187 10.942 1.00 40.32 429 THR A N 1
ATOM 3459 C CA . THR A 1 429 ? 40.225 4.866 9.675 1.00 39.85 429 THR A CA 1
ATOM 3460 C C . THR A 1 429 ? 38.950 4.996 8.849 1.00 44.60 429 THR A C 1
ATOM 3461 O O . THR A 1 429 ? 38.682 6.060 8.272 1.00 56.79 429 THR A O 1
ATOM 3465 N N . GLU A 1 430 ? 38.168 3.916 8.804 1.00 36.16 430 GLU A N 1
ATOM 3466 C CA . GLU A 1 430 ? 36.871 3.937 8.130 1.00 32.24 430 GLU A CA 1
ATOM 3467 C C . GLU A 1 430 ? 36.017 5.119 8.575 1.00 35.05 430 GLU A C 1
ATOM 3468 O O . GLU A 1 430 ? 35.628 5.948 7.748 1.00 34.85 430 GLU A O 1
ATOM 3474 N N . VAL A 1 431 ? 35.723 5.220 9.871 1.00 40.29 431 VAL A N 1
ATOM 3475 C CA . VAL A 1 431 ? 34.794 6.282 10.273 1.00 37.25 431 VAL A CA 1
ATOM 3476 C C . VAL A 1 431 ? 35.422 7.686 10.261 1.00 37.83 431 VAL A C 1
ATOM 3477 O O . VAL A 1 431 ? 34.735 8.665 9.960 1.00 37.27 431 VAL A O 1
ATOM 3481 N N . VAL A 1 432 ? 36.716 7.794 10.563 1.00 35.73 432 VAL A N 1
ATOM 3482 C CA . VAL A 1 432 ? 37.346 9.115 10.628 1.00 40.97 432 VAL A CA 1
ATOM 3483 C C . VAL A 1 432 ? 37.485 9.685 9.213 1.00 46.06 432 VAL A C 1
ATOM 3484 O O . VAL A 1 432 ? 37.494 10.902 9.019 1.00 47.34 432 VAL A O 1
ATOM 3488 N N . ALA A 1 433 ? 37.542 8.805 8.217 1.00 48.57 433 ALA A N 1
ATOM 3489 C CA . ALA A 1 433 ? 37.586 9.260 6.829 1.00 47.73 433 ALA A CA 1
ATOM 3490 C C . ALA A 1 433 ? 36.278 9.922 6.374 1.00 47.91 433 ALA A C 1
ATOM 3491 O O . ALA A 1 433 ? 36.185 10.384 5.238 1.00 49.70 433 ALA A O 1
ATOM 3493 N N . THR A 1 434 ? 35.280 9.982 7.255 1.00 43.92 434 THR A N 1
ATOM 3494 C CA . THR A 1 434 ? 33.985 10.564 6.903 1.00 42.51 434 THR A CA 1
ATOM 3495 C C . THR A 1 434 ? 33.546 11.708 7.821 1.00 47.84 434 THR A C 1
ATOM 3496 O O . THR A 1 434 ? 32.515 12.339 7.578 1.00 55.97 434 THR A O 1
ATOM 3500 N N . TYR A 1 435 ? 34.314 11.974 8.874 1.00 41.08 435 TYR A N 1
ATOM 3501 C CA . TYR A 1 435 ? 33.911 12.966 9.872 1.00 35.99 435 TYR A CA 1
ATOM 3502 C C . TYR A 1 435 ? 34.263 14.385 9.458 1.00 36.78 435 TYR A C 1
ATOM 3503 O O . TYR A 1 435 ? 35.435 14.718 9.297 1.00 40.91 435 TYR A O 1
ATOM 3512 N N . ASP A 1 436 ? 33.242 15.219 9.286 1.00 39.67 436 ASP A N 1
ATOM 3513 C CA . ASP A 1 436 ? 33.447 16.630 8.969 1.00 41.82 436 ASP A CA 1
ATOM 3514 C C . ASP A 1 436 ? 32.574 17.513 9.869 1.00 46.04 436 ASP A C 1
ATOM 3515 O O . ASP A 1 436 ? 31.636 17.031 10.502 1.00 46.02 436 ASP A O 1
ATOM 3520 N N . TRP A 1 437 ? 32.887 18.805 9.920 1.00 46.03 437 TRP A N 1
ATOM 3521 C CA . TRP A 1 437 ? 32.184 19.746 10.785 1.00 47.19 437 TRP A CA 1
ATOM 3522 C C . TRP A 1 437 ? 30.922 20.345 10.163 1.00 49.73 437 TRP A C 1
ATOM 3523 O O . TRP A 1 437 ? 30.030 20.790 10.884 1.00 52.54 437 TRP A O 1
ATOM 3534 N N . LYS A 1 438 ? 30.845 20.355 8.835 1.00 51.20 438 LYS A N 1
ATOM 3535 C CA . LYS A 1 438 ? 29.803 21.114 8.142 1.00 53.46 438 LYS A CA 1
ATOM 3536 C C . LYS A 1 438 ? 28.414 20.496 8.252 1.00 51.04 438 LYS A C 1
ATOM 3537 O O . LYS A 1 438 ? 28.246 19.283 8.111 1.00 49.92 438 LYS A O 1
ATOM 3543 N N . ASP A 1 439 ? 27.429 21.358 8.510 1.00 47.77 439 ASP A N 1
ATOM 3544 C CA . ASP A 1 439 ? 26.019 20.980 8.624 1.00 48.55 439 ASP A CA 1
ATOM 3545 C C . ASP A 1 439 ? 25.761 19.901 9.680 1.00 52.21 439 ASP A C 1
ATOM 3546 O O . ASP A 1 439 ? 24.694 19.283 9.704 1.00 55.33 439 ASP A O 1
ATOM 3551 N N . TRP A 1 440 ? 26.736 19.684 10.557 1.00 48.91 440 TRP A N 1
ATOM 3552 C CA . TRP A 1 440 ? 26.607 18.690 11.612 1.00 47.76 440 TRP A CA 1
ATOM 3553 C C . TRP A 1 440 ? 25.729 19.224 12.743 1.00 50.39 440 TRP A C 1
ATOM 3554 O O . TRP A 1 440 ? 25.915 20.348 13.209 1.00 52.34 440 TRP A O 1
ATOM 3565 N N . GLN A 1 441 ? 24.771 18.411 13.174 1.00 47.70 441 GLN A N 1
ATOM 3566 C CA . GLN A 1 441 ? 23.898 18.761 14.291 1.00 49.35 441 GLN A CA 1
ATOM 3567 C C . GLN A 1 441 ? 23.479 17.497 15.045 1.00 50.87 441 GLN A C 1
ATOM 3568 O O . GLN A 1 441 ? 23.357 16.428 14.444 1.00 47.15 441 GLN A O 1
ATOM 3574 N N . PRO A 1 442 ? 23.276 17.609 16.370 1.00 49.54 442 PRO A N 1
ATOM 3575 C CA . PRO A 1 442 ? 22.931 16.445 17.194 1.00 42.70 442 PRO A CA 1
ATOM 3576 C C . PRO A 1 442 ? 21.598 15.810 16.809 1.00 39.89 442 PRO A C 1
ATOM 3577 O O . PRO A 1 442 ? 20.702 16.499 16.315 1.00 44.23 442 PRO A O 1
ATOM 3581 N N . ARG A 1 443 ? 21.484 14.504 17.037 1.00 36.31 443 ARG A N 1
ATOM 3582 C CA . ARG A 1 443 ? 20.255 13.759 16.767 1.00 41.93 443 ARG A CA 1
ATOM 3583 C C . ARG A 1 443 ? 19.062 14.334 17.526 1.00 48.13 443 ARG A C 1
ATOM 3584 O O . ARG A 1 443 ? 19.232 15.033 18.523 1.00 56.64 443 ARG A O 1
ATOM 3592 N N . GLN A 1 444 ? 17.856 14.038 17.054 1.00 49.87 444 GLN A N 1
ATOM 3593 C CA . GLN A 1 444 ? 16.642 14.468 17.741 1.00 54.08 444 GLN A CA 1
ATOM 3594 C C . GLN A 1 444 ? 16.059 13.335 18.589 1.00 57.72 444 GLN A C 1
ATOM 3595 O O . GLN A 1 444 ? 16.242 12.158 18.267 1.00 57.35 444 GLN A O 1
ATOM 3601 N N . PRO A 1 445 ? 15.365 13.689 19.686 1.00 57.88 445 PRO A N 1
ATOM 3602 C CA . PRO A 1 445 ? 14.815 12.697 20.615 1.00 49.71 445 PRO A CA 1
ATOM 3603 C C . PRO A 1 445 ? 13.747 11.810 19.988 1.00 47.95 445 PRO A C 1
ATOM 3604 O O . PRO A 1 445 ? 12.737 12.321 19.509 1.00 51.18 445 PRO A O 1
ATOM 3608 N N . ILE A 1 446 ? 13.976 10.501 19.995 1.00 45.20 446 ILE A N 1
ATOM 3609 C CA . ILE A 1 446 ? 12.962 9.548 19.569 1.00 47.85 446 ILE A CA 1
ATOM 3610 C C . ILE A 1 446 ? 11.758 9.577 20.506 1.00 54.03 446 ILE A C 1
ATOM 3611 O O . ILE A 1 446 ? 10.613 9.548 20.057 1.00 58.30 446 ILE A O 1
ATOM 3616 N N . CYS A 1 447 ? 12.027 9.631 21.809 1.00 54.19 447 CYS A N 1
ATOM 3617 C CA . CYS A 1 447 ? 10.970 9.622 22.816 1.00 53.82 447 CYS A CA 1
ATOM 3618 C C . CYS A 1 447 ? 11.376 10.381 24.080 1.00 57.75 447 CYS A C 1
ATOM 3619 O O . CYS A 1 447 ? 12.474 10.929 24.157 1.00 59.92 447 CYS A O 1
ATOM 3622 N N . ASP A 1 448 ? 10.485 10.407 25.067 1.00 59.97 448 ASP A N 1
ATOM 3623 C CA . ASP A 1 448 ? 10.735 11.119 26.319 1.00 60.44 448 ASP A CA 1
ATOM 3624 C C . ASP A 1 448 ?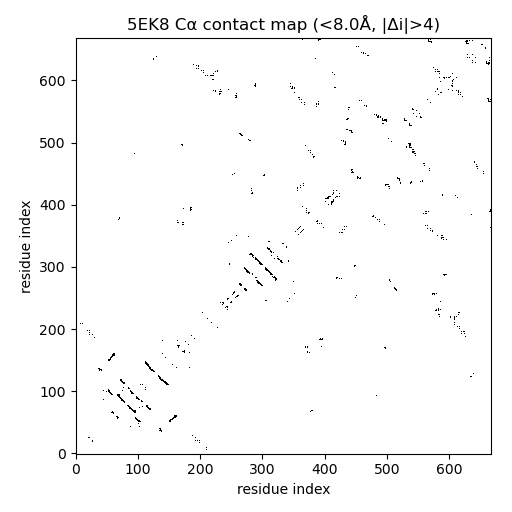 11.891 10.520 27.115 1.00 57.36 448 ASP A C 1
ATOM 3625 O O . ASP A 1 448 ? 12.614 11.243 27.799 1.00 57.64 448 ASP A O 1
ATOM 3630 N N . ASP A 1 449 ? 12.061 9.204 27.022 1.00 54.43 449 ASP A N 1
ATOM 3631 C CA . ASP A 1 449 ? 13.139 8.516 27.727 1.00 54.14 449 ASP A CA 1
ATOM 3632 C C . ASP A 1 449 ? 14.488 8.699 27.035 1.00 52.17 449 ASP A C 1
ATOM 3633 O O . ASP A 1 449 ? 15.525 8.289 27.561 1.00 49.01 449 ASP A O 1
ATOM 3638 N N . HIS A 1 450 ? 14.475 9.315 25.857 1.00 55.58 450 HIS A N 1
ATOM 3639 C CA . HIS A 1 450 ? 15.704 9.512 25.096 1.00 56.33 450 HIS A CA 1
ATOM 3640 C C . HIS A 1 450 ? 16.520 10.655 25.691 1.00 57.13 450 HIS A C 1
ATOM 3641 O O . HIS A 1 450 ? 16.623 11.740 25.113 1.00 55.42 450 HIS A O 1
ATOM 3648 N N . LYS A 1 451 ? 17.097 10.391 26.856 1.00 58.64 451 LYS A N 1
ATOM 3649 C CA . LYS A 1 451 ? 17.795 11.409 27.624 1.00 60.55 451 LYS A CA 1
ATOM 3650 C C . LYS A 1 451 ? 18.966 12.038 26.861 1.00 56.30 451 LYS A C 1
ATOM 3651 O O . LYS A 1 451 ? 19.147 13.262 26.887 1.00 59.63 451 LYS A O 1
ATOM 3657 N N . TYR A 1 452 ? 19.757 11.217 26.177 1.00 47.44 452 TYR A N 1
ATOM 3658 C CA . TYR A 1 452 ? 20.941 11.748 25.517 1.00 49.47 452 TYR A CA 1
ATOM 3659 C C . TYR A 1 452 ? 20.598 12.802 24.467 1.00 51.17 452 TYR A C 1
ATOM 3660 O O . TYR A 1 452 ? 21.290 13.805 24.342 1.00 52.75 452 TYR A O 1
ATOM 3669 N N . ALA A 1 453 ? 19.544 12.563 23.698 1.00 50.23 453 ALA A N 1
ATOM 3670 C CA . ALA A 1 453 ? 19.166 13.490 22.640 1.00 49.70 453 ALA A CA 1
ATOM 3671 C C . ALA A 1 453 ? 18.736 14.834 23.214 1.00 52.46 453 ALA A C 1
ATOM 3672 O O . ALA A 1 453 ? 19.178 15.887 22.752 1.00 55.42 453 ALA A O 1
ATOM 3674 N N . LYS A 1 454 ? 17.873 14.788 24.225 1.00 52.34 454 LYS A N 1
ATOM 3675 C CA . LYS A 1 454 ? 17.439 15.995 24.921 1.00 54.26 454 LYS A CA 1
ATOM 3676 C C . LYS A 1 454 ? 18.650 16.777 25.440 1.00 52.51 454 LYS A C 1
ATOM 3677 O O . LYS A 1 454 ? 18.808 17.977 25.159 1.00 52.69 454 LYS A O 1
ATOM 3683 N N . ALA A 1 455 ? 19.508 16.078 26.180 1.00 47.96 455 ALA A N 1
ATOM 3684 C CA . ALA A 1 455 ? 20.723 16.670 26.736 1.00 47.86 455 ALA A CA 1
ATOM 3685 C C . ALA A 1 455 ? 21.580 17.345 25.666 1.00 51.15 455 ALA A C 1
ATOM 3686 O O . ALA A 1 455 ? 21.971 18.511 25.796 1.00 52.75 455 ALA A O 1
ATOM 3688 N N . ALA A 1 456 ? 21.845 16.596 24.602 1.00 52.44 456 ALA A N 1
ATOM 3689 C CA . ALA A 1 456 ? 22.691 17.039 23.502 1.00 51.19 456 ALA A CA 1
ATOM 3690 C C . ALA A 1 456 ? 22.129 18.272 22.806 1.00 53.98 456 ALA A C 1
ATOM 3691 O O . ALA A 1 456 ? 22.869 19.203 22.502 1.00 54.13 456 ALA A O 1
ATOM 3693 N N . ASN A 1 457 ? 20.824 18.286 22.558 1.00 55.47 457 ASN A N 1
ATOM 3694 C CA . ASN A 1 457 ? 20.207 19.433 21.899 1.00 57.08 457 ASN A CA 1
ATOM 3695 C C . ASN A 1 457 ? 20.212 20.682 22.779 1.00 58.97 457 ASN A C 1
ATOM 3696 O O . ASN A 1 457 ? 20.476 21.790 22.294 1.00 60.94 457 ASN A O 1
ATOM 3701 N N . LEU A 1 458 ? 19.934 20.502 24.069 1.00 53.95 458 LEU A N 1
ATOM 3702 C CA . LEU A 1 458 ? 20.017 21.604 25.026 1.00 51.24 458 LEU A CA 1
ATOM 3703 C C . LEU A 1 458 ? 21.418 22.216 25.015 1.00 52.09 458 LEU A C 1
ATOM 3704 O O . LEU A 1 458 ? 21.592 23.441 24.868 0.83 53.25 458 LEU A O 1
ATOM 3709 N N . TYR A 1 459 ? 22.418 21.349 25.157 1.00 52.10 459 TYR A N 1
ATOM 3710 C CA . TYR A 1 459 ? 23.807 21.792 25.145 1.00 52.92 459 TYR A CA 1
ATOM 3711 C C . TYR A 1 459 ? 24.152 22.486 23.836 1.00 58.53 459 TYR A C 1
ATOM 3712 O O . TYR A 1 459 ? 24.886 23.472 23.821 1.00 60.88 459 TYR A O 1
ATOM 3721 N N . TRP A 1 460 ? 23.609 21.963 22.742 1.00 58.34 460 TRP A N 1
ATOM 3722 C CA . TRP A 1 460 ? 23.860 22.510 21.421 1.00 56.54 460 TRP A CA 1
ATOM 3723 C C . TRP A 1 460 ? 23.337 23.932 21.326 1.00 56.92 460 TRP A C 1
ATOM 3724 O O . TRP A 1 460 ? 24.004 24.801 20.770 1.00 61.01 460 TRP A O 1
ATOM 3735 N N . GLN A 1 461 ? 22.145 24.171 21.866 1.00 56.86 461 GLN A N 1
ATOM 3736 C CA . GLN A 1 461 ? 21.577 25.516 21.849 1.00 60.33 461 GLN A CA 1
ATOM 3737 C C . GLN A 1 461 ? 22.400 26.458 22.721 1.00 61.90 461 GLN A C 1
ATOM 3738 O O . GLN A 1 461 ? 22.589 27.636 22.380 1.00 63.36 461 GLN A O 1
ATOM 3744 N N . ILE A 1 462 ? 22.904 25.936 23.837 1.00 61.30 462 ILE A N 1
ATOM 3745 C CA . ILE A 1 462 ? 23.823 26.715 24.667 1.00 60.68 462 ILE A CA 1
ATOM 3746 C C . ILE A 1 462 ? 25.062 27.139 23.871 1.00 56.45 462 ILE A C 1
ATOM 3747 O O . ILE A 1 462 ? 25.456 28.311 23.883 1.00 51.90 462 ILE A O 1
ATOM 3752 N N . LEU A 1 463 ? 25.662 26.179 23.172 1.00 55.50 463 LEU A N 1
ATOM 3753 C CA . LEU A 1 463 ? 26.827 26.445 22.332 1.00 54.54 463 LEU A CA 1
ATOM 3754 C C . LEU A 1 463 ? 26.503 27.447 21.230 1.00 55.80 463 LEU A C 1
ATOM 3755 O O . LEU A 1 463 ? 27.333 28.271 20.872 1.00 56.10 463 LEU A O 1
ATOM 3760 N N . THR A 1 464 ? 25.291 27.378 20.697 1.00 52.32 464 THR A N 1
ATOM 3761 C CA . THR A 1 464 ? 24.869 28.319 19.672 1.00 53.29 464 THR A CA 1
ATOM 3762 C C . THR A 1 464 ? 24.851 29.742 20.217 1.00 58.30 464 THR A C 1
ATOM 3763 O O . THR A 1 464 ? 25.456 30.647 19.626 1.00 61.32 464 THR A O 1
ATOM 3767 N N . GLU A 1 465 ? 24.164 29.930 21.346 1.00 57.10 465 GLU A N 1
ATOM 3768 C CA . GLU A 1 465 ? 24.136 31.227 22.024 1.00 56.90 465 GLU A CA 1
ATOM 3769 C C . GLU A 1 465 ? 25.549 31.739 22.285 1.00 54.39 465 GLU A C 1
ATOM 3770 O O . GLU A 1 465 ? 25.887 32.883 21.960 1.00 53.07 465 GLU A O 1
ATOM 3776 N N . TYR A 1 466 ? 26.369 30.870 22.868 1.00 53.00 466 TYR A N 1
ATOM 3777 C CA . TYR A 1 466 ? 27.745 31.208 23.208 1.00 53.15 466 TYR A CA 1
ATOM 3778 C C . TYR A 1 466 ? 28.535 31.684 21.996 1.00 54.79 466 TYR A C 1
ATOM 3779 O O . TYR A 1 466 ? 29.107 32.771 22.017 1.00 58.33 466 TYR A O 1
ATOM 3788 N N . VAL A 1 467 ? 28.553 30.868 20.946 1.00 55.68 467 VAL A N 1
ATOM 3789 C CA . VAL A 1 467 ? 29.312 31.163 19.735 1.00 58.30 467 VAL A CA 1
ATOM 3790 C C . VAL A 1 467 ? 28.854 32.468 19.095 1.00 64.37 467 VAL A C 1
ATOM 3791 O O . VAL A 1 467 ? 29.679 33.315 18.741 1.00 68.02 467 VAL A O 1
ATOM 3795 N N . ASP A 1 468 ? 27.540 32.625 18.947 1.00 64.24 468 ASP A N 1
ATOM 3796 C CA . ASP A 1 468 ? 26.982 33.858 18.395 1.00 63.46 468 ASP A CA 1
ATOM 3797 C C . ASP A 1 468 ? 27.457 35.074 19.188 1.00 63.85 468 ASP A C 1
ATOM 3798 O O . ASP A 1 468 ? 27.963 36.048 18.618 1.00 64.67 468 ASP A O 1
ATOM 3803 N N . ALA A 1 469 ? 27.304 35.002 20.508 1.00 64.02 469 ALA A N 1
ATOM 3804 C CA . ALA A 1 469 ? 27.706 36.094 21.390 1.00 63.27 469 ALA A CA 1
ATOM 3805 C C . ALA A 1 469 ? 29.185 36.437 21.237 1.00 62.60 469 ALA A C 1
ATOM 3806 O O . ALA A 1 469 ? 29.546 37.596 21.019 1.00 62.46 469 ALA A O 1
ATOM 3808 N N . PHE A 1 470 ? 30.031 35.418 21.344 1.00 59.25 470 PHE A N 1
ATOM 3809 C CA . PHE A 1 470 ? 31.477 35.594 21.255 1.00 59.37 470 PHE A CA 1
ATOM 3810 C C . PHE A 1 470 ? 31.873 36.244 19.940 1.00 64.86 470 PHE A C 1
ATOM 3811 O O . PHE A 1 470 ? 32.622 37.224 19.922 1.00 65.94 470 PHE A O 1
ATOM 3819 N N . PHE A 1 471 ? 31.367 35.690 18.842 1.00 66.71 471 PHE A N 1
ATOM 3820 C CA . PHE A 1 471 ? 31.656 36.217 17.516 1.00 66.69 471 PHE A CA 1
ATOM 3821 C C . PHE A 1 471 ? 31.234 37.672 17.403 1.00 66.02 471 PHE A C 1
ATOM 3822 O O . PHE A 1 471 ? 31.938 38.484 16.802 1.00 66.89 471 PHE A O 1
ATOM 3830 N N . ALA A 1 472 ? 30.083 37.999 17.982 1.00 66.80 472 ALA A N 1
ATOM 3831 C CA . ALA A 1 472 ? 29.600 39.375 17.961 1.00 68.40 472 ALA A CA 1
ATOM 3832 C C . ALA A 1 472 ? 30.556 40.305 18.709 1.00 70.84 472 ALA A C 1
ATOM 3833 O O . ALA A 1 472 ? 30.918 41.372 18.209 1.00 70.71 472 ALA A O 1
ATOM 3835 N N . LYS A 1 473 ? 30.971 39.884 19.902 1.00 66.14 473 LYS A N 1
ATOM 3836 C CA . LYS A 1 473 ? 31.821 40.710 20.759 1.00 64.37 473 LYS A CA 1
ATOM 3837 C C . LYS A 1 473 ? 33.187 41.015 20.139 1.00 60.22 473 LYS A C 1
ATOM 3838 O O . LYS A 1 473 ? 33.648 42.157 20.175 1.00 59.13 473 LYS A O 1
ATOM 3844 N N . HIS A 1 474 ? 33.829 39.998 19.574 1.00 59.99 474 HIS A N 1
ATOM 3845 C CA . HIS A 1 474 ? 35.183 40.150 19.046 1.00 63.75 474 HIS A CA 1
ATOM 3846 C C . HIS A 1 474 ? 35.219 40.251 17.523 1.00 66.34 474 HIS A C 1
ATOM 3847 O O . HIS A 1 474 ? 36.233 39.931 16.906 1.00 66.72 474 HIS A O 1
ATOM 3854 N N . GLN A 1 475 ? 34.116 40.698 16.926 1.00 69.61 475 GLN A N 1
ATOM 3855 C CA . GLN A 1 475 ? 33.974 40.737 15.470 1.00 71.13 475 GLN A CA 1
ATOM 3856 C C . GLN A 1 475 ? 35.133 41.443 14.765 1.00 63.80 475 GLN A C 1
ATOM 3857 O O . GLN A 1 475 ? 35.715 40.908 13.814 1.00 57.62 475 GLN A O 1
ATOM 3863 N N . GLN A 1 476 ? 35.472 42.635 15.245 1.00 62.90 476 GLN A N 1
ATOM 3864 C CA . GLN A 1 476 ? 36.524 43.430 14.627 1.00 65.02 476 GLN A CA 1
ATOM 3865 C C . GLN A 1 476 ? 37.868 42.709 14.666 1.00 65.89 476 GLN A C 1
ATOM 3866 O O . GLN A 1 476 ? 38.580 42.647 13.662 1.00 62.19 476 GLN A O 1
ATOM 3872 N N . ALA A 1 477 ? 38.209 42.159 15.826 1.00 64.30 477 ALA A N 1
ATOM 3873 C CA . ALA A 1 477 ? 39.475 41.453 15.983 1.00 59.76 477 ALA A CA 1
ATOM 3874 C C . ALA A 1 477 ? 39.491 40.148 15.185 1.00 57.59 477 ALA A C 1
ATOM 3875 O O . ALA A 1 477 ? 40.509 39.786 14.593 1.00 51.98 477 ALA A O 1
ATOM 3877 N N . ILE A 1 478 ? 38.359 39.450 15.171 1.00 60.58 478 ILE A N 1
ATOM 3878 C CA . ILE A 1 478 ? 38.236 38.208 14.414 1.00 60.85 478 ILE A CA 1
ATOM 3879 C C . ILE A 1 478 ? 38.462 38.458 12.924 1.00 62.72 478 ILE A C 1
ATOM 3880 O O . ILE A 1 478 ? 39.134 37.676 12.250 1.00 63.65 478 ILE A O 1
ATOM 3885 N N . ALA A 1 479 ? 37.915 39.560 12.417 1.00 63.97 479 ALA A N 1
ATOM 3886 C CA . ALA A 1 479 ? 38.089 39.919 11.009 1.00 61.18 479 ALA A CA 1
ATOM 3887 C C . ALA A 1 479 ? 39.501 40.426 10.706 1.00 63.95 479 ALA A C 1
ATOM 3888 O O . ALA A 1 479 ? 40.078 40.086 9.674 1.00 68.35 479 ALA A O 1
ATOM 3890 N N . ASP A 1 480 ? 40.049 41.236 11.608 1.00 64.24 480 ASP A N 1
ATOM 3891 C CA . ASP A 1 480 ? 41.373 41.832 11.426 1.00 62.36 480 ASP A CA 1
ATOM 3892 C C . ASP A 1 480 ? 42.478 40.788 11.271 1.00 61.16 480 ASP A C 1
ATOM 3893 O O . ASP A 1 480 ? 43.465 41.017 10.573 1.00 64.23 480 ASP A O 1
ATOM 3898 N N . GLU A 1 481 ? 42.312 39.648 11.929 1.00 60.84 481 GLU A N 1
ATOM 3899 C CA . GLU A 1 481 ? 43.313 38.592 11.880 1.00 62.46 481 GLU A CA 1
ATOM 3900 C C . GLU A 1 481 ? 42.720 37.317 11.298 1.00 59.86 481 GLU A C 1
ATOM 3901 O O . GLU A 1 481 ? 42.973 36.214 11.785 1.00 58.55 481 GLU A O 1
ATOM 3907 N N . TRP A 1 482 ? 41.935 37.489 10.240 1.00 59.14 482 TRP A N 1
ATOM 3908 C CA . TRP A 1 482 ? 41.249 36.383 9.586 1.00 57.17 482 TRP A CA 1
ATOM 3909 C C . TRP A 1 482 ? 42.230 35.452 8.873 1.00 55.56 482 TRP A C 1
ATOM 3910 O O . TRP A 1 482 ? 41.933 34.275 8.636 1.00 57.08 482 TRP A O 1
ATOM 3921 N N . VAL A 1 483 ? 43.400 35.989 8.541 1.00 52.65 483 VAL A N 1
ATOM 3922 C CA . VAL A 1 483 ? 44.458 35.216 7.899 1.00 56.43 483 VAL A CA 1
ATOM 3923 C C . VAL A 1 483 ? 44.787 33.968 8.715 1.00 55.68 483 VAL A C 1
ATOM 3924 O O . VAL A 1 483 ? 45.037 32.890 8.161 1.00 57.93 483 VAL A O 1
ATOM 3928 N N . GLU A 1 484 ? 44.759 34.119 10.035 1.00 52.44 484 GLU A N 1
ATOM 3929 C CA . GLU A 1 484 ? 44.972 32.995 10.937 1.00 49.77 484 GLU A CA 1
ATOM 3930 C C . GLU A 1 484 ? 43.895 31.936 10.719 1.00 45.19 484 GLU A C 1
ATOM 3931 O O . GLU A 1 484 ? 44.190 30.743 10.682 1.00 41.88 484 GLU A O 1
ATOM 3937 N N . ILE A 1 485 ? 42.650 32.375 10.559 1.00 44.72 485 ILE A N 1
ATOM 3938 C CA . ILE A 1 485 ? 41.557 31.445 10.283 1.00 48.24 485 ILE A CA 1
ATOM 3939 C C . ILE A 1 485 ? 41.788 30.713 8.968 1.00 50.30 485 ILE A C 1
ATOM 3940 O O . ILE A 1 485 ? 41.500 29.519 8.856 1.00 50.14 485 ILE A O 1
ATOM 3945 N N . ARG A 1 486 ? 42.326 31.419 7.978 1.00 49.15 486 ARG A N 1
ATOM 3946 C CA . ARG A 1 486 ? 42.614 30.776 6.702 1.00 48.59 486 ARG A CA 1
ATOM 3947 C C . ARG A 1 486 ? 43.702 29.714 6.840 1.00 49.26 486 ARG A C 1
ATOM 3948 O O . ARG A 1 486 ? 43.556 28.610 6.321 1.00 51.73 486 ARG A O 1
ATOM 3956 N N . ARG A 1 487 ? 44.791 30.044 7.530 1.00 45.62 487 ARG A N 1
ATOM 3957 C CA . ARG A 1 487 ? 45.879 29.084 7.728 1.00 48.87 487 ARG A CA 1
ATOM 3958 C C . ARG A 1 487 ? 45.399 27.867 8.513 1.00 52.31 487 ARG A C 1
ATOM 3959 O O . ARG A 1 487 ? 45.797 26.732 8.236 1.00 56.59 487 ARG A O 1
ATOM 3967 N N . PHE A 1 488 ? 44.536 28.130 9.489 1.00 48.30 488 PHE A N 1
ATOM 3968 C CA . PHE A 1 488 ? 43.859 27.110 10.285 1.00 46.56 488 PHE A CA 1
ATOM 3969 C C . PHE A 1 488 ? 43.084 26.144 9.382 1.00 48.98 488 PHE A C 1
ATOM 3970 O O . PHE A 1 488 ? 43.288 24.918 9.414 1.00 54.36 488 PHE A O 1
ATOM 3978 N N . SER A 1 489 ? 42.210 26.719 8.562 1.00 43.43 489 SER A N 1
ATOM 3979 C CA . SER A 1 489 ? 41.414 25.967 7.603 1.00 48.78 489 SER A CA 1
ATOM 3980 C C . SER A 1 489 ? 42.292 25.117 6.679 1.00 52.54 489 SER A C 1
ATOM 3981 O O . SER A 1 489 ? 42.051 23.919 6.493 1.00 50.13 489 SER A O 1
ATOM 3984 N N . GLU A 1 490 ? 43.316 25.749 6.114 1.00 54.80 490 GLU A N 1
ATOM 3985 C CA . GLU A 1 490 ? 44.213 25.093 5.172 1.00 51.47 490 GLU A CA 1
ATOM 3986 C C . GLU A 1 490 ? 44.934 23.915 5.811 1.00 47.39 490 GLU A C 1
ATOM 3987 O O . GLU A 1 490 ? 45.026 22.855 5.211 1.00 44.42 490 GLU A O 1
ATOM 3993 N N . ASP A 1 491 ? 45.434 24.097 7.030 1.00 46.57 491 ASP A N 1
ATOM 3994 C CA . ASP A 1 491 ? 46.091 23.005 7.743 1.00 45.76 491 ASP A CA 1
ATOM 3995 C C . ASP A 1 491 ? 45.126 21.843 7.981 1.00 40.49 491 ASP A C 1
ATOM 3996 O O . ASP A 1 491 ? 45.479 20.670 7.765 1.00 36.68 491 ASP A O 1
ATOM 4001 N N . LEU A 1 492 ? 43.905 22.176 8.406 1.00 39.54 492 LEU A N 1
ATOM 4002 C CA . LEU A 1 492 ? 42.853 21.168 8.577 1.00 39.85 492 LEU A CA 1
ATOM 4003 C C . LEU A 1 492 ? 42.607 20.340 7.313 1.00 46.82 492 LEU A C 1
ATOM 4004 O O . LEU A 1 492 ? 42.704 19.112 7.343 1.00 47.66 492 LEU A O 1
ATOM 4009 N N . VAL A 1 493 ? 42.283 21.016 6.212 1.00 48.56 493 VAL A N 1
ATOM 4010 C CA . VAL A 1 493 ? 41.986 20.334 4.953 1.00 46.24 493 VAL A CA 1
ATOM 4011 C C . VAL A 1 493 ? 43.184 19.532 4.447 1.00 43.49 493 VAL A C 1
ATOM 4012 O O . VAL A 1 493 ? 43.059 18.356 4.105 1.00 42.68 493 VAL A O 1
ATOM 4016 N N . GLU A 1 494 ? 44.345 20.174 4.413 1.00 40.42 494 GLU A N 1
ATOM 4017 C CA . GLU A 1 494 ? 45.545 19.565 3.860 1.00 45.15 494 GLU A CA 1
ATOM 4018 C C . GLU A 1 494 ? 46.016 18.361 4.656 1.00 45.85 494 GLU A C 1
ATOM 4019 O O . GLU A 1 494 ? 46.663 17.474 4.103 0.90 47.30 494 GLU A O 1
ATOM 4025 N N . HIS A 1 495 ? 45.704 18.318 5.948 1.00 45.96 495 HIS A N 1
ATOM 4026 C CA . HIS A 1 495 ? 46.240 17.238 6.769 1.00 41.66 495 HIS A CA 1
ATOM 4027 C C . HIS A 1 495 ? 45.201 16.217 7.194 1.00 42.10 495 HIS A C 1
ATOM 4028 O O . HIS A 1 495 ? 45.527 15.237 7.858 1.00 41.14 495 HIS A O 1
ATOM 4035 N N . SER A 1 496 ? 43.954 16.432 6.795 1.00 42.08 496 SER A N 1
ATOM 4036 C CA . SER A 1 496 ? 42.898 15.492 7.128 1.00 39.05 496 SER A CA 1
ATOM 4037 C C . SER A 1 496 ? 43.075 14.224 6.309 1.00 38.69 496 SER A C 1
ATOM 4038 O O . SER A 1 496 ? 43.953 14.157 5.455 1.00 37.82 496 SER A O 1
ATOM 4041 N N . MET A 1 497 ? 42.255 13.215 6.581 1.00 41.05 497 MET A N 1
ATOM 4042 C CA . MET A 1 497 ? 42.290 11.995 5.791 1.00 39.67 497 MET A CA 1
ATOM 4043 C C . MET A 1 497 ? 41.724 12.252 4.409 1.00 47.06 497 MET A C 1
ATOM 4044 O O . MET A 1 497 ? 40.951 13.190 4.211 1.00 50.45 497 MET A O 1
ATOM 4049 N N . PRO A 1 498 ? 42.119 11.427 3.436 1.00 46.93 498 PRO A N 1
ATOM 4050 C CA . PRO A 1 498 ? 41.373 11.449 2.182 1.00 41.86 498 PRO A CA 1
ATOM 4051 C C . PRO A 1 498 ? 39.961 10.929 2.415 1.00 35.99 498 PRO A C 1
ATOM 4052 O O . PRO A 1 498 ? 39.803 9.875 3.026 1.00 35.42 498 PRO A O 1
ATOM 4056 N N . TYR A 1 499 ? 38.958 11.662 1.941 1.00 41.88 499 TYR A N 1
ATOM 4057 C CA . TYR A 1 499 ? 37.565 11.255 2.092 1.00 44.08 499 TYR A CA 1
ATOM 4058 C C . TYR A 1 499 ? 37.264 9.916 1.433 1.00 49.09 499 TYR A C 1
ATOM 4059 O O . TYR A 1 499 ? 37.720 9.627 0.325 1.00 52.44 499 TYR A O 1
ATOM 4068 N N . GLN A 1 500 ? 36.485 9.108 2.143 1.00 51.72 500 GLN A N 1
ATOM 4069 C CA . GLN A 1 500 ? 36.060 7.796 1.682 1.00 53.12 500 GLN A CA 1
ATOM 4070 C C . GLN A 1 500 ? 34.662 7.539 2.212 1.00 49.28 500 GLN A C 1
ATOM 4071 O O . GLN A 1 500 ? 34.483 7.404 3.414 1.00 50.67 500 GLN A O 1
ATOM 4077 N N . PRO A 1 501 ? 33.665 7.497 1.316 1.00 52.17 501 PRO A N 1
ATOM 4078 C CA . PRO A 1 501 ? 32.271 7.281 1.707 1.00 48.24 501 PRO A CA 1
ATOM 4079 C C . PRO A 1 501 ? 32.149 6.082 2.625 1.00 49.97 501 PRO A C 1
ATOM 4080 O O . PRO A 1 501 ? 32.847 5.088 2.409 1.00 49.71 501 PRO A O 1
ATOM 4084 N N . ILE A 1 502 ? 31.290 6.194 3.636 1.00 50.53 502 ILE A N 1
ATOM 4085 C CA . ILE A 1 502 ? 31.248 5.235 4.729 1.00 50.14 502 ILE A CA 1
ATOM 4086 C C . ILE A 1 502 ? 31.127 3.791 4.253 1.00 51.25 502 ILE A C 1
ATOM 4087 O O . ILE A 1 502 ? 30.452 3.491 3.268 1.00 47.84 502 ILE A O 1
ATOM 4092 N N . GLU A 1 503 ? 31.839 2.912 4.948 1.00 57.83 503 GLU A N 1
ATOM 4093 C CA . GLU A 1 503 ? 31.769 1.479 4.718 1.00 59.92 503 GLU A CA 1
ATOM 4094 C C . GLU A 1 503 ? 32.060 0.761 6.030 1.00 57.39 503 GLU A C 1
ATOM 4095 O O . GLU A 1 503 ? 32.584 1.357 6.971 1.00 55.26 503 GLU A O 1
ATOM 4101 N N . GLY A 1 504 ? 31.708 -0.516 6.095 1.00 55.21 504 GLY A N 1
ATOM 4102 C CA . GLY A 1 504 ? 31.938 -1.296 7.294 1.00 54.89 504 GLY A CA 1
ATOM 4103 C C . GLY A 1 504 ? 30.739 -1.309 8.219 1.00 54.69 504 GLY A C 1
ATOM 4104 O O . GLY A 1 504 ? 29.593 -1.321 7.770 1.00 52.36 504 GLY A O 1
ATOM 4105 N N . ILE A 1 505 ? 31.013 -1.289 9.520 1.00 51.11 505 ILE A N 1
ATOM 4106 C CA . ILE A 1 505 ? 29.985 -1.483 10.537 1.00 51.60 505 ILE A CA 1
ATOM 4107 C C . ILE A 1 505 ? 28.982 -0.326 10.618 1.00 53.58 505 ILE A C 1
ATOM 4108 O O . ILE A 1 505 ? 27.828 -0.526 11.002 1.00 54.54 505 ILE A O 1
ATOM 4113 N N . MET A 1 506 ? 29.408 0.877 10.242 1.00 52.55 506 MET A N 1
ATOM 4114 C CA . MET A 1 506 ? 28.542 2.050 10.359 1.00 49.59 506 MET A CA 1
ATOM 4115 C C . MET A 1 506 ? 27.827 2.384 9.053 1.00 43.08 506 MET A C 1
ATOM 4116 O O . MET A 1 506 ? 27.197 3.437 8.934 1.00 36.25 506 MET A O 1
ATOM 4121 N N . ALA A 1 507 ? 27.918 1.484 8.081 1.00 45.44 507 ALA A N 1
ATOM 4122 C CA . ALA A 1 507 ? 27.227 1.672 6.813 1.00 52.53 507 ALA A CA 1
ATOM 4123 C C . ALA A 1 507 ? 25.946 0.850 6.794 1.00 57.74 507 ALA A C 1
ATOM 4124 O O . ALA A 1 507 ? 25.953 -0.335 7.122 1.00 65.60 507 ALA A O 1
ATOM 4126 N N . ASN A 1 508 ? 24.844 1.492 6.424 1.00 55.02 508 ASN A N 1
ATOM 4127 C CA . ASN A 1 508 ? 23.554 0.821 6.352 1.00 55.64 508 ASN A CA 1
ATOM 4128 C C . ASN A 1 508 ? 23.393 0.046 5.046 1.00 63.07 508 ASN A C 1
ATOM 4129 O O . ASN A 1 508 ? 23.499 0.609 3.952 1.00 66.97 508 ASN A O 1
ATOM 4134 N N . THR A 1 509 ? 23.135 -1.251 5.172 1.00 64.93 509 THR A N 1
ATOM 4135 C CA . THR A 1 509 ? 22.981 -2.128 4.019 1.00 66.15 509 THR A CA 1
ATOM 4136 C C . THR A 1 509 ? 21.507 -2.444 3.800 1.00 67.55 509 THR A C 1
ATOM 4137 O O . THR A 1 509 ? 21.122 -3.019 2.782 1.00 73.74 509 THR A O 1
ATOM 4141 N N . ASP A 1 510 ? 20.680 -2.058 4.765 1.00 66.87 510 ASP A N 1
ATOM 4142 C CA . ASP A 1 510 ? 19.256 -2.353 4.711 1.00 69.65 510 ASP A CA 1
ATOM 4143 C C . ASP A 1 510 ? 18.491 -1.431 3.765 1.00 70.67 510 ASP A C 1
ATOM 4144 O O . ASP A 1 510 ? 18.701 -0.218 3.746 1.00 70.46 510 ASP A O 1
ATOM 4149 N N . SER A 1 511 ? 17.599 -2.026 2.982 1.00 72.54 511 SER A N 1
ATOM 4150 C CA . SER A 1 511 ? 16.768 -1.279 2.049 1.00 73.68 511 SER A CA 1
ATOM 4151 C C . SER A 1 511 ? 15.532 -0.744 2.762 1.00 71.80 511 SER A C 1
ATOM 4152 O O . SER A 1 511 ? 15.027 0.335 2.439 1.00 65.71 511 SER A O 1
ATOM 4155 N N . ASP A 1 512 ? 15.066 -1.506 3.749 1.00 72.85 512 ASP A N 1
ATOM 4156 C CA . ASP A 1 512 ? 13.850 -1.184 4.488 1.00 69.81 512 ASP A CA 1
ATOM 4157 C C . ASP A 1 512 ? 14.104 -0.093 5.525 1.00 60.31 512 ASP A C 1
ATOM 4158 O O . ASP A 1 512 ? 13.225 0.717 5.821 1.00 58.34 512 ASP A O 1
ATOM 4163 N N . TYR A 1 513 ? 15.313 -0.066 6.069 1.00 58.29 513 TYR A N 1
ATOM 4164 C CA . TYR A 1 513 ? 15.613 0.837 7.172 1.00 57.32 513 TYR A CA 1
ATOM 4165 C C . TYR A 1 513 ? 16.531 1.980 6.767 1.00 58.44 513 TYR A C 1
ATOM 4166 O O . TYR A 1 513 ? 17.429 1.809 5.945 1.00 62.10 513 TYR A O 1
ATOM 4175 N N . GLU A 1 514 ? 16.296 3.146 7.360 1.00 55.66 514 GLU A N 1
ATOM 4176 C CA . GLU A 1 514 ? 17.166 4.297 7.167 1.00 55.86 514 GLU A CA 1
ATOM 4177 C C . GLU A 1 514 ? 17.523 4.884 8.525 1.00 56.58 514 GLU A C 1
ATOM 4178 O O . GLU A 1 514 ? 16.800 4.679 9.484 1.00 58.79 514 GLU A O 1
ATOM 4184 N N . TRP A 1 515 ? 18.634 5.604 8.619 1.00 54.15 515 TRP A N 1
ATOM 4185 C CA . TRP A 1 515 ? 18.954 6.289 9.865 1.00 52.82 515 TRP A CA 1
ATOM 4186 C C . TRP A 1 515 ? 17.826 7.261 10.212 1.00 51.85 515 TRP A C 1
ATOM 4187 O O . TRP A 1 515 ? 17.433 8.082 9.385 1.00 59.83 515 TRP A O 1
ATOM 4198 N N . TYR A 1 516 ? 17.297 7.156 11.424 1.00 45.64 516 TYR A N 1
ATOM 4199 C CA . TYR A 1 516 ? 16.124 7.932 11.806 1.00 47.64 516 TYR A CA 1
ATOM 4200 C C . TYR A 1 516 ? 16.426 9.427 11.839 1.00 48.14 516 TYR A C 1
ATOM 4201 O O . TYR A 1 516 ? 15.525 10.250 11.694 1.00 50.16 516 TYR A O 1
ATOM 4210 N N . ASP A 1 517 ? 17.694 9.768 12.046 1.00 49.85 517 ASP A N 1
ATOM 4211 C CA . ASP A 1 517 ? 18.135 11.160 12.077 1.00 53.14 517 ASP A CA 1
ATOM 4212 C C . ASP A 1 517 ? 19.461 11.268 11.332 1.00 52.09 517 ASP A C 1
ATOM 4213 O O . ASP A 1 517 ? 20.349 10.441 11.527 1.00 56.15 517 ASP A O 1
ATOM 4218 N N . THR A 1 518 ? 19.603 12.276 10.479 1.00 49.08 518 THR A N 1
ATOM 4219 C CA . THR A 1 518 ? 20.781 12.353 9.616 1.00 52.91 518 THR A CA 1
ATOM 4220 C C . THR A 1 518 ? 21.706 13.524 9.924 1.00 51.57 518 THR A C 1
ATOM 4221 O O . THR A 1 518 ? 22.723 13.704 9.255 1.00 53.11 518 THR A O 1
ATOM 4225 N N . GLY A 1 519 ? 21.355 14.310 10.936 1.00 46.17 519 GLY A N 1
ATOM 4226 C CA . GLY A 1 519 ? 22.109 15.502 11.282 1.00 43.36 519 GLY A CA 1
ATOM 4227 C C . GLY A 1 519 ? 23.560 15.277 11.679 1.00 45.19 519 GLY A C 1
ATOM 4228 O O . GLY A 1 519 ? 24.399 16.151 11.482 1.00 50.46 519 GLY A O 1
ATOM 4229 N N . GLU A 1 520 ? 23.860 14.118 12.255 1.00 43.89 520 GLU A N 1
ATOM 4230 C CA . GLU A 1 520 ? 25.222 13.812 12.684 1.00 45.39 520 GLU A CA 1
ATOM 4231 C C . GLU A 1 520 ? 25.992 13.129 11.565 1.00 45.83 520 GLU A C 1
ATOM 4232 O O . GLU A 1 520 ? 27.221 13.060 11.584 1.00 48.55 520 GLU A O 1
ATOM 4238 N N . LEU A 1 521 ? 25.249 12.624 10.590 1.00 47.58 521 LEU A N 1
ATOM 4239 C CA . LEU A 1 521 ? 25.820 11.783 9.550 1.00 47.82 521 LEU A CA 1
ATOM 4240 C C . LEU A 1 521 ? 26.576 12.554 8.481 1.00 46.45 521 LEU A C 1
ATOM 4241 O O . LEU A 1 521 ? 26.412 13.764 8.319 1.00 45.88 521 LEU A O 1
ATOM 4246 N N . ASP A 1 522 ? 27.413 11.824 7.757 1.00 48.69 522 ASP A N 1
ATOM 4247 C CA . ASP A 1 522 ? 28.155 12.367 6.635 1.00 49.99 522 ASP A CA 1
ATOM 4248 C C . ASP A 1 522 ? 27.203 12.868 5.553 1.00 49.68 522 ASP A C 1
ATOM 4249 O O . ASP A 1 522 ? 26.256 12.176 5.186 1.00 50.35 522 ASP A O 1
ATOM 4254 N N . LYS A 1 523 ? 27.444 14.079 5.064 1.00 51.23 523 LYS A N 1
ATOM 4255 C CA . LYS A 1 523 ? 26.696 14.604 3.923 1.00 55.31 523 LYS A CA 1
ATOM 4256 C C . LYS A 1 523 ? 27.529 14.510 2.646 1.00 49.92 523 LYS A C 1
ATOM 4257 O O . LYS A 1 523 ? 28.297 15.422 2.341 1.00 47.16 523 LYS A O 1
ATOM 4263 N N . PRO A 1 524 ? 27.379 13.406 1.894 1.00 48.39 524 PRO A N 1
ATOM 4264 C CA . PRO A 1 524 ? 28.201 13.179 0.699 1.00 46.44 524 PRO A CA 1
ATOM 4265 C C . PRO A 1 524 ? 27.920 14.195 -0.403 1.00 48.69 524 PRO A C 1
ATOM 4266 O O . PRO A 1 524 ? 28.820 14.522 -1.174 1.00 51.34 524 PRO A O 1
ATOM 4270 N N . ASP A 1 525 ? 26.689 14.693 -0.461 1.00 53.65 525 ASP A N 1
ATOM 4271 C CA . ASP A 1 525 ? 26.289 15.638 -1.500 1.00 59.19 525 ASP A CA 1
ATOM 4272 C C . ASP A 1 525 ? 26.938 17.008 -1.328 1.00 60.29 525 ASP A C 1
ATOM 4273 O O . ASP A 1 525 ? 27.172 17.713 -2.309 1.00 61.72 525 ASP A O 1
ATOM 4278 N N . LEU A 1 526 ? 27.230 17.383 -0.085 1.00 56.84 526 LEU A N 1
ATOM 4279 C CA . LEU A 1 526 ? 27.938 18.631 0.179 1.00 55.62 526 LEU A CA 1
ATOM 4280 C C . LEU A 1 526 ? 29.363 18.548 -0.359 1.00 50.28 526 LEU A C 1
ATOM 4281 O O . LEU A 1 526 ? 30.121 17.659 0.023 1.00 50.05 526 LEU A O 1
ATOM 4286 N N . PRO A 1 527 ? 29.728 19.475 -1.255 1.00 47.44 527 PRO A N 1
ATOM 4287 C CA . PRO A 1 527 ? 31.047 19.456 -1.898 1.00 49.25 527 PRO A CA 1
ATOM 4288 C C . PRO A 1 527 ? 32.207 19.448 -0.904 1.00 49.75 527 PRO A C 1
ATOM 4289 O O . PRO A 1 527 ? 32.182 20.176 0.090 1.00 49.54 527 PRO A O 1
ATOM 4293 N N . ARG A 1 528 ? 33.208 18.618 -1.179 1.00 48.88 528 ARG A N 1
ATOM 4294 C CA . ARG A 1 528 ? 34.459 18.643 -0.431 1.00 45.19 528 ARG A CA 1
ATOM 4295 C C . ARG A 1 528 ? 35.594 19.048 -1.355 1.00 41.76 528 ARG A C 1
ATOM 4296 O O . ARG A 1 528 ? 35.474 18.957 -2.575 1.00 43.07 528 ARG A O 1
ATOM 4304 N N . ALA A 1 529 ? 36.694 19.505 -0.772 1.00 42.17 529 ALA A N 1
ATOM 4305 C CA . ALA A 1 529 ? 37.798 20.029 -1.557 1.00 39.03 529 ALA A CA 1
ATOM 4306 C C . ALA A 1 529 ? 38.810 18.944 -1.875 1.00 42.31 529 ALA A C 1
ATOM 4307 O O . ALA A 1 529 ? 38.704 17.814 -1.398 1.00 43.38 529 ALA A O 1
ATOM 4309 N N . THR A 1 530 ? 39.793 19.307 -2.686 1.00 45.73 530 THR A N 1
ATOM 4310 C CA . THR A 1 530 ? 40.841 18.392 -3.097 1.00 46.39 530 THR A CA 1
ATOM 4311 C C . THR A 1 530 ? 42.198 18.953 -2.687 1.00 49.20 530 THR A C 1
ATOM 4312 O O . THR A 1 530 ? 42.457 20.151 -2.819 1.00 50.65 530 THR A O 1
ATOM 4316 N N . PHE A 1 531 ? 43.053 18.087 -2.160 1.00 46.59 531 PHE A N 1
ATOM 4317 C CA . PHE A 1 531 ? 44.439 18.446 -1.915 1.00 46.94 531 PHE A CA 1
ATOM 4318 C C . PHE A 1 531 ? 45.316 17.255 -2.260 1.00 52.94 531 PHE A C 1
ATOM 4319 O O . PHE A 1 531 ? 44.960 16.115 -1.961 1.00 57.32 531 PHE A O 1
ATOM 4327 N N . ASN A 1 532 ? 46.443 17.523 -2.914 1.00 57.96 532 ASN A N 1
ATOM 4328 C CA . ASN A 1 532 ? 47.399 16.483 -3.285 1.00 62.76 532 ASN A CA 1
ATOM 4329 C C . ASN A 1 532 ? 46.763 15.384 -4.148 1.00 57.36 532 ASN A C 1
ATOM 4330 O O . ASN A 1 532 ? 47.199 14.235 -4.126 1.00 62.03 532 ASN A O 1
ATOM 4335 N N . GLY A 1 533 ? 45.723 15.735 -4.897 1.00 51.35 533 GLY A N 1
ATOM 4336 C CA . GLY A 1 533 ? 45.105 14.790 -5.809 1.00 47.97 533 GLY A CA 1
ATOM 4337 C C . GLY A 1 533 ? 44.014 13.914 -5.216 1.00 46.12 533 GLY A C 1
ATOM 4338 O O . GLY A 1 533 ? 43.465 13.054 -5.900 1.00 47.44 533 GLY A O 1
ATOM 4339 N N . LYS A 1 534 ? 43.696 14.114 -3.944 1.00 47.67 534 LYS A N 1
ATOM 4340 C CA . LYS A 1 534 ? 42.627 13.345 -3.319 1.00 47.42 534 LYS A CA 1
ATOM 4341 C C . LYS A 1 534 ? 41.588 14.278 -2.707 1.00 45.61 534 LYS A C 1
ATOM 4342 O O . LYS A 1 534 ? 41.916 15.361 -2.227 1.00 46.56 534 LYS A O 1
ATOM 4348 N N . THR A 1 535 ? 40.332 13.857 -2.736 1.00 42.01 535 THR A N 1
ATOM 4349 C CA . THR A 1 535 ? 39.282 14.579 -2.033 1.00 42.66 535 THR A CA 1
ATOM 4350 C C . THR A 1 535 ? 39.459 14.422 -0.526 1.00 42.12 535 THR A C 1
ATOM 4351 O O . THR A 1 535 ? 39.558 13.306 -0.018 1.00 39.75 535 THR A O 1
ATOM 4355 N N . LYS A 1 536 ? 39.504 15.542 0.185 1.00 46.02 536 LYS A N 1
ATOM 4356 C CA . LYS A 1 536 ? 39.780 15.516 1.617 1.00 43.78 536 LYS A CA 1
ATOM 4357 C C . LYS A 1 536 ? 38.503 15.517 2.463 1.00 43.02 536 LYS A C 1
ATOM 4358 O O . LYS A 1 536 ? 37.493 16.114 2.085 1.00 38.36 536 LYS A O 1
ATOM 4364 N N . VAL A 1 537 ? 38.562 14.840 3.609 1.00 41.69 537 VAL A N 1
ATOM 4365 C CA . VAL A 1 537 ? 37.385 14.649 4.452 1.00 39.56 537 VAL A CA 1
ATOM 4366 C C . VAL A 1 537 ? 36.932 15.957 5.114 1.00 41.51 537 VAL A C 1
ATOM 4367 O O . VAL A 1 537 ? 35.735 16.222 5.198 1.00 46.50 537 VAL A O 1
ATOM 4371 N N . ILE A 1 538 ? 37.872 16.786 5.558 1.00 35.74 538 ILE A N 1
ATOM 4372 C CA . ILE A 1 538 ? 37.495 18.052 6.181 1.00 37.93 538 ILE A CA 1
ATOM 4373 C C . ILE A 1 538 ? 37.267 19.147 5.137 1.00 38.45 538 ILE A C 1
ATOM 4374 O O . ILE A 1 538 ? 38.126 19.417 4.299 1.00 39.92 538 ILE A O 1
ATOM 4379 N N . ARG A 1 539 ? 36.097 19.774 5.201 1.00 35.17 539 ARG A N 1
ATOM 4380 C CA . ARG A 1 539 ? 35.768 20.884 4.320 1.00 35.39 539 ARG A CA 1
ATOM 4381 C C . ARG A 1 539 ? 36.410 22.184 4.803 1.00 44.01 539 ARG A C 1
ATOM 4382 O O . ARG A 1 539 ? 36.509 22.417 6.009 1.00 45.11 539 ARG A O 1
ATOM 4390 N N . PRO A 1 540 ? 36.857 23.034 3.860 1.00 47.39 540 PRO A N 1
ATOM 4391 C CA . PRO A 1 540 ? 37.492 24.310 4.214 1.00 46.37 540 PRO A CA 1
ATOM 4392 C C . PRO A 1 540 ? 36.525 25.336 4.806 1.00 49.97 540 PRO A C 1
ATOM 4393 O O . PRO A 1 540 ? 35.416 25.514 4.305 1.00 51.26 540 PRO A O 1
ATOM 4397 N N . ILE A 1 541 ? 36.961 25.996 5.875 1.00 51.20 541 ILE A N 1
ATOM 4398 C CA . ILE A 1 541 ? 36.193 27.054 6.521 1.00 47.25 541 ILE A CA 1
ATOM 4399 C C . ILE A 1 541 ? 36.230 28.314 5.665 1.00 48.04 541 ILE A C 1
ATOM 4400 O O . ILE A 1 541 ? 35.224 29.006 5.498 1.00 47.88 541 ILE A O 1
ATOM 4405 N N . THR A 1 542 ? 37.403 28.602 5.115 1.00 45.94 542 THR A N 1
ATOM 4406 C CA . THR A 1 542 ? 37.573 29.786 4.294 1.00 51.12 542 THR A CA 1
ATOM 4407 C C . THR A 1 542 ? 38.733 29.617 3.314 1.00 55.18 542 THR A C 1
ATOM 4408 O O . THR A 1 542 ? 39.612 28.776 3.509 1.00 56.27 542 THR A O 1
ATOM 4412 N N . ASN A 1 543 ? 38.718 30.410 2.249 1.00 58.52 543 ASN A N 1
ATOM 4413 C CA . ASN A 1 543 ? 39.811 30.425 1.285 1.00 60.27 543 ASN A CA 1
ATOM 4414 C C . ASN A 1 543 ? 40.142 31.851 0.876 1.00 63.90 543 ASN A C 1
ATOM 4415 O O . ASN A 1 543 ? 40.716 32.084 -0.185 1.00 67.61 543 ASN A O 1
ATOM 4420 N N . SER A 1 544 ? 39.760 32.800 1.724 1.00 62.40 544 SER A N 1
ATOM 4421 C CA . SER A 1 544 ? 40.031 34.212 1.482 1.00 62.48 544 SER A CA 1
ATOM 4422 C C . SER A 1 544 ? 40.682 34.859 2.704 1.00 67.83 544 SER A C 1
ATOM 4423 O O . SER A 1 544 ? 40.636 34.314 3.811 1.00 67.86 544 SER A O 1
ATOM 4426 N N . ASN A 1 545 ? 41.292 36.021 2.494 1.00 68.70 545 ASN A N 1
ATOM 4427 C CA . ASN A 1 545 ? 42.030 36.701 3.550 1.00 65.35 545 ASN A CA 1
ATOM 4428 C C . ASN A 1 545 ? 41.154 37.667 4.339 1.00 62.91 545 ASN A C 1
ATOM 4429 O O . ASN A 1 545 ? 41.634 38.375 5.225 1.00 63.07 545 ASN A O 1
ATOM 4434 N N . GLN A 1 546 ? 39.869 37.693 4.001 1.00 61.13 546 GLN A N 1
ATOM 4435 C CA . GLN A 1 546 ? 38.879 38.460 4.749 1.00 55.36 546 GLN A CA 1
ATOM 4436 C C . GLN A 1 546 ? 37.597 37.648 4.869 1.00 54.11 546 GLN A C 1
ATOM 4437 O O . GLN A 1 546 ? 37.269 36.858 3.984 1.00 51.06 546 GLN A O 1
ATOM 4443 N N . PRO A 1 547 ? 36.870 37.825 5.979 1.00 58.66 547 PRO A N 1
ATOM 4444 C CA . PRO A 1 547 ? 35.667 37.020 6.194 1.00 56.73 547 PRO A CA 1
ATOM 4445 C C . PRO A 1 547 ? 34.493 37.436 5.311 1.00 59.88 547 PRO A C 1
ATOM 4446 O O . PRO A 1 547 ? 34.519 38.493 4.679 1.00 59.52 547 PRO A O 1
ATOM 4450 N N . SER A 1 548 ? 33.479 36.579 5.276 1.00 60.05 548 SER A N 1
ATOM 4451 C CA . SER A 1 548 ? 32.191 36.888 4.673 1.00 56.20 548 SER A CA 1
ATOM 4452 C C . SER A 1 548 ? 31.119 36.208 5.517 1.00 56.53 548 SER A C 1
ATOM 4453 O O . SER A 1 548 ? 31.446 35.427 6.414 1.00 51.95 548 SER A O 1
ATOM 4456 N N . ALA A 1 549 ? 29.851 36.500 5.239 1.00 56.56 549 ALA A N 1
ATOM 4457 C CA . ALA A 1 549 ? 28.750 35.864 5.959 1.00 58.13 549 ALA A CA 1
ATOM 4458 C C . ALA A 1 549 ? 28.899 34.342 5.945 1.00 60.26 549 ALA A C 1
ATOM 4459 O O . ALA A 1 549 ? 28.821 33.679 6.989 1.00 63.49 549 ALA A O 1
ATOM 4461 N N . THR A 1 550 ? 29.142 33.805 4.755 1.00 58.98 550 THR A N 1
ATOM 4462 C CA . THR A 1 550 ? 29.368 32.377 4.574 1.00 59.46 550 THR A CA 1
ATOM 4463 C C . THR A 1 550 ? 30.536 31.867 5.409 1.00 59.40 550 THR A C 1
ATOM 4464 O O . THR A 1 550 ? 30.388 30.915 6.171 1.00 59.69 550 THR A O 1
ATOM 4468 N N . ASP A 1 551 ? 31.692 32.506 5.261 1.00 60.17 551 ASP A N 1
ATOM 4469 C CA . ASP A 1 551 ? 32.906 32.066 5.941 1.00 58.37 551 ASP A CA 1
ATOM 4470 C C . ASP A 1 551 ? 32.760 32.135 7.460 1.00 56.13 551 ASP A C 1
ATOM 4471 O O . ASP A 1 551 ? 33.167 31.214 8.173 1.00 55.59 551 ASP A O 1
ATOM 4476 N N . ILE A 1 552 ? 32.175 33.227 7.943 1.00 55.83 552 ILE A N 1
ATOM 4477 C CA . ILE A 1 552 ? 31.932 33.405 9.367 1.00 54.56 552 ILE A CA 1
ATOM 4478 C C . ILE A 1 552 ? 31.008 32.308 9.887 1.00 56.62 552 ILE A C 1
ATOM 4479 O O . ILE A 1 552 ? 31.281 31.710 10.925 1.00 55.22 552 ILE A O 1
ATOM 4484 N N . ASP A 1 553 ? 29.927 32.032 9.160 1.00 58.93 553 ASP A N 1
ATOM 4485 C CA . ASP A 1 553 ? 29.006 30.968 9.558 1.00 59.04 553 ASP A CA 1
ATOM 4486 C C . ASP A 1 553 ? 29.700 29.610 9.583 1.00 54.65 553 ASP A C 1
ATOM 4487 O O . ASP A 1 553 ? 29.470 28.800 10.486 1.00 55.21 553 ASP A O 1
ATOM 4492 N N . ASN A 1 554 ? 30.547 29.371 8.588 1.00 51.90 554 ASN A N 1
ATOM 4493 C CA . ASN A 1 554 ? 31.384 28.179 8.548 1.00 52.74 554 ASN A CA 1
ATOM 4494 C C . ASN A 1 554 ? 32.210 28.031 9.817 1.00 52.57 554 ASN A C 1
ATOM 4495 O O . ASN A 1 554 ? 32.219 26.971 10.449 1.00 53.53 554 ASN A O 1
ATOM 4500 N N . LEU A 1 555 ? 32.902 29.107 10.182 1.00 53.66 555 LEU A N 1
ATOM 4501 C CA . LEU A 1 555 ? 33.744 29.111 11.369 1.00 54.54 555 LEU A CA 1
ATOM 4502 C C . LEU A 1 555 ? 32.928 28.867 12.636 1.00 58.96 555 LEU A C 1
ATOM 4503 O O . LEU A 1 555 ? 33.329 28.080 13.488 1.00 60.59 555 LEU A O 1
ATOM 4508 N N . LYS A 1 556 ? 31.785 29.537 12.749 1.00 58.52 556 LYS A N 1
ATOM 4509 C CA . LYS A 1 556 ? 30.887 29.349 13.885 1.00 53.90 556 LYS A CA 1
ATOM 4510 C C . LYS A 1 556 ? 30.467 27.888 14.017 1.00 55.07 556 LYS A C 1
ATOM 4511 O O . LYS A 1 556 ? 30.434 27.339 15.122 1.00 60.38 556 LYS A O 1
ATOM 4517 N N . GLN A 1 557 ? 30.157 27.258 12.888 1.00 55.43 557 GLN A N 1
ATOM 4518 C CA . GLN A 1 557 ? 29.737 25.859 12.904 1.00 53.66 557 GLN A CA 1
ATOM 4519 C C . GLN A 1 557 ? 30.878 24.936 13.322 1.00 51.90 557 GLN A C 1
ATOM 4520 O O . GLN A 1 557 ? 30.681 24.011 14.112 1.00 50.96 557 GLN A O 1
ATOM 4526 N N . CYS A 1 558 ? 32.069 25.193 12.791 1.00 47.49 558 CYS A N 1
ATOM 4527 C CA . CYS A 1 558 ? 33.240 24.399 13.142 1.00 44.45 558 CYS A CA 1
ATOM 4528 C C . CYS A 1 558 ? 33.522 24.514 14.643 1.00 45.04 558 CYS A C 1
ATOM 4529 O O . CYS A 1 558 ? 33.828 23.525 15.317 1.00 42.44 558 CYS A O 1
ATOM 4532 N N . CYS A 1 559 ? 33.395 25.730 15.159 1.00 44.88 559 CYS A N 1
ATOM 4533 C CA . CYS A 1 559 ? 33.590 25.996 16.577 1.00 45.79 559 CYS A CA 1
ATOM 4534 C C . CYS A 1 559 ? 32.580 25.236 17.436 1.00 47.02 559 CYS A C 1
ATOM 4535 O O . CYS A 1 559 ? 32.951 24.607 18.435 1.00 47.80 559 CYS A O 1
ATOM 4538 N N . ARG A 1 560 ? 31.310 25.293 17.035 1.00 43.92 560 ARG A N 1
ATOM 4539 C CA . ARG A 1 560 ? 30.255 24.513 17.684 1.00 45.80 560 ARG A CA 1
ATOM 4540 C C . ARG A 1 560 ? 30.594 23.025 17.717 1.00 48.56 560 ARG A C 1
ATOM 4541 O O . ARG A 1 560 ? 30.454 22.363 18.746 1.00 49.27 560 ARG A O 1
ATOM 4549 N N . HIS A 1 561 ? 31.032 22.508 16.575 1.00 47.60 561 HIS A N 1
ATOM 4550 C CA . HIS A 1 561 ? 31.398 21.102 16.438 1.00 45.27 561 HIS A CA 1
ATOM 4551 C C . HIS A 1 561 ? 32.506 20.703 17.422 1.00 46.77 561 HIS A C 1
ATOM 4552 O O . HIS A 1 561 ? 32.347 19.777 18.238 1.00 44.50 561 HIS A O 1
ATOM 4559 N N . ILE A 1 562 ? 33.621 21.426 17.335 1.00 45.77 562 ILE A N 1
ATOM 4560 C CA . ILE A 1 562 ? 34.775 21.213 18.199 1.00 43.70 562 ILE A CA 1
ATOM 4561 C C . ILE A 1 562 ? 34.388 21.236 19.672 1.00 47.34 562 ILE A C 1
ATOM 4562 O O . ILE A 1 562 ? 34.645 20.277 20.407 1.00 46.22 562 ILE A O 1
ATOM 4567 N N . ILE A 1 563 ? 33.753 22.328 20.091 1.00 47.60 563 ILE A N 1
ATOM 4568 C CA . ILE A 1 563 ? 33.368 22.486 21.487 1.00 45.26 563 ILE A CA 1
ATOM 4569 C C . ILE A 1 563 ? 32.441 21.362 21.922 1.00 46.33 563 ILE A C 1
ATOM 4570 O O . ILE A 1 563 ? 32.597 20.811 23.011 1.00 51.00 563 ILE A O 1
ATOM 4575 N N . PHE A 1 564 ? 31.494 21.002 21.061 1.00 44.00 564 PHE A N 1
ATOM 4576 C CA . PHE A 1 564 ? 30.540 19.952 21.401 1.00 42.26 564 PHE A CA 1
ATOM 4577 C C . PHE A 1 564 ? 31.234 18.636 21.675 1.00 43.20 564 PHE A C 1
ATOM 4578 O O . PHE A 1 564 ? 30.945 17.973 22.672 1.00 44.43 564 PHE A O 1
ATOM 4586 N N . HIS A 1 565 ? 32.151 18.250 20.797 1.00 43.29 565 HIS A N 1
ATOM 4587 C CA . HIS A 1 565 ? 32.763 16.939 20.959 1.00 44.78 565 HIS A CA 1
ATOM 4588 C C . HIS A 1 565 ? 33.873 16.899 22.005 1.00 46.96 565 HIS A C 1
ATOM 4589 O O . HIS A 1 565 ? 34.137 15.847 22.582 1.00 47.02 565 HIS A O 1
ATOM 4596 N N . THR A 1 566 ? 34.509 18.035 22.266 1.00 47.10 566 THR A N 1
ATOM 4597 C CA . THR A 1 566 ? 35.572 18.071 23.263 1.00 45.95 566 THR A CA 1
ATOM 4598 C C . THR A 1 566 ? 35.019 18.180 24.682 1.00 49.33 566 THR A C 1
ATOM 4599 O O . THR A 1 566 ? 35.714 17.864 25.649 1.00 52.79 566 THR A O 1
ATOM 4603 N N . THR A 1 567 ? 33.778 18.641 24.808 1.00 48.26 567 THR A N 1
ATOM 4604 C CA . THR A 1 567 ? 33.153 18.774 26.122 1.00 46.28 567 THR A CA 1
ATOM 4605 C C . THR A 1 567 ? 32.103 17.692 26.382 1.00 41.28 567 THR A C 1
ATOM 4606 O O . THR A 1 567 ? 32.435 16.617 26.874 1.00 44.12 567 THR A O 1
ATOM 4610 N N . LEU A 1 568 ? 30.846 17.971 26.045 1.00 34.61 568 LEU A N 1
ATOM 4611 C CA . LEU A 1 568 ? 29.753 17.053 26.365 1.00 34.33 568 LEU A CA 1
ATOM 4612 C C . LEU A 1 568 ? 29.901 15.644 25.786 1.00 42.92 568 LEU A C 1
ATOM 4613 O O . LEU A 1 568 ? 29.704 14.672 26.503 1.00 50.51 568 LEU A O 1
ATOM 4618 N N . TRP A 1 569 ? 30.224 15.525 24.503 1.00 46.05 569 TRP A N 1
ATOM 4619 C CA . TRP A 1 569 ? 30.285 14.210 23.871 1.00 46.06 569 TRP A CA 1
ATOM 4620 C C . TRP A 1 569 ? 31.302 13.299 24.540 1.00 43.59 569 TRP A C 1
ATOM 4621 O O . TRP A 1 569 ? 30.966 12.196 24.978 1.00 45.34 569 TRP A O 1
ATOM 4632 N N . HIS A 1 570 ? 32.544 13.758 24.609 1.00 41.87 570 HIS A N 1
ATOM 4633 C CA . HIS A 1 570 ? 33.591 12.963 25.222 1.00 44.41 570 HIS A CA 1
ATOM 4634 C C . HIS A 1 570 ? 33.284 12.696 26.687 1.00 46.97 570 HIS A C 1
ATOM 4635 O O . HIS A 1 570 ? 33.569 11.618 27.186 1.00 46.11 570 HIS A O 1
ATOM 4642 N N . THR A 1 571 ? 32.709 13.683 27.369 1.00 48.51 571 THR A N 1
ATOM 4643 C CA . THR A 1 571 ? 32.271 13.508 28.750 1.00 43.88 571 THR A CA 1
ATOM 4644 C C . THR A 1 571 ? 31.346 12.311 28.848 1.00 44.77 571 THR A C 1
ATOM 4645 O O . THR A 1 571 ? 31.546 11.409 29.661 1.00 46.99 571 THR A O 1
ATOM 4649 N N . TRP A 1 572 ? 30.341 12.312 27.984 1.00 41.67 572 TRP A N 1
ATOM 4650 C CA . TRP A 1 572 ? 29.296 11.308 28.007 1.00 39.23 572 TRP A CA 1
ATOM 4651 C C . TRP A 1 572 ? 29.852 9.928 27.731 1.00 40.10 572 TRP A C 1
ATOM 4652 O O . TRP A 1 572 ? 29.555 8.981 28.456 1.00 39.26 572 TRP A O 1
ATOM 4663 N N . VAL A 1 573 ? 30.670 9.815 26.690 1.00 37.19 573 VAL A N 1
ATOM 4664 C CA . VAL A 1 573 ? 31.177 8.506 26.299 1.00 40.26 573 VAL A CA 1
ATOM 4665 C C . VAL A 1 573 ? 32.193 7.978 27.314 1.00 44.27 573 VAL A C 1
ATOM 4666 O O . VAL A 1 573 ? 32.168 6.803 27.687 1.00 42.60 573 VAL A O 1
ATOM 4670 N N . ASN A 1 574 ? 33.070 8.860 27.779 1.00 48.44 574 ASN A N 1
ATOM 4671 C CA . ASN A 1 574 ? 34.148 8.474 28.683 1.00 47.12 574 ASN A CA 1
ATOM 4672 C C . ASN A 1 574 ? 33.667 8.162 30.097 1.00 49.87 574 ASN A C 1
ATOM 4673 O O . ASN A 1 574 ? 34.030 7.137 30.669 1.00 48.18 574 ASN A O 1
ATOM 4678 N N . ASP A 1 575 ? 32.842 9.040 30.656 1.00 52.35 575 ASP A N 1
ATOM 4679 C CA . ASP A 1 575 ? 32.400 8.881 32.037 1.00 52.72 575 ASP A CA 1
ATOM 4680 C C . ASP A 1 575 ? 31.300 7.832 32.171 1.00 52.35 575 ASP A C 1
ATOM 4681 O O . ASP A 1 575 ? 30.823 7.566 33.275 1.00 58.07 575 ASP A O 1
ATOM 4686 N N . SER A 1 576 ? 30.906 7.232 31.052 1.00 47.13 576 SER A N 1
ATOM 4687 C CA . SER A 1 576 ? 29.901 6.175 31.074 1.00 45.56 576 SER A CA 1
ATOM 4688 C C . SER A 1 576 ? 30.552 4.804 30.982 1.00 41.69 576 SER A C 1
ATOM 4689 O O . SER A 1 576 ? 29.866 3.779 30.942 1.00 43.06 576 SER A O 1
ATOM 4692 N N . GLN A 1 577 ? 31.880 4.790 30.948 1.00 40.13 577 GLN A N 1
ATOM 4693 C CA . GLN A 1 577 ? 32.619 3.544 30.779 1.00 44.34 577 GLN A CA 1
ATOM 4694 C C . GLN A 1 577 ? 32.422 2.596 31.966 1.00 46.73 577 GLN A C 1
ATOM 4695 O O . GLN A 1 577 ? 32.243 1.393 31.782 1.00 48.62 577 GLN A O 1
ATOM 4701 N N . SER A 1 578 ? 32.439 3.131 33.181 1.00 48.58 578 SER A N 1
ATOM 4702 C CA . SER A 1 578 ? 32.190 2.298 34.354 1.00 47.97 578 SER A CA 1
ATOM 4703 C C . SER A 1 578 ? 30.755 1.805 34.392 1.00 44.89 578 SER A C 1
ATOM 4704 O O . SER A 1 578 ? 30.500 0.642 34.704 1.00 40.97 578 SER A O 1
ATOM 4707 N N . ASP A 1 579 ? 29.826 2.697 34.063 1.00 45.40 579 ASP A N 1
ATOM 4708 C CA . ASP A 1 579 ? 28.403 2.388 34.133 1.00 47.99 579 ASP A CA 1
ATOM 4709 C C . ASP A 1 579 ? 28.007 1.269 33.184 1.00 50.53 579 ASP A C 1
ATOM 4710 O O . ASP A 1 579 ? 27.055 0.535 33.439 1.00 54.06 579 ASP A O 1
ATOM 4715 N N . GLU A 1 580 ? 28.740 1.138 32.086 1.00 51.22 580 GLU A N 1
ATOM 4716 C CA . GLU A 1 580 ? 28.403 0.134 31.092 1.00 47.85 580 GLU A CA 1
ATOM 4717 C C . GLU A 1 580 ? 29.264 -1.113 31.229 1.00 44.54 580 GLU A C 1
ATOM 4718 O O . GLU A 1 580 ? 28.787 -2.224 31.021 1.00 45.00 580 GLU A O 1
ATOM 4724 N N . GLY A 1 581 ? 30.531 -0.933 31.585 1.00 38.62 581 GLY A N 1
ATOM 4725 C CA . GLY A 1 581 ? 31.471 -2.037 31.543 1.00 42.04 581 GLY A CA 1
ATOM 4726 C C . GLY A 1 581 ? 32.237 -2.328 32.816 1.00 45.35 581 GLY A C 1
ATOM 4727 O O . GLY A 1 581 ? 33.188 -3.108 32.794 1.00 44.57 581 GLY A O 1
ATOM 4728 N N . GLY A 1 582 ? 31.827 -1.712 33.921 1.00 47.58 582 GLY A N 1
ATOM 4729 C CA . GLY A 1 582 ? 32.474 -1.936 35.203 1.00 45.19 582 GLY A CA 1
ATOM 4730 C C . GLY A 1 582 ? 32.207 -3.313 35.785 1.00 45.74 582 GLY A C 1
ATOM 4731 O O . GLY A 1 582 ? 33.009 -3.833 36.559 1.00 47.65 582 GLY A O 1
ATOM 4732 N N . GLU A 1 583 ? 31.079 -3.908 35.406 1.00 48.04 583 GLU A N 1
ATOM 4733 C CA . GLU A 1 583 ? 30.696 -5.227 35.901 1.00 49.40 583 GLU A CA 1
ATOM 4734 C C . GLU A 1 583 ? 30.826 -6.301 34.820 1.00 51.24 583 GLU A C 1
ATOM 4735 O O . GLU A 1 583 ? 30.096 -6.296 33.828 1.00 47.82 583 GLU A O 1
ATOM 4741 N N . LEU A 1 584 ? 31.753 -7.226 35.048 1.00 51.90 584 LEU A N 1
ATOM 4742 C CA . LEU A 1 584 ? 32.126 -8.256 34.081 1.00 49.13 584 LEU A CA 1
ATOM 4743 C C . LEU A 1 584 ? 30.970 -9.151 33.652 1.00 52.40 584 LEU A C 1
ATOM 4744 O O . LEU A 1 584 ? 30.851 -9.505 32.475 1.00 54.47 584 LEU A O 1
ATOM 4749 N N . ALA A 1 585 ? 30.116 -9.519 34.600 1.00 49.92 585 ALA A N 1
ATOM 4750 C CA . ALA A 1 585 ? 29.000 -10.405 34.288 1.00 49.09 585 ALA A CA 1
ATOM 4751 C C . ALA A 1 585 ? 28.017 -9.750 33.315 1.00 48.67 585 ALA A C 1
ATOM 4752 O O . ALA A 1 585 ? 27.298 -10.427 32.575 1.00 44.94 585 ALA A O 1
ATOM 4754 N N . TYR A 1 586 ? 28.000 -8.423 33.325 1.00 46.65 586 TYR A N 1
ATOM 4755 C CA . TYR A 1 586 ? 27.010 -7.653 32.586 1.00 43.02 586 TYR A CA 1
ATOM 4756 C C . TYR A 1 586 ? 27.527 -7.213 31.220 1.00 40.66 586 TYR A C 1
ATOM 4757 O O . TYR A 1 586 ? 26.759 -7.085 30.261 1.00 36.68 586 TYR A O 1
ATOM 4766 N N . ASN A 1 587 ? 28.833 -6.995 31.134 1.00 40.53 587 ASN A N 1
ATOM 4767 C CA . ASN A 1 587 ? 29.416 -6.485 29.907 1.00 42.12 587 ASN A CA 1
ATOM 4768 C C . ASN A 1 587 ? 30.921 -6.689 29.797 1.00 45.46 587 ASN A C 1
ATOM 4769 O O . ASN A 1 587 ? 31.624 -6.783 30.799 1.00 47.15 587 ASN A O 1
ATOM 4774 N N . SER A 1 588 ? 31.398 -6.773 28.560 1.00 43.28 588 SER A N 1
ATOM 4775 C CA . SER A 1 588 ? 32.825 -6.839 28.274 1.00 41.49 588 SER A CA 1
ATOM 4776 C C . SER A 1 588 ? 33.078 -6.421 26.826 1.00 45.37 588 SER A C 1
ATOM 4777 O O . SER A 1 588 ? 32.137 -6.166 26.069 1.00 44.04 588 SER A O 1
ATOM 4780 N N . LEU A 1 589 ? 34.346 -6.342 26.440 1.00 46.66 589 LEU A N 1
ATOM 4781 C CA . LEU A 1 589 ? 34.688 -5.938 25.082 1.00 43.14 589 LEU A CA 1
ATOM 4782 C C . LEU A 1 589 ? 34.601 -7.116 24.122 1.00 41.86 589 LEU A C 1
ATOM 4783 O O . LEU A 1 589 ? 34.687 -6.938 22.904 1.00 49.97 589 LEU A O 1
ATOM 4788 N N . ALA A 1 590 ? 34.407 -8.312 24.675 1.00 33.57 590 ALA A N 1
ATOM 4789 C CA . ALA A 1 590 ? 34.275 -9.529 23.879 1.00 34.37 590 ALA A CA 1
ATOM 4790 C C . ALA A 1 590 ? 33.825 -10.716 24.724 1.00 39.84 590 ALA A C 1
ATOM 4791 O O . ALA A 1 590 ? 33.829 -10.653 25.953 1.00 45.07 590 ALA A O 1
ATOM 4793 N N . LEU A 1 591 ? 33.440 -11.798 24.052 1.00 39.49 591 LEU A N 1
ATOM 4794 C CA . LEU A 1 591 ? 33.105 -13.053 24.719 1.00 38.62 591 LEU A CA 1
ATOM 4795 C C . LEU A 1 591 ? 33.871 -14.208 24.073 1.00 44.05 591 LEU A C 1
ATOM 4796 O O . LEU A 1 591 ? 34.490 -14.039 23.019 1.00 44.13 591 LEU A O 1
ATOM 4801 N N . ARG A 1 592 ? 33.831 -15.381 24.698 1.00 46.71 592 ARG A N 1
ATOM 4802 C CA . ARG A 1 592 ? 34.632 -16.510 24.233 1.00 48.15 592 ARG A CA 1
ATOM 4803 C C . ARG A 1 592 ? 33.850 -17.821 24.174 1.00 53.09 592 ARG A C 1
ATOM 4804 O O . ARG A 1 592 ? 32.755 -17.931 24.722 1.00 57.30 592 ARG A O 1
ATOM 4812 N N . ASN A 1 593 ? 34.433 -18.801 23.487 1.00 54.25 593 ASN A N 1
ATOM 4813 C CA . ASN A 1 593 ? 33.973 -20.191 23.487 1.00 51.98 593 ASN A CA 1
ATOM 4814 C C . ASN A 1 593 ? 32.488 -20.411 23.208 1.00 48.91 593 ASN A C 1
ATOM 4815 O O . ASN A 1 593 ? 31.873 -21.313 23.771 1.00 39.89 593 ASN A O 1
ATOM 4820 N N . GLY A 1 594 ? 31.922 -19.598 2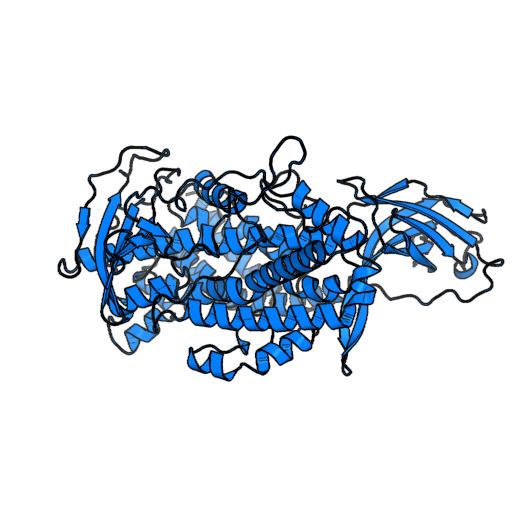2.322 1.00 52.73 594 GLY A N 1
ATOM 4821 C CA . GLY A 1 594 ? 30.535 -19.758 21.922 1.00 51.37 594 GLY A CA 1
ATOM 4822 C C . GLY A 1 594 ? 29.669 -18.608 22.385 1.00 49.20 594 GLY A C 1
ATOM 4823 O O . GLY A 1 594 ? 28.583 -18.387 21.847 1.00 42.81 594 GLY A O 1
ATOM 4824 N N . SER A 1 595 ? 30.146 -17.900 23.407 1.00 52.09 595 SER A N 1
ATOM 4825 C CA . SER A 1 595 ? 29.477 -16.721 23.959 1.00 47.73 595 SER A CA 1
ATOM 4826 C C . SER A 1 595 ? 28.104 -17.017 24.555 1.00 45.63 595 SER A C 1
ATOM 4827 O O . SER A 1 595 ? 27.437 -16.113 25.058 1.00 47.17 595 SER A O 1
ATOM 4830 N N . PHE A 1 596 ? 27.678 -18.273 24.498 1.00 46.98 596 PHE A N 1
ATOM 4831 C CA . PHE A 1 596 ? 26.368 -18.648 25.014 1.00 53.87 596 PHE A CA 1
ATOM 4832 C C . PHE A 1 596 ? 26.478 -19.476 26.286 1.00 58.49 596 PHE A C 1
ATOM 4833 O O . PHE A 1 596 ? 27.096 -20.540 26.301 1.00 60.93 596 PHE A O 1
ATOM 4841 N N . GLY A 1 597 ? 25.868 -18.973 27.353 1.00 60.08 597 GLY A N 1
ATOM 4842 C CA . GLY A 1 597 ? 25.879 -19.641 28.640 1.00 60.55 597 GLY A CA 1
ATOM 4843 C C . GLY A 1 597 ? 25.462 -18.654 29.707 1.00 61.76 597 GLY A C 1
ATOM 4844 O O . GLY A 1 597 ? 25.253 -17.477 29.412 1.00 66.53 597 GLY A O 1
ATOM 4845 N N . SER A 1 598 ? 25.330 -19.129 30.941 1.00 59.03 598 SER A N 1
ATOM 4846 C CA . SER A 1 598 ? 25.018 -18.254 32.066 1.00 57.93 598 SER A CA 1
ATOM 4847 C C . SER A 1 598 ? 26.076 -17.166 32.194 1.00 53.51 598 SER A C 1
ATOM 4848 O O . SER A 1 598 ? 27.216 -17.349 31.771 1.00 50.84 598 SER A O 1
ATOM 4851 N N . GLU A 1 599 ? 25.707 -16.034 32.783 1.00 54.40 599 GLU A N 1
ATOM 4852 C CA . GLU A 1 599 ? 26.644 -14.921 32.897 1.00 54.81 599 GLU A CA 1
ATOM 4853 C C . GLU A 1 599 ? 27.642 -15.125 34.040 1.00 57.19 599 GLU A C 1
ATOM 4854 O O . GLU A 1 599 ? 28.374 -14.206 34.409 1.00 59.90 599 GLU A O 1
ATOM 4860 N N . THR A 1 600 ? 27.665 -16.332 34.594 1.00 55.67 600 THR A N 1
ATOM 4861 C CA . THR A 1 600 ? 28.626 -16.680 35.631 1.00 56.48 600 THR A CA 1
ATOM 4862 C C . THR A 1 600 ? 29.710 -17.576 35.037 1.00 57.16 600 THR A C 1
ATOM 4863 O O . THR A 1 600 ? 30.723 -17.853 35.678 1.00 58.67 600 THR A O 1
ATOM 4867 N N . ASP A 1 601 ? 29.484 -18.017 33.801 1.00 51.86 601 ASP A N 1
ATOM 4868 C CA . ASP A 1 601 ? 30.403 -18.905 33.093 1.00 52.56 601 ASP A CA 1
ATOM 4869 C C . ASP A 1 601 ? 31.730 -18.214 32.798 1.00 50.56 601 ASP A C 1
ATOM 4870 O O . ASP A 1 601 ? 31.784 -17.266 32.012 1.00 51.05 601 ASP A O 1
ATOM 4875 N N . PRO A 1 602 ? 32.813 -18.697 33.423 1.00 51.20 602 PRO A N 1
ATOM 4876 C CA . PRO A 1 602 ? 34.137 -18.090 33.251 1.00 54.09 602 PRO A CA 1
ATOM 4877 C C . PRO A 1 602 ? 34.764 -18.394 31.886 1.00 58.42 602 PRO A C 1
ATOM 4878 O O . PRO A 1 602 ? 35.679 -17.685 31.473 1.00 58.02 602 PRO A O 1
ATOM 4882 N N . ASN A 1 603 ? 34.283 -19.434 31.209 1.00 62.27 603 ASN A N 1
ATOM 4883 C CA . ASN A 1 603 ? 34.763 -19.775 29.871 1.00 64.42 603 ASN A CA 1
ATOM 4884 C C . ASN A 1 603 ? 34.224 -18.819 28.815 1.00 58.96 603 ASN A C 1
ATOM 4885 O O . ASN A 1 603 ? 34.914 -18.488 27.855 1.00 59.44 603 ASN A O 1
ATOM 4890 N N . ILE A 1 604 ? 32.981 -18.388 29.001 1.00 56.61 604 ILE A N 1
ATOM 4891 C CA . ILE A 1 604 ? 32.355 -17.393 28.137 1.00 51.87 604 ILE A CA 1
ATOM 4892 C C . ILE A 1 604 ? 32.986 -16.019 28.344 1.00 52.01 604 ILE A C 1
ATOM 4893 O O . ILE A 1 604 ? 33.345 -15.335 27.390 1.00 52.44 604 ILE A O 1
ATOM 4898 N N . ALA A 1 605 ? 33.121 -15.632 29.607 1.00 54.96 605 ALA A N 1
ATOM 4899 C CA . ALA A 1 605 ? 33.640 -14.322 29.985 1.00 51.12 605 ALA A CA 1
ATOM 4900 C C . ALA A 1 605 ? 35.142 -14.178 29.696 1.00 50.19 605 ALA A C 1
ATOM 4901 O O . ALA A 1 605 ? 35.813 -15.169 29.403 1.00 52.37 605 ALA A O 1
ATOM 4903 N N . PRO A 1 606 ? 35.666 -12.936 29.745 1.00 45.05 606 PRO A N 1
ATOM 4904 C CA . PRO A 1 606 ? 37.115 -12.712 29.645 1.00 44.57 606 PRO A CA 1
ATOM 4905 C C . PRO A 1 606 ? 37.921 -13.572 30.621 1.00 49.34 606 PRO A C 1
ATOM 4906 O O . PRO A 1 606 ? 37.452 -13.833 31.726 1.00 53.85 606 PRO A O 1
ATOM 4910 N N . ASP A 1 607 ? 39.114 -14.007 30.226 1.00 51.26 607 ASP A N 1
ATOM 4911 C CA . ASP A 1 607 ? 39.973 -14.736 31.148 1.00 52.27 607 ASP A CA 1
ATOM 4912 C C . ASP A 1 607 ? 40.404 -13.759 32.255 1.00 56.85 607 ASP A C 1
ATOM 4913 O O . ASP A 1 607 ? 40.286 -12.544 32.072 1.00 58.06 607 ASP A O 1
ATOM 4918 N N . PRO A 1 608 ? 40.877 -14.278 33.405 1.00 54.78 608 PRO A N 1
ATOM 4919 C CA . PRO A 1 608 ? 41.188 -13.439 34.572 1.00 52.55 608 PRO A CA 1
ATOM 4920 C C . PRO A 1 608 ? 41.967 -12.155 34.266 1.00 51.23 608 PRO A C 1
ATOM 4921 O O . PRO A 1 608 ? 41.580 -11.083 34.739 1.00 48.84 608 PRO A O 1
ATOM 4925 N N . ILE A 1 609 ? 43.030 -12.258 33.474 1.00 49.71 609 ILE A N 1
ATOM 4926 C CA . ILE A 1 609 ? 43.893 -11.110 33.214 1.00 48.67 609 ILE A CA 1
ATOM 4927 C C . ILE A 1 609 ? 43.188 -10.060 32.328 1.00 45.31 609 ILE A C 1
ATOM 4928 O O . ILE A 1 609 ? 43.313 -8.839 32.549 1.00 38.95 609 ILE A O 1
ATOM 4933 N N . GLU A 1 610 ? 42.399 -10.532 31.368 1.00 47.49 610 GLU A N 1
ATOM 4934 C CA . GLU A 1 610 ? 41.583 -9.637 30.556 1.00 51.81 610 GLU A CA 1
ATOM 4935 C C . GLU A 1 610 ? 40.505 -8.964 31.397 1.00 53.84 610 GLU A C 1
ATOM 4936 O O . GLU A 1 610 ? 40.206 -7.785 31.211 1.00 52.86 610 GLU A O 1
ATOM 4942 N N . ALA A 1 611 ? 39.922 -9.726 32.319 1.00 53.02 611 ALA A N 1
ATOM 4943 C CA . ALA A 1 611 ? 38.854 -9.223 33.179 1.00 48.94 611 ALA A CA 1
ATOM 4944 C C . ALA A 1 611 ? 39.353 -8.111 34.098 1.00 44.66 611 ALA A C 1
ATOM 4945 O O . ALA A 1 611 ? 38.797 -6.994 34.143 1.00 42.67 611 ALA A O 1
ATOM 4947 N N . THR A 1 612 ? 40.415 -8.425 34.830 1.00 39.89 612 THR A N 1
ATOM 4948 C CA . THR A 1 612 ? 40.976 -7.463 35.756 1.00 43.21 612 THR A CA 1
ATOM 4949 C C . THR A 1 612 ? 41.455 -6.228 35.006 1.00 44.37 612 THR A C 1
ATOM 4950 O O . THR A 1 612 ? 41.250 -5.113 35.475 1.00 45.37 612 THR A O 1
ATOM 4954 N N . ASN A 1 613 ? 42.056 -6.413 33.832 1.00 46.49 613 ASN A N 1
ATOM 4955 C CA . ASN A 1 613 ? 42.496 -5.254 33.064 1.00 44.49 613 ASN A CA 1
ATOM 4956 C C . ASN A 1 613 ? 41.320 -4.412 32.573 1.00 40.41 613 ASN A C 1
ATOM 4957 O O . ASN A 1 613 ? 41.400 -3.182 32.552 1.00 39.32 613 ASN A O 1
ATOM 4962 N N . GLN A 1 614 ? 40.231 -5.076 32.191 1.00 38.46 614 GLN A N 1
ATOM 4963 C CA . GLN A 1 614 ? 38.998 -4.389 31.807 1.00 40.43 614 GLN A CA 1
ATOM 4964 C C . GLN A 1 614 ? 38.532 -3.449 32.910 1.00 45.60 614 GLN A C 1
ATOM 4965 O O . GLN A 1 614 ? 38.451 -2.220 32.719 1.00 47.78 614 GLN A O 1
ATOM 4971 N N . VAL A 1 615 ? 38.243 -4.032 34.073 1.00 48.93 615 VAL A N 1
ATOM 4972 C CA . VAL A 1 615 ? 37.738 -3.246 35.195 1.00 48.85 615 VAL A CA 1
ATOM 4973 C C . VAL A 1 615 ? 38.731 -2.155 35.610 1.00 47.68 615 VAL A C 1
ATOM 4974 O O . VAL A 1 615 ? 38.347 -1.008 35.870 1.00 50.76 615 VAL A O 1
ATOM 4978 N N . TYR A 1 616 ? 40.009 -2.516 35.647 1.00 42.59 616 TYR A N 1
ATOM 4979 C CA . TYR A 1 616 ? 41.067 -1.576 35.999 1.00 46.80 616 TYR A CA 1
ATOM 4980 C C . TYR A 1 616 ? 41.056 -0.343 35.104 1.00 50.13 616 TYR A C 1
ATOM 4981 O O . TYR A 1 616 ? 40.968 0.785 35.591 1.00 54.75 616 TYR A O 1
ATOM 4990 N N . ILE A 1 617 ? 41.135 -0.567 33.796 1.00 50.51 617 ILE A N 1
ATOM 4991 C CA . ILE A 1 617 ? 41.195 0.527 32.840 1.00 49.59 617 ILE A CA 1
ATOM 4992 C C . ILE A 1 617 ? 39.941 1.385 32.895 1.00 49.34 617 ILE A C 1
ATOM 4993 O O . ILE A 1 617 ? 40.038 2.611 32.885 1.00 51.62 617 ILE A O 1
ATOM 4998 N N . PHE A 1 618 ? 38.766 0.762 32.957 1.00 48.94 618 PHE A N 1
ATOM 4999 C CA . PHE A 1 618 ? 37.540 1.562 32.992 1.00 51.41 618 PHE A CA 1
ATOM 5000 C C . PHE A 1 618 ? 37.500 2.454 34.235 1.00 61.35 618 PHE A C 1
ATOM 5001 O O . PHE A 1 618 ? 37.224 3.664 34.149 1.00 65.01 618 PHE A O 1
ATOM 5009 N N . SER A 1 619 ? 37.806 1.850 35.382 1.00 62.87 619 SER A N 1
ATOM 5010 C CA . SER A 1 619 ? 37.792 2.548 36.666 1.00 60.48 619 SER A CA 1
ATOM 5011 C C . SER A 1 619 ? 38.813 3.682 36.723 1.00 66.77 619 SER A C 1
ATOM 5012 O O . SER A 1 619 ? 38.557 4.734 37.313 1.00 73.23 619 SER A O 1
ATOM 5015 N N . VAL A 1 620 ? 39.970 3.461 36.108 1.00 64.80 620 VAL A N 1
ATOM 5016 C CA . VAL A 1 620 ? 41.000 4.491 36.022 1.00 64.77 620 VAL A CA 1
ATOM 5017 C C . VAL A 1 620 ? 40.547 5.642 35.129 1.00 69.51 620 VAL A C 1
ATOM 5018 O O . VAL A 1 620 ? 40.572 6.805 35.537 1.00 70.96 620 VAL A O 1
ATOM 5022 N N . LEU A 1 621 ? 40.122 5.305 33.914 1.00 69.93 621 LEU A N 1
ATOM 5023 C CA . LEU A 1 621 ? 39.763 6.300 32.911 1.00 70.08 621 LEU A CA 1
ATOM 5024 C C . LEU A 1 621 ? 38.600 7.185 33.348 1.00 72.65 621 LEU A C 1
ATOM 5025 O O . LEU A 1 621 ? 38.586 8.379 33.049 1.00 72.78 621 LEU A O 1
ATOM 5030 N N . ASN A 1 622 ? 37.620 6.620 34.045 1.00 81.71 622 ASN A N 1
ATOM 5031 C CA . ASN A 1 622 ? 36.527 7.461 34.520 1.00 88.19 622 ASN A CA 1
ATOM 5032 C C . ASN A 1 622 ? 36.816 8.029 35.917 1.00 85.65 622 ASN A C 1
ATOM 5033 O O . ASN A 1 622 ? 36.155 8.969 36.359 1.00 90.28 622 ASN A O 1
ATOM 5038 N N . GLY A 1 623 ? 37.816 7.468 36.597 1.00 79.55 623 GLY A N 1
ATOM 5039 C CA . GLY A 1 623 ? 38.176 7.906 37.936 1.00 77.51 623 GLY A CA 1
ATOM 5040 C C . GLY A 1 623 ? 39.002 9.182 37.971 1.00 70.89 623 GLY A C 1
ATOM 5041 O O . GLY A 1 623 ? 39.011 9.899 38.973 1.00 69.24 623 GLY A O 1
ATOM 5042 N N . ILE A 1 624 ? 39.708 9.457 36.879 1.00 64.12 624 ILE A N 1
ATOM 5043 C CA . ILE A 1 624 ? 40.477 10.691 36.742 1.00 57.70 624 ILE A CA 1
ATOM 5044 C C . ILE A 1 624 ? 39.597 11.780 36.136 1.00 57.46 624 ILE A C 1
ATOM 5045 O O . ILE A 1 624 ? 39.217 11.698 34.965 1.00 61.82 624 ILE A O 1
ATOM 5050 N N . LYS A 1 625 ? 39.274 12.799 36.926 1.00 55.32 625 LYS A N 1
ATOM 5051 C CA . LYS A 1 625 ? 38.298 13.792 36.497 1.00 57.57 625 LYS A CA 1
ATOM 5052 C C . LYS A 1 625 ? 38.748 15.227 36.757 1.00 57.04 625 LYS A C 1
ATOM 5053 O O . LYS A 1 625 ? 38.174 15.921 37.591 1.00 66.34 625 LYS A O 1
ATOM 5059 N N . TYR A 1 626 ? 39.769 15.668 36.030 1.00 50.85 626 TYR A N 1
ATOM 5060 C CA . TYR A 1 626 ? 40.251 17.042 36.125 1.00 47.78 626 TYR A CA 1
ATOM 5061 C C . TYR A 1 626 ? 39.936 17.811 34.840 1.00 54.64 626 TYR A C 1
ATOM 5062 O O . TYR A 1 626 ? 40.204 17.335 33.733 1.00 58.29 626 TYR A O 1
ATOM 5071 N N . GLY A 1 627 ? 39.375 19.007 34.993 1.00 51.09 627 GLY A N 1
ATOM 5072 C CA . GLY A 1 627 ? 39.022 19.834 33.853 1.00 46.54 627 GLY A CA 1
ATOM 5073 C C . GLY A 1 627 ? 37.533 19.822 33.562 1.00 47.34 627 GLY A C 1
ATOM 5074 O O . GLY A 1 627 ? 37.065 19.107 32.671 1.00 45.47 627 GLY A O 1
ATOM 5075 N N . LEU A 1 628 ? 36.788 20.614 34.329 1.00 47.46 628 LEU A N 1
ATOM 5076 C CA . LEU A 1 628 ? 35.342 20.731 34.170 1.00 46.48 628 LEU A CA 1
ATOM 5077 C C . LEU A 1 628 ? 34.959 22.180 33.892 1.00 50.68 628 LEU A C 1
ATOM 5078 O O . LEU A 1 628 ? 35.566 23.107 34.432 1.00 51.74 628 LEU A O 1
ATOM 5083 N N . LEU A 1 629 ? 33.953 22.365 33.041 1.00 49.60 629 LEU A N 1
ATOM 5084 C CA . LEU A 1 629 ? 33.523 23.694 32.617 1.00 49.22 629 LEU A CA 1
ATOM 5085 C C . LEU A 1 629 ? 33.155 24.598 33.791 1.00 51.95 629 LEU A C 1
ATOM 5086 O O . LEU A 1 629 ? 33.643 25.726 33.889 1.00 54.72 629 LEU A O 1
ATOM 5091 N N . VAL A 1 630 ? 32.293 24.102 34.675 1.00 50.22 630 VAL A N 1
ATOM 5092 C CA . VAL A 1 630 ? 31.839 24.891 35.817 1.00 52.51 630 VAL A CA 1
ATOM 5093 C C . VAL A 1 630 ? 32.984 25.174 36.781 1.00 52.74 630 VAL A C 1
ATOM 5094 O O . VAL A 1 630 ? 33.225 26.323 37.141 1.00 56.20 630 VAL A O 1
ATOM 5098 N N . LYS A 1 631 ? 33.688 24.122 37.188 1.00 49.88 631 LYS A N 1
ATOM 5099 C CA . LYS A 1 631 ? 34.791 24.258 38.135 1.00 52.19 631 LYS A CA 1
ATOM 5100 C C . LYS A 1 631 ? 35.899 25.158 37.591 1.00 52.64 631 LYS A C 1
ATOM 5101 O O . LYS A 1 631 ? 36.529 25.898 38.351 1.00 51.63 631 LYS A O 1
ATOM 5107 N N . ASN A 1 632 ? 36.118 25.088 36.277 1.00 52.43 632 ASN A N 1
ATOM 5108 C CA . ASN A 1 632 ? 37.112 25.906 35.578 1.00 49.72 632 ASN A CA 1
ATOM 5109 C C . ASN A 1 632 ? 38.466 25.948 36.279 1.00 47.52 632 ASN A C 1
ATOM 5110 O O . ASN A 1 632 ? 39.043 27.017 36.460 1.00 50.46 632 ASN A O 1
ATOM 5115 N N . GLU A 1 633 ? 38.980 24.782 36.652 1.00 44.60 633 GLU A N 1
ATOM 5116 C CA . GLU A 1 633 ? 40.197 24.703 37.455 1.00 46.44 633 GLU A CA 1
ATOM 5117 C C . GLU A 1 633 ? 41.445 25.298 36.786 1.00 51.15 633 GLU A C 1
ATOM 5118 O O . GLU A 1 633 ? 42.492 25.409 37.423 1.00 56.82 633 GLU A O 1
ATOM 5124 N N . ASP A 1 634 ? 41.339 25.692 35.520 1.00 55.16 634 ASP A N 1
ATOM 5125 C CA . ASP A 1 634 ? 42.479 26.274 34.810 1.00 59.26 634 ASP A CA 1
ATOM 5126 C C . ASP A 1 634 ? 42.271 27.752 34.476 1.00 59.76 634 ASP A C 1
ATOM 5127 O O . ASP A 1 634 ? 43.159 28.392 33.914 1.00 59.23 634 ASP A O 1
ATOM 5132 N N . ASP A 1 635 ? 41.103 28.282 34.836 1.00 60.09 635 ASP A N 1
ATOM 5133 C CA . ASP A 1 635 ? 40.764 29.692 34.621 1.00 62.71 635 ASP A CA 1
ATOM 5134 C C . ASP A 1 635 ? 41.028 30.145 33.183 1.00 59.98 635 ASP A C 1
ATOM 5135 O O . ASP A 1 635 ? 41.644 31.186 32.948 1.00 60.78 635 ASP A O 1
ATOM 5140 N N . ASP A 1 636 ? 40.548 29.362 32.227 1.00 54.36 636 ASP A N 1
ATOM 5141 C CA . ASP A 1 636 ? 40.777 29.659 30.822 1.00 55.39 636 ASP A CA 1
ATOM 5142 C C . ASP A 1 636 ? 39.498 29.503 30.010 1.00 53.53 636 ASP A C 1
ATOM 5143 O O . ASP A 1 636 ? 39.472 29.811 28.819 1.00 53.80 636 ASP A O 1
ATOM 5148 N N . VAL A 1 637 ? 38.450 29.005 30.659 1.00 52.24 637 VAL A N 1
ATOM 5149 C CA . VAL A 1 637 ? 37.143 28.882 30.026 1.00 52.03 637 VAL A CA 1
ATOM 5150 C C . VAL A 1 637 ? 36.453 30.240 30.009 1.00 58.24 637 VAL A C 1
ATOM 5151 O O . VAL A 1 637 ? 36.132 30.785 31.070 1.00 62.66 637 VAL A O 1
ATOM 5155 N N . PRO A 1 638 ? 36.242 30.798 28.803 1.00 58.90 638 PRO A N 1
ATOM 5156 C CA . PRO A 1 638 ? 35.590 32.099 28.618 1.00 61.83 638 PRO A CA 1
ATOM 5157 C C . PRO A 1 638 ? 34.281 32.190 29.394 1.00 65.69 638 PRO A C 1
ATOM 5158 O O . PRO A 1 638 ? 33.454 31.281 29.320 1.00 67.08 638 PRO A O 1
ATOM 5162 N N . GLU A 1 639 ? 34.109 33.279 30.135 1.00 68.34 639 GLU A N 1
ATOM 5163 C CA . GLU A 1 639 ? 33.023 33.394 31.100 1.00 68.07 639 GLU A CA 1
ATOM 5164 C C . GLU A 1 639 ? 31.637 33.347 30.470 1.00 65.45 639 GLU A C 1
ATOM 5165 O O . GLU A 1 639 ? 30.672 32.966 31.131 1.00 66.02 639 GLU A O 1
ATOM 5171 N N . GLU A 1 640 ? 31.539 33.726 29.199 1.00 64.66 640 GLU A N 1
ATOM 5172 C CA . GLU A 1 640 ? 30.265 33.683 28.482 1.00 67.32 640 GLU A CA 1
ATOM 5173 C C . GLU A 1 640 ? 29.702 32.262 28.419 1.00 60.77 640 GLU A C 1
ATOM 5174 O O . GLU A 1 640 ? 28.501 32.046 28.605 1.00 60.04 640 GLU A O 1
ATOM 5180 N N . LEU A 1 641 ? 30.581 31.300 28.156 1.00 54.32 641 LEU A N 1
ATOM 5181 C CA . LEU A 1 641 ? 30.196 29.897 28.067 1.00 52.04 641 LEU A CA 1
ATOM 5182 C C . LEU A 1 641 ? 29.770 29.380 29.431 1.00 59.58 641 LEU A C 1
ATOM 5183 O O . LEU A 1 641 ? 28.773 28.659 29.562 1.00 63.65 641 LEU A O 1
ATOM 5188 N N . ARG A 1 642 ? 30.539 29.762 30.445 1.00 61.29 642 ARG A N 1
ATOM 5189 C CA . ARG A 1 642 ? 30.241 29.391 31.816 1.00 63.37 642 ARG A CA 1
ATOM 5190 C C . ARG A 1 642 ? 28.855 29.875 32.213 1.00 65.69 642 ARG A C 1
ATOM 5191 O O . ARG A 1 642 ? 28.038 29.096 32.690 1.00 67.19 642 ARG A O 1
ATOM 5199 N N . THR A 1 643 ? 28.585 31.158 32.006 1.00 64.66 643 THR A N 1
ATOM 5200 C CA . THR A 1 643 ? 27.317 31.723 32.447 1.00 66.53 643 THR A CA 1
ATOM 5201 C C . THR A 1 643 ? 26.166 31.182 31.599 1.00 63.32 643 THR A C 1
ATOM 5202 O O . THR A 1 643 ? 25.043 31.039 32.086 1.00 65.10 643 THR A O 1
ATOM 5206 N N . ALA A 1 644 ? 26.450 30.859 30.341 1.00 60.04 644 ALA A N 1
ATOM 5207 C CA . ALA A 1 644 ? 25.436 30.272 29.473 1.00 57.26 644 ALA A CA 1
ATOM 5208 C C . ALA A 1 644 ? 25.039 28.888 29.979 1.00 56.97 644 ALA A C 1
ATOM 5209 O O . ALA A 1 644 ? 23.863 28.518 29.959 1.00 55.49 644 ALA A O 1
ATOM 5211 N N . LEU A 1 645 ? 26.029 28.125 30.430 1.00 56.76 645 LEU A N 1
ATOM 5212 C CA . LEU A 1 645 ? 25.779 26.789 30.964 1.00 55.90 645 LEU A CA 1
ATOM 5213 C C . LEU A 1 645 ? 25.090 26.845 32.330 1.00 57.69 645 LEU A C 1
ATOM 5214 O O . LEU A 1 645 ? 24.151 26.092 32.595 1.00 56.15 645 LEU A O 1
ATOM 5219 N N . LEU A 1 646 ? 25.564 27.743 33.189 1.00 60.06 646 LEU A N 1
ATOM 5220 C CA . LEU A 1 646 ? 25.020 27.900 34.533 1.00 64.74 646 LEU A CA 1
ATOM 5221 C C . LEU A 1 646 ? 23.561 28.320 34.477 1.00 73.17 646 LEU A C 1
ATOM 5222 O O . LEU A 1 646 ? 22.727 27.787 35.209 1.00 77.94 646 LEU A O 1
ATOM 5227 N N . ASN A 1 647 ? 23.269 29.280 33.601 1.00 75.74 647 ASN A N 1
ATOM 5228 C CA . ASN A 1 647 ? 21.908 29.749 33.363 1.00 80.47 647 ASN A CA 1
ATOM 5229 C C . ASN A 1 647 ? 20.950 28.582 33.135 1.00 78.63 647 ASN A C 1
ATOM 5230 O O . ASN A 1 647 ? 19.810 28.599 33.598 1.00 82.38 647 ASN A O 1
ATOM 5235 N N . ARG A 1 648 ? 21.432 27.550 32.452 1.00 77.74 648 ARG A N 1
ATOM 5236 C CA . ARG A 1 648 ? 20.589 26.411 32.125 1.00 81.65 648 ARG A CA 1
ATOM 5237 C C . ARG A 1 648 ? 20.936 25.167 32.954 1.00 82.68 648 ARG A C 1
ATOM 5238 O O . ARG A 1 648 ? 20.984 24.056 32.431 1.00 85.13 648 ARG A O 1
ATOM 5246 N N . LYS A 1 649 ? 21.147 25.366 34.252 1.00 81.98 649 LYS A N 1
ATOM 5247 C CA . LYS A 1 649 ? 21.487 24.289 35.183 1.00 79.24 649 LYS A CA 1
ATOM 5248 C C . LYS A 1 649 ? 20.319 23.340 35.462 1.00 78.40 649 LYS A C 1
ATOM 5249 O O . LYS A 1 649 ? 20.480 22.112 35.507 1.00 77.60 649 LYS A O 1
ATOM 5255 N N . ASP A 1 650 ? 19.140 23.923 35.643 1.00 79.99 650 ASP A N 1
ATOM 5256 C CA . ASP A 1 650 ? 17.983 23.185 36.129 1.00 84.42 650 ASP A CA 1
ATOM 5257 C C . ASP A 1 650 ? 17.303 22.329 35.061 1.00 81.62 650 ASP A C 1
ATOM 5258 O O . ASP A 1 650 ? 16.725 21.292 35.380 1.00 80.15 650 ASP A O 1
ATOM 5263 N N . GLN A 1 651 ? 17.360 22.761 33.804 1.00 79.85 651 GLN A N 1
ATOM 5264 C CA . GLN A 1 651 ? 16.799 21.968 32.711 1.00 79.79 651 GLN A CA 1
ATOM 5265 C C . GLN A 1 651 ? 17.644 20.718 32.527 1.00 74.01 651 GLN A C 1
ATOM 5266 O O . GLN A 1 651 ? 17.138 19.661 32.144 1.00 75.79 651 GLN A O 1
ATOM 5272 N N . PHE A 1 652 ? 18.939 20.848 32.802 1.00 67.51 652 PHE A N 1
ATOM 5273 C CA . PHE A 1 652 ? 19.835 19.701 32.791 1.00 65.16 652 PHE A CA 1
ATOM 5274 C C . PHE A 1 652 ? 19.554 18.816 33.994 1.00 64.81 652 PHE A C 1
ATOM 5275 O O . PHE A 1 652 ? 19.612 17.590 33.898 1.00 65.94 652 PHE A O 1
ATOM 5283 N N . ALA A 1 653 ? 19.253 19.445 35.128 1.00 64.30 653 ALA A N 1
ATOM 5284 C CA . ALA A 1 653 ? 18.863 18.704 36.325 1.00 62.31 653 ALA A CA 1
ATOM 5285 C C . ALA A 1 653 ? 17.605 17.864 36.074 1.00 61.66 653 ALA A C 1
ATOM 5286 O O . ALA A 1 653 ? 17.488 16.740 36.565 1.00 60.66 653 ALA A O 1
ATOM 5288 N N . GLU A 1 654 ? 16.676 18.413 35.294 1.00 61.95 654 GLU A N 1
ATOM 5289 C CA . GLU A 1 654 ? 15.422 17.731 34.966 1.00 64.16 654 GLU A CA 1
ATOM 5290 C C . GLU A 1 654 ? 15.652 16.482 34.122 1.00 64.36 654 GLU A C 1
ATOM 5291 O O . GLU A 1 654 ? 14.765 15.639 33.988 1.00 62.64 654 GLU A O 1
ATOM 5297 N N . LEU A 1 655 ? 16.846 16.376 33.546 1.00 64.51 655 LEU A N 1
ATOM 5298 C CA . LEU A 1 655 ? 17.231 15.207 32.770 1.00 60.35 655 LEU A CA 1
ATOM 5299 C C . LEU A 1 655 ? 18.205 14.339 33.561 1.00 61.62 655 LEU A C 1
ATOM 5300 O O . LEU A 1 655 ? 18.752 13.372 33.039 1.00 60.14 655 LEU A O 1
ATOM 5305 N N . GLY A 1 656 ? 18.416 14.691 34.827 1.00 62.88 656 GLY A N 1
ATOM 5306 C CA . GLY A 1 656 ? 19.284 13.925 35.703 1.00 60.72 656 GLY A CA 1
ATOM 5307 C C . GLY A 1 656 ? 20.757 14.156 35.429 1.00 58.27 656 GLY A C 1
ATOM 5308 O O . GLY A 1 656 ? 21.582 13.253 35.577 1.00 52.58 656 GLY A O 1
ATOM 5309 N N . ILE A 1 657 ? 21.088 15.380 35.032 1.00 56.90 657 ILE A N 1
ATOM 5310 C CA . ILE A 1 657 ? 22.461 15.732 34.694 1.00 52.91 657 ILE A CA 1
ATOM 5311 C C . ILE A 1 657 ? 22.970 16.930 35.497 1.00 54.06 657 ILE A C 1
ATOM 5312 O O . ILE A 1 657 ? 22.277 17.938 35.650 1.00 54.93 657 ILE A O 1
ATOM 5317 N N . ASP A 1 658 ? 24.182 16.798 36.025 1.00 55.58 658 ASP A N 1
ATOM 5318 C CA . ASP A 1 658 ? 24.861 17.906 36.681 1.00 59.09 658 ASP A CA 1
ATOM 5319 C C . ASP A 1 658 ? 25.815 18.581 35.695 1.00 59.90 658 ASP A C 1
ATOM 5320 O O . ASP A 1 658 ? 26.776 17.969 35.228 1.00 61.22 658 ASP A O 1
ATOM 5325 N N . ILE A 1 659 ? 25.548 19.845 35.384 1.00 54.73 659 ILE A N 1
ATOM 5326 C CA . ILE A 1 659 ? 26.400 20.608 34.478 1.00 51.20 659 ILE A CA 1
ATOM 5327 C C . ILE A 1 659 ? 27.827 20.698 35.004 1.00 52.97 659 ILE A C 1
ATOM 5328 O O . ILE A 1 659 ? 28.761 20.973 34.250 1.00 55.61 659 ILE A O 1
ATOM 5333 N N . GLY A 1 660 ? 27.987 20.460 36.304 1.00 52.45 660 GLY A N 1
ATOM 5334 C CA . GLY A 1 660 ? 29.293 20.475 36.935 1.00 52.78 660 GLY A CA 1
ATOM 5335 C C . GLY A 1 660 ? 30.102 19.236 36.605 1.00 55.67 660 GLY A C 1
ATOM 5336 O O . GLY A 1 660 ? 31.296 19.177 36.889 1.00 57.10 660 GLY A O 1
ATOM 5337 N N . ASN A 1 661 ? 29.451 18.245 36.002 1.00 56.78 661 ASN A N 1
ATOM 5338 C CA . ASN A 1 661 ? 30.128 17.019 35.597 1.00 56.68 661 ASN A CA 1
ATOM 5339 C C . ASN A 1 661 ? 30.528 17.037 34.125 1.00 55.06 661 ASN A C 1
ATOM 5340 O O . ASN A 1 661 ? 31.043 16.050 33.600 1.00 54.73 661 ASN A O 1
ATOM 5345 N N . ILE A 1 662 ? 30.292 18.166 33.467 1.00 51.21 662 ILE A N 1
ATOM 5346 C CA . ILE A 1 662 ? 30.666 18.329 32.069 1.00 48.93 662 ILE A CA 1
ATOM 5347 C C . ILE A 1 662 ? 32.124 18.755 31.945 1.00 47.40 662 ILE A C 1
ATOM 5348 O O . ILE A 1 662 ? 32.504 19.834 32.403 1.00 46.62 662 ILE A O 1
ATOM 5353 N N . ARG A 1 663 ? 32.933 17.910 31.314 1.00 48.20 663 ARG A N 1
ATOM 5354 C CA . ARG A 1 663 ? 34.363 18.175 31.180 1.00 45.67 663 ARG A CA 1
ATOM 5355 C C . ARG A 1 663 ? 34.645 19.287 30.177 1.00 41.99 663 ARG A C 1
ATOM 5356 O O . ARG A 1 663 ? 33.887 19.490 29.234 1.00 42.36 663 ARG A O 1
ATOM 5364 N N . THR A 1 664 ? 35.741 20.005 30.396 1.00 43.79 664 THR A N 1
ATOM 5365 C CA . THR A 1 664 ? 36.142 21.114 29.536 1.00 47.72 664 THR A CA 1
ATOM 5366 C C . THR A 1 664 ? 36.857 20.605 28.287 1.00 53.57 664 THR A C 1
ATOM 5367 O O . THR A 1 664 ? 36.736 21.174 27.198 1.00 53.75 664 THR A O 1
ATOM 5371 N N . LEU A 1 665 ? 37.589 19.511 28.451 1.00 51.39 665 LEU A N 1
ATOM 5372 C CA . LEU A 1 665 ? 38.505 19.054 27.419 1.00 46.85 665 LEU A CA 1
ATOM 5373 C C . LEU A 1 665 ? 38.636 17.538 27.399 1.00 43.12 665 LEU A C 1
ATOM 5374 O O . LEU A 1 665 ? 37.972 16.826 28.156 1.00 39.21 665 LEU A O 1
ATOM 5379 N N . ILE A 1 666 ? 39.497 17.056 26.512 1.00 43.21 666 ILE A N 1
ATOM 5380 C CA . ILE A 1 666 ? 39.838 15.644 26.447 1.00 44.53 666 ILE A CA 1
ATOM 5381 C C . ILE A 1 666 ? 41.272 15.453 26.919 1.00 48.79 666 ILE A C 1
ATOM 5382 O O . ILE A 1 666 ? 42.210 15.772 26.193 1.00 55.01 666 ILE A O 1
ATOM 5387 N N . ASN A 1 667 ? 41.440 14.953 28.140 1.00 48.99 667 ASN A N 1
ATOM 5388 C CA . ASN A 1 667 ? 42.768 14.642 28.661 1.00 47.70 667 ASN A CA 1
ATOM 5389 C C . ASN A 1 667 ? 42.781 13.301 29.366 1.00 46.02 667 ASN A C 1
ATOM 5390 O O . ASN A 1 667 ? 43.730 12.975 30.070 1.00 45.40 667 ASN A O 1
ATOM 5395 N N . ILE A 1 668 ? 41.715 12.534 29.171 1.00 50.15 668 ILE A N 1
ATOM 5396 C CA . ILE A 1 668 ? 41.637 11.165 29.662 1.00 45.94 668 ILE A CA 1
ATOM 5397 C C . ILE A 1 668 ? 40.834 10.345 28.651 1.00 49.27 668 ILE A C 1
ATOM 5398 O O . ILE A 1 668 ? 40.960 9.126 28.497 1.00 44.92 668 ILE A O 1
#

Solvent-accessible surface area: 27623 Å² total; per-residue (Å²): 164,103,72,80,76,122,34,45,118,68,21,72,125,41,17,104,71,22,98,76,41,31,26,110,110,6,91,117,111,16,91,50,85,42,100,151,81,62,9,148,87,42,152,71,37,134,50,74,107,118,103,9,15,51,0,34,11,34,0,27,3,47,61,35,92,43,30,0,1,11,2,58,0,1,0,26,0,58,32,134,93,49,108,41,38,18,0,0,79,24,67,1,67,68,76,0,129,10,90,2,87,0,10,33,113,108,8,66,183,55,152,6,2,38,0,16,0,28,0,2,21,17,117,19,42,34,69,116,117,77,112,59,61,118,49,10,51,67,22,82,78,23,164,11,20,90,104,5,107,95,130,73,43,88,25,25,78,50,68,1,58,12,5,28,20,35,113,130,30,66,14,9,22,10,91,10,70,74,66,130,117,16,25,4,25,38,28,52,17,13,26,47,71,14,68,40,20,15,31,111,14,4,48,45,28,8,105,1,2,48,25,26,17,142,42,96,162,90,2,52,26,110,68,0,29,78,48,4,81,65,11,62,0,18,66,52,30,164,148,138,114,41,69,0,30,30,36,112,11,3,9,53,45,10,0,11,0,1,13,2,4,18,0,5,88,8,124,92,63,67,68,44,0,6,6,8,4,56,3,43,33,0,61,4,15,100,106,3,21,4,14,10,0,12,0,43,1,24,29,121,152,37,99,9,90,11,44,66,0,10,0,36,12,10,97,103,130,5,64,58,49,130,20,93,49,85,130,132,54,77,21,38,52,126,58,39,101,90,7,83,19,0,5,8,0,2,19,7,10,13,2,1,2,0,0,0,1,9,1,14,0,28,0,6,4,3,0,0,10,0,0,0,0,0,31,0,3,4,24,109,0,11,0,19,33,0,0,23,5,0,1,23,3,0,1,11,11,4,46,123,4,39,72,50,10,11,44,62,121,146,0,10,0,11,52,8,0,8,2,29,62,78,1,2,50,57,0,0,30,8,3,6,4,7,36,11,1,63,80,24,97,2,3,89,53,28,13,118,46,0,83,2,0,63,0,0,25,28,0,21,88,1,0,37,95,3,0,62,50,6,10,76,130,49,110,113,44,2,29,91,34,1,20,0,0,56,51,0,1,28,3,3,12,39,45,7,22,59,40,77,83,64,76,22,8,44,30,38,128,48,99,73,23,76,33,43,22,82,7,22,50,37,39,90,136,42,112,36,33,89,82,136,72,125,57,11,1,0,5,37,1,4,97,46,78,133,38,56,81,89,18,41,80,20,0,29,18,0,0,38,2,0,0,0,2,0,0,5,5,0,14,30,0,0,23,14,0,16,40,13,0,4,21,1,24,0,1,0,3,8,4,46,104,41,2,55,19,66,55,107,44,82,92,6,0,7,49,14,58,18,0,0,35,1,1,26,8,0,17,14,2,41,41,6,61,29,3,17,0,38,142,17,36,38,74,18,1,5,66,44,1,38,80,18,0,72,108,80,99,91,56,0,58,144,28,66,31,74,3,24,73,2,1,3,4,0,4,6